Protein AF-0000000072094191 (afdb_homodimer)

Foldseek 3Di:
DPPPPDPPPPPPPQQFWAEAEDDDPDDPPPPPPPPPPDPPPDPDDDDDDDDDDDPPPDPPPPPPPPPPPSLHKKKWWFALVLCVVPPVPPPSLQQRGFFFIKHFHCDYDPPDDPDDGGFIKIAGQWQDAPCPDPCNVVLFRVPGPRTATLAPGAPPVRHHNPGRLDSYDYGHVQRMAGFDPQDDRLLSCCRFLVQLLLVCCVVVVVLAAAFEEEEEDDFLNRLNNLQSNVLSNYAYEYEYQDCPCVCVCCPPSNHPYYHNLVDPVRLVVQFQPHQEYEYADQADDECVSVLRNHHQQHEYEYSHHYPDDHDDDVVSCVVRVYDYYYTGGGGSVSSNVSSVSCSVSVNGGDEDEDEPVCSVVVSVCVVVVNGPRIYMYTRSVHPDPD/DPCPDDPPPPPPPQAAFAAAAAPPVPDPPCPVPPPPPDPPPPVDDDDDDDDDDDPPPDDPPPPPPPPPPQLFWKKWWFDCVLCVVCPVPPPSLQQRGFFFIKHFHCHYHPPDDPDDGGFIKIAGQWQDAPCPDPCNVVLFRVPGPRTATLGPGAPPVRHHNPGRLDSYDYGHVQRMAGFDPQDDRLLSCCRFLVQLLLVCCVVVVVLAAAFEEEEEDDFLNRLNNLQSNVLSNYAYEYEYQDCVCVCVCCPPSNHPYYHRLVDPVRLVVQFQPHQEYEYADQADDECVSVLRNHHQQHEYEYSHHYPDDHDDDVVSCVVRVYDYYYTGGGGSVSSNVSSVSCSVSVNGGDEDEDEPVCSVVVSVCVVVVNGPRIYMYTRSVHPDPD

pLDDT: mean 72.11, std 29.94, range [15.74, 98.94]

Radius of gyration: 36.05 Å; Cα contacts (8 Å, |Δi|>4): 1619; chains: 2; bounding box: 84×134×86 Å

Structure (mmCIF, N/CA/C/O backbone):
data_AF-0000000072094191-model_v1
#
loop_
_entity.id
_entity.type
_entity.pdbx_description
1 polymer 'Putative mannitol dehydrogenase'
#
loop_
_atom_site.group_PDB
_atom_site.id
_atom_site.type_symbol
_atom_site.label_atom_id
_atom_site.label_alt_id
_atom_site.label_comp_id
_atom_site.label_asym_id
_atom_site.label_entity_id
_atom_site.label_seq_id
_atom_site.pdbx_PDB_ins_code
_atom_site.Cartn_x
_atom_site.Cartn_y
_atom_site.Cartn_z
_atom_site.occupancy
_atom_site.B_iso_or_equiv
_atom_site.auth_seq_id
_atom_site.auth_comp_id
_atom_site.auth_asym_id
_atom_site.auth_atom_id
_atom_site.pdbx_PDB_model_num
ATOM 1 N N . MET A 1 1 ? -39.688 45.625 23.281 1 18.64 1 MET A N 1
ATOM 2 C CA . MET A 1 1 ? -38.906 45.969 22.094 1 18.64 1 MET A CA 1
ATOM 3 C C . MET A 1 1 ? -37.438 46.125 22.453 1 18.64 1 MET A C 1
ATOM 5 O O . MET A 1 1 ? -36.969 47.25 22.734 1 18.64 1 MET A O 1
ATOM 9 N N . LYS A 1 2 ? -36.938 45.188 23.359 1 21.2 2 LYS A N 1
ATOM 10 C CA . LYS A 1 2 ? -35.781 45.156 24.25 1 21.2 2 LYS A CA 1
ATOM 11 C C . LYS A 1 2 ? -34.469 45.281 23.453 1 21.2 2 LYS A C 1
ATOM 13 O O . LYS A 1 2 ? -34.219 44.531 22.531 1 21.2 2 LYS A O 1
ATOM 18 N N . ASN A 1 3 ? -33.938 46.531 23.297 1 18.14 3 ASN A N 1
ATOM 19 C CA . ASN A 1 3 ? -32.812 47.031 22.484 1 18.14 3 ASN A CA 1
ATOM 20 C C . ASN A 1 3 ? -31.516 46.281 22.797 1 18.14 3 ASN A C 1
ATOM 22 O O . ASN A 1 3 ? -30.984 46.406 23.906 1 18.14 3 ASN A O 1
ATOM 26 N N . HIS A 1 4 ? -31.391 45 22.5 1 23.05 4 HIS A N 1
ATOM 27 C CA . HIS A 1 4 ? -30.234 44.156 22.781 1 23.05 4 HIS A CA 1
ATOM 28 C C . HIS A 1 4 ? -28.969 44.781 22.188 1 23.05 4 HIS A C 1
ATOM 30 O O . HIS A 1 4 ? -28.922 45.125 21 1 23.05 4 HIS A O 1
ATOM 36 N N . GLU A 1 5 ? -28.297 45.656 22.953 1 19.73 5 GLU A N 1
ATOM 37 C CA . GLU A 1 5 ? -27.078 46.375 22.641 1 19.73 5 GLU A CA 1
ATOM 38 C C . GLU A 1 5 ? -26.047 45.5 21.953 1 19.73 5 GLU A C 1
ATOM 40 O O . GLU A 1 5 ? -25.797 44.375 22.391 1 19.73 5 GLU A O 1
ATOM 45 N N . ALA A 1 6 ? -25.812 45.719 20.641 1 23.72 6 ALA A N 1
ATOM 46 C CA . ALA A 1 6 ? -24.891 45.188 19.641 1 23.72 6 ALA A CA 1
ATOM 47 C C . ALA A 1 6 ? -23.453 45.219 20.125 1 23.72 6 ALA A C 1
ATOM 49 O O . ALA A 1 6 ? -22.922 46.281 20.469 1 23.72 6 ALA A O 1
ATOM 50 N N . ARG A 1 7 ? -23 44.188 20.875 1 25.27 7 ARG A N 1
ATOM 51 C CA . ARG A 1 7 ? -21.625 44.156 21.391 1 25.27 7 ARG A CA 1
ATOM 52 C C . ARG A 1 7 ? -20.625 44.562 20.312 1 25.27 7 ARG A C 1
ATOM 54 O O . ARG A 1 7 ? -20.766 44.188 19.141 1 25.27 7 ARG A O 1
ATOM 61 N N . PRO A 1 8 ? -19.953 45.688 20.516 1 23.47 8 PRO A N 1
ATOM 62 C CA . PRO A 1 8 ? -18.984 46.219 19.531 1 23.47 8 PRO A CA 1
ATOM 63 C C . PRO A 1 8 ? -18.016 45.125 19.047 1 23.47 8 PRO A C 1
ATOM 65 O O . PRO A 1 8 ? -17.594 44.281 19.828 1 23.47 8 PRO A O 1
ATOM 68 N N . THR A 1 9 ? -18.203 44.625 17.828 1 23.38 9 THR A N 1
ATOM 69 C CA . THR A 1 9 ? -17.375 43.75 17.031 1 23.38 9 THR A CA 1
ATOM 70 C C . THR A 1 9 ? -15.969 44.312 16.859 1 23.38 9 THR A C 1
ATOM 72 O O . THR A 1 9 ? -15.758 45.219 16.031 1 23.38 9 THR A O 1
ATOM 75 N N . GLY A 1 10 ? -15.406 44.781 18.031 1 20.33 10 GLY A N 1
ATOM 76 C CA . GLY A 1 10 ? -14.086 45.375 17.906 1 20.33 10 GLY A CA 1
ATOM 77 C C . GLY A 1 10 ? -13.164 44.594 16.984 1 20.33 10 GLY A C 1
ATOM 78 O O . GLY A 1 10 ? -13.086 43.375 17.078 1 20.33 10 GLY A O 1
ATOM 79 N N . SER A 1 11 ? -12.984 45.094 15.781 1 21.8 11 SER A N 1
ATOM 80 C CA . SER A 1 11 ? -12.086 44.719 14.703 1 21.8 11 SER A CA 1
ATOM 81 C C . SER A 1 11 ? -10.641 44.656 15.18 1 21.8 11 SER A C 1
ATOM 83 O O . SER A 1 11 ? -10.031 45.688 15.461 1 21.8 11 SER A O 1
ATOM 85 N N . ALA A 1 12 ? -10.344 43.812 16.156 1 24.08 12 ALA A N 1
ATOM 86 C CA . ALA A 1 12 ? -9.016 43.656 16.734 1 24.08 12 ALA A CA 1
ATOM 87 C C . ALA A 1 12 ? -7.938 43.656 15.656 1 24.08 12 ALA A C 1
ATOM 89 O O . ALA A 1 12 ? -8.023 42.875 14.695 1 24.08 12 ALA A O 1
ATOM 90 N N . SER A 1 13 ? -7.344 44.844 15.453 1 21.23 13 SER A N 1
ATOM 91 C CA . SER A 1 13 ? -6.156 45.062 14.633 1 21.23 13 SER A CA 1
ATOM 92 C C . SER A 1 13 ? -5.066 44.031 14.961 1 21.23 13 SER A C 1
ATOM 94 O O . SER A 1 13 ? -4.566 44 16.094 1 21.23 13 SER A O 1
ATOM 96 N N . PHE A 1 14 ? -5.133 42.969 14.469 1 23.78 14 PHE A N 1
ATOM 97 C CA . PHE A 1 14 ? -4.23 41.844 14.688 1 23.78 14 PHE A CA 1
ATOM 98 C C . PHE A 1 14 ? -2.793 42.25 14.367 1 23.78 14 PHE A C 1
ATOM 100 O O . PHE A 1 14 ? -2.496 42.688 13.25 1 23.78 14 PHE A O 1
ATOM 107 N N . PRO A 1 15 ? -2.039 42.75 15.359 1 23.52 15 PRO A N 1
ATOM 108 C CA . PRO A 1 15 ? -0.658 43.125 15.07 1 23.52 15 PRO A CA 1
ATOM 109 C C . PRO A 1 15 ? 0.125 42.031 14.344 1 23.52 15 PRO A C 1
ATOM 111 O O . PRO A 1 15 ? -0.194 40.844 14.484 1 23.52 15 PRO A O 1
ATOM 114 N N . GLU A 1 16 ? 1.105 42.375 13.297 1 23.22 16 GLU A N 1
ATOM 115 C CA . GLU A 1 16 ? 1.821 41.688 12.219 1 23.22 16 GLU A CA 1
ATOM 116 C C . GLU A 1 16 ? 2.932 40.781 12.766 1 23.22 16 GLU A C 1
ATOM 118 O O . GLU A 1 16 ? 3.447 41.031 13.859 1 23.22 16 GLU A O 1
ATOM 123 N N . ALA A 1 17 ? 3.598 39.781 11.852 1 24.8 17 ALA A N 1
ATOM 124 C CA . ALA A 1 17 ? 4.246 38.469 11.766 1 24.8 17 ALA A CA 1
ATOM 125 C C . ALA A 1 17 ? 5.754 38.594 11.953 1 24.8 17 ALA A C 1
ATOM 127 O O . ALA A 1 17 ? 6.328 39.688 11.734 1 24.8 17 ALA A O 1
ATOM 128 N N . ASN A 1 18 ? 6.562 37.219 12.227 1 25.58 18 ASN A N 1
ATOM 129 C CA . ASN A 1 18 ? 7.777 36.438 12.492 1 25.58 18 ASN A CA 1
ATOM 130 C C . ASN A 1 18 ? 8.648 36.312 11.242 1 25.58 18 ASN A C 1
ATOM 132 O O . ASN A 1 18 ? 9.867 36.5 11.312 1 25.58 18 ASN A O 1
ATOM 136 N N . ILE A 1 19 ? 8.867 36.219 9.938 1 30.44 19 ILE A N 1
ATOM 137 C CA . ILE A 1 19 ? 9.57 35.125 9.312 1 30.44 19 ILE A CA 1
ATOM 138 C C . ILE A 1 19 ? 10.977 35.562 8.906 1 30.44 19 ILE A C 1
ATOM 140 O O . ILE A 1 19 ? 11.141 36.562 8.195 1 30.44 19 ILE A O 1
ATOM 144 N N . VAL A 1 20 ? 12.117 35.969 9.445 1 31.45 20 VAL A N 1
ATOM 145 C CA . VAL A 1 20 ? 13.086 36.344 8.414 1 31.45 20 VAL A CA 1
ATOM 146 C C . VAL A 1 20 ? 13.867 35.125 7.977 1 31.45 20 VAL A C 1
ATOM 148 O O . VAL A 1 20 ? 14.273 34.312 8.812 1 31.45 20 VAL A O 1
ATOM 151 N N . ALA A 1 21 ? 14.094 34.719 6.551 1 30.06 21 ALA A N 1
ATOM 152 C CA . ALA A 1 21 ? 14.672 33.844 5.539 1 30.06 21 ALA A CA 1
ATOM 153 C C . ALA A 1 21 ? 16.188 33.875 5.586 1 30.06 21 ALA A C 1
ATOM 155 O O . ALA A 1 21 ? 16.781 34.875 6.031 1 30.06 21 ALA A O 1
ATOM 156 N N . ALA A 1 22 ? 17.062 32.906 4.73 1 29.36 22 ALA A N 1
ATOM 157 C CA . ALA A 1 22 ? 18.219 32.031 4.648 1 29.36 22 ALA A CA 1
ATOM 158 C C . ALA A 1 22 ? 19.484 32.812 4.309 1 29.36 22 ALA A C 1
ATOM 160 O O . ALA A 1 22 ? 20.5 32.656 4.977 1 29.36 22 ALA A O 1
ATOM 161 N N . TYR A 1 23 ? 20.297 33.281 3.34 1 26.69 23 TYR A N 1
ATOM 162 C CA . TYR A 1 23 ? 21.344 32.625 2.574 1 26.69 23 TYR A CA 1
ATOM 163 C C . TYR A 1 23 ? 22.703 32.844 3.213 1 26.69 23 TYR A C 1
ATOM 165 O O . TYR A 1 23 ? 23.719 32.344 2.725 1 26.69 23 TYR A O 1
ATOM 173 N N . ASP A 1 24 ? 23.031 33.781 4.113 1 25.2 24 ASP A N 1
ATOM 174 C CA . ASP A 1 24 ? 24.484 33.875 4.238 1 25.2 24 ASP A CA 1
ATOM 175 C C . ASP A 1 24 ? 25.016 32.75 5.141 1 25.2 24 ASP A C 1
ATOM 177 O O . ASP A 1 24 ? 24.531 32.562 6.258 1 25.2 24 ASP A O 1
ATOM 181 N N . GLN A 1 25 ? 25.641 31.688 4.609 1 26.42 25 GLN A N 1
ATOM 182 C CA . GLN A 1 25 ? 26.469 30.75 5.379 1 26.42 25 GLN A CA 1
ATOM 183 C C . GLN A 1 25 ? 27.484 31.5 6.234 1 26.42 25 GLN A C 1
ATOM 185 O O . GLN A 1 25 ? 28.672 31.578 5.879 1 26.42 25 GLN A O 1
ATOM 190 N N . PRO A 1 26 ? 27.266 32.781 6.793 1 24.16 26 PRO A N 1
ATOM 191 C CA . PRO A 1 26 ? 28.422 33.188 7.586 1 24.16 26 PRO A CA 1
ATOM 192 C C . PRO A 1 26 ? 28.719 32.25 8.734 1 24.16 26 PRO A C 1
ATOM 194 O O . PRO A 1 26 ? 27.875 31.422 9.102 1 24.16 26 PRO A O 1
ATOM 197 N N . GLU A 1 27 ? 30 32.375 9.453 1 24.36 27 GLU A N 1
ATOM 198 C CA . GLU A 1 27 ? 30.656 31.812 10.633 1 24.36 27 GLU A CA 1
ATOM 199 C C . GLU A 1 27 ? 29.781 31.969 11.867 1 24.36 27 GLU A C 1
ATOM 201 O O . GLU A 1 27 ? 29.375 33.062 12.227 1 24.36 27 GLU A O 1
ATOM 206 N N . ILE A 1 28 ? 29.031 31.141 12.164 1 23.97 28 ILE A N 1
ATOM 207 C CA . ILE A 1 28 ? 28.172 31.172 13.336 1 23.97 28 ILE A CA 1
ATOM 208 C C . ILE A 1 28 ? 29.016 31.219 14.602 1 23.97 28 ILE A C 1
ATOM 210 O O . ILE A 1 28 ? 29.75 30.281 14.914 1 23.97 28 ILE A O 1
ATOM 214 N N . ARG A 1 29 ? 29.422 32.469 14.906 1 20.83 29 ARG A N 1
ATOM 215 C CA . ARG A 1 29 ? 30.047 32.688 16.203 1 20.83 29 ARG A CA 1
ATOM 216 C C . ARG A 1 29 ? 29.109 32.312 17.344 1 20.83 29 ARG A C 1
ATOM 218 O O . ARG A 1 29 ? 28 32.812 17.438 1 20.83 29 ARG A O 1
ATOM 225 N N . GLN A 1 30 ? 29.203 31.094 17.828 1 20.75 30 GLN A N 1
ATOM 226 C CA . GLN A 1 30 ? 28.578 30.453 18.984 1 20.75 30 GLN A CA 1
ATOM 227 C C . GLN A 1 30 ? 28.781 31.297 20.234 1 20.75 30 GLN A C 1
ATOM 229 O O . GLN A 1 30 ? 29.891 31.391 20.75 1 20.75 30 GLN A O 1
ATOM 234 N N . ASN A 1 31 ? 28.234 32.469 20.328 1 19.42 31 ASN A N 1
ATOM 235 C CA . ASN A 1 31 ? 28.406 33.062 21.656 1 19.42 31 ASN A CA 1
ATOM 236 C C . ASN A 1 31 ? 27.672 32.25 22.719 1 19.42 31 ASN A C 1
ATOM 238 O O . ASN A 1 31 ? 26.438 32.156 22.688 1 19.42 31 ASN A O 1
ATOM 242 N N . TYR A 1 32 ? 28.141 31.062 23.062 1 21.05 32 TYR A N 1
ATOM 243 C CA . TYR A 1 32 ? 27.75 30.234 24.203 1 21.05 32 TYR A CA 1
ATOM 244 C C . TYR A 1 32 ? 27.578 31.078 25.453 1 21.05 32 TYR A C 1
ATOM 246 O O . TYR A 1 32 ? 28.516 31.75 25.906 1 21.05 32 TYR A O 1
ATOM 254 N N . TYR A 1 33 ? 26.438 31.766 25.578 1 19.44 33 TYR A N 1
ATOM 255 C CA . TYR A 1 33 ? 26.25 32.312 26.922 1 19.44 33 TYR A CA 1
ATOM 256 C C . TYR A 1 33 ? 26.281 31.219 27.969 1 19.44 33 TYR A C 1
ATOM 258 O O . TYR A 1 33 ? 25.562 30.219 27.875 1 19.44 33 TYR A O 1
ATOM 266 N N . ARG A 1 34 ? 27.406 30.812 28.422 1 21.05 34 ARG A N 1
ATOM 267 C CA . ARG A 1 34 ? 27.75 30.062 29.625 1 21.05 34 ARG A CA 1
ATOM 268 C C . ARG A 1 34 ? 26.859 30.469 30.797 1 21.05 34 ARG A C 1
ATOM 270 O O . ARG A 1 34 ? 26.953 31.594 31.297 1 21.05 34 ARG A O 1
ATOM 277 N N . ASN A 1 35 ? 25.5 30.094 30.578 1 17.88 35 ASN A N 1
ATOM 278 C CA . ASN A 1 35 ? 24.766 30.297 31.828 1 17.88 35 ASN A CA 1
ATOM 279 C C . ASN A 1 35 ? 25.578 29.797 33.031 1 17.88 35 ASN A C 1
ATOM 281 O O . ASN A 1 35 ? 25.922 28.625 33.094 1 17.88 35 ASN A O 1
ATOM 285 N N . ARG A 1 36 ? 26.391 30.609 33.5 1 21.8 36 ARG A N 1
ATOM 286 C CA . ARG A 1 36 ? 27.125 30.594 34.75 1 21.8 36 ARG A CA 1
ATOM 287 C C . ARG A 1 36 ? 26.188 30.266 35.938 1 21.8 36 ARG A C 1
ATOM 289 O O . ARG A 1 36 ? 25.547 31.156 36.5 1 21.8 36 ARG A O 1
ATOM 296 N N . GLY A 1 37 ? 25.078 29.406 35.562 1 18.86 37 GLY A N 1
ATOM 297 C CA . GLY A 1 37 ? 24.344 29.219 36.812 1 18.86 37 GLY A CA 1
ATOM 298 C C . GLY A 1 37 ? 25.234 29.094 38.031 1 18.86 37 GLY A C 1
ATOM 299 O O . GLY A 1 37 ? 26.453 29.203 37.938 1 18.86 37 GLY A O 1
ATOM 300 N N . GLN A 1 38 ? 24.891 28.031 38.75 1 19.95 38 GLN A N 1
ATOM 301 C CA . GLN A 1 38 ? 24.812 27.906 40.219 1 19.95 38 GLN A CA 1
ATOM 302 C C . GLN A 1 38 ? 26.203 27.844 40.812 1 19.95 38 GLN A C 1
ATOM 304 O O . GLN A 1 38 ? 26.984 26.922 40.531 1 19.95 38 GLN A O 1
ATOM 309 N N . GLY A 1 39 ? 26.844 29.031 40.812 1 18.44 39 GLY A N 1
ATOM 310 C CA . GLY A 1 39 ? 27.922 29.328 41.75 1 18.44 39 GLY A CA 1
ATOM 311 C C . GLY A 1 39 ? 27.703 28.75 43.125 1 18.44 39 GLY A C 1
ATOM 312 O O . GLY A 1 39 ? 26.719 29.078 43.781 1 18.44 39 GLY A O 1
ATOM 313 N N . HIS A 1 40 ? 27.703 27.422 43.219 1 20.91 40 HIS A N 1
ATOM 314 C CA . HIS A 1 40 ? 27.828 26.953 44.594 1 20.91 40 HIS A CA 1
ATOM 315 C C . HIS A 1 40 ? 28.812 27.828 45.375 1 20.91 40 HIS A C 1
ATOM 317 O O . HIS A 1 40 ? 29.969 27.984 44.969 1 20.91 40 HIS A O 1
ATOM 323 N N . GLY A 1 41 ? 28.219 29.031 45.75 1 17.66 41 GLY A N 1
ATOM 324 C CA . GLY A 1 41 ? 28.797 29.953 46.719 1 17.66 41 GLY A CA 1
ATOM 325 C C . GLY A 1 41 ? 29.547 29.25 47.812 1 17.66 41 GLY A C 1
ATOM 326 O O . GLY A 1 41 ? 28.953 28.562 48.656 1 17.66 41 GLY A O 1
ATOM 327 N N . ARG A 1 42 ? 30.641 28.516 47.406 1 18.23 42 ARG A N 1
ATOM 328 C CA . ARG A 1 42 ? 31.453 28.125 48.562 1 18.23 42 ARG A CA 1
ATOM 329 C C . ARG A 1 42 ? 31.734 29.312 49.469 1 18.23 42 ARG A C 1
ATOM 331 O O . ARG A 1 42 ? 31.719 30.469 49 1 18.23 42 ARG A O 1
ATOM 338 N N . GLY A 1 43 ? 31.609 29.203 50.75 1 17.75 43 GLY A N 1
ATOM 339 C CA . GLY A 1 43 ? 31.719 29.969 51.969 1 17.75 43 GLY A CA 1
ATOM 340 C C . GLY A 1 43 ? 33 30.766 52.094 1 17.75 43 GLY A C 1
ATOM 341 O O . GLY A 1 43 ? 33.312 31.344 53.125 1 17.75 43 GLY A O 1
ATOM 342 N N . ARG A 1 44 ? 33.75 30.969 50.844 1 16.95 44 ARG A N 1
ATOM 343 C CA . ARG A 1 44 ? 35.062 31.297 51.406 1 16.95 44 ARG A CA 1
ATOM 344 C C . ARG A 1 44 ? 35 32.656 52.125 1 16.95 44 ARG A C 1
ATOM 346 O O . ARG A 1 44 ? 34.219 33.531 51.75 1 16.95 44 ARG A O 1
ATOM 353 N N . GLY A 1 45 ? 35.688 32.75 53.188 1 16.95 45 GLY A N 1
ATOM 354 C CA . GLY A 1 45 ? 35.875 33.688 54.312 1 16.95 45 GLY A CA 1
ATOM 355 C C . GLY A 1 45 ? 36.344 35.031 53.844 1 16.95 45 GLY A C 1
ATOM 356 O O . GLY A 1 45 ? 35.719 36.062 54.188 1 16.95 45 GLY A O 1
ATOM 357 N N . ARG A 1 46 ? 37.688 35.25 53.594 1 16.78 46 ARG A N 1
ATOM 358 C CA . ARG A 1 46 ? 38.312 36.188 54.5 1 16.78 46 ARG A CA 1
ATOM 359 C C . ARG A 1 46 ? 38.312 37.594 53.938 1 16.78 46 ARG A C 1
ATOM 361 O O . ARG A 1 46 ? 37.906 38.531 54.594 1 16.78 46 ARG A O 1
ATOM 368 N N . GLY A 1 47 ? 39.156 37.844 52.812 1 16.5 47 GLY A N 1
ATOM 369 C CA . GLY A 1 47 ? 40.156 38.844 53.188 1 16.5 47 GLY A CA 1
ATOM 370 C C . GLY A 1 47 ? 39.719 40.25 52.844 1 16.5 47 GLY A C 1
ATOM 371 O O . GLY A 1 47 ? 38.781 40.469 52.094 1 16.5 47 GLY A O 1
ATOM 372 N N . ARG A 1 48 ? 40.688 41.25 52.781 1 17.53 48 ARG A N 1
ATOM 373 C CA . ARG A 1 48 ? 40.906 42.531 53.438 1 17.53 48 ARG A CA 1
ATOM 374 C C . ARG A 1 48 ? 40.594 43.688 52.469 1 17.53 48 ARG A C 1
ATOM 376 O O . ARG A 1 48 ? 40.125 44.75 52.875 1 17.53 48 ARG A O 1
ATOM 383 N N . GLY A 1 49 ? 40.75 43.5 51.031 1 17.14 49 GLY A N 1
ATOM 384 C CA . GLY A 1 49 ? 41.562 44.625 50.688 1 17.14 49 GLY A CA 1
ATOM 385 C C . GLY A 1 49 ? 40.719 45.875 50.406 1 17.14 49 GLY A C 1
ATOM 386 O O . GLY A 1 49 ? 39.531 45.812 50.125 1 17.14 49 GLY A O 1
ATOM 387 N N . LYS A 1 50 ? 41.312 47.125 50.531 1 18.23 50 LYS A N 1
ATOM 388 C CA . LYS A 1 50 ? 40.938 48.469 50.938 1 18.23 50 LYS A CA 1
ATOM 389 C C . LYS A 1 50 ? 40.469 49.281 49.75 1 18.23 50 LYS A C 1
ATOM 391 O O . LYS A 1 50 ? 39.75 50.281 49.938 1 18.23 50 LYS A O 1
ATOM 396 N N . GLY A 1 51 ? 40.812 48.969 48.438 1 18.11 51 GLY A N 1
ATOM 397 C CA . GLY A 1 51 ? 41.25 50.219 47.812 1 18.11 51 GLY A CA 1
ATOM 398 C C . GLY A 1 51 ? 40.094 51.062 47.312 1 18.11 51 GLY A C 1
ATOM 399 O O . GLY A 1 51 ? 39.094 50.531 46.844 1 18.11 51 GLY A O 1
ATOM 400 N N . ARG A 1 52 ? 39.938 52.344 47.594 1 18.02 52 ARG A N 1
ATOM 401 C CA . ARG A 1 52 ? 38.906 53.375 47.719 1 18.02 52 ARG A CA 1
ATOM 402 C C . ARG A 1 52 ? 38.625 54.031 46.375 1 18.02 52 ARG A C 1
ATOM 404 O O . ARG A 1 52 ? 37.688 54.781 46.219 1 18.02 52 ARG A O 1
ATOM 411 N N . ASN A 1 53 ? 39.438 53.875 45.25 1 18.83 53 ASN A N 1
ATOM 412 C CA . ASN A 1 53 ? 39.531 55.188 44.625 1 18.83 53 ASN A CA 1
ATOM 413 C C . ASN A 1 53 ? 38.25 55.562 43.906 1 18.83 53 ASN A C 1
ATOM 415 O O . ASN A 1 53 ? 37.562 54.688 43.375 1 18.83 53 ASN A O 1
ATOM 419 N N . ASN A 1 54 ? 37.781 56.812 43.938 1 17.64 54 ASN A N 1
ATOM 420 C CA . ASN A 1 54 ? 36.562 57.625 43.844 1 17.64 54 ASN A CA 1
ATOM 421 C C . ASN A 1 54 ? 36.219 57.969 42.406 1 17.64 54 ASN A C 1
ATOM 423 O O . ASN A 1 54 ? 35.312 58.75 42.125 1 17.64 54 ASN A O 1
ATOM 427 N N . TYR A 1 55 ? 37 57.562 41.344 1 21.23 55 TYR A N 1
ATOM 428 C CA . TYR A 1 55 ? 36.906 58.562 40.281 1 21.23 55 TYR A CA 1
ATOM 429 C C . TYR A 1 55 ? 35.5 58.594 39.688 1 21.23 55 TYR A C 1
ATOM 431 O O . TYR A 1 55 ? 34.906 57.531 39.469 1 21.23 55 TYR A O 1
ATOM 439 N N . ARG A 1 56 ? 34.844 59.719 39.719 1 20.61 56 ARG A N 1
ATOM 440 C CA . ARG A 1 56 ? 33.5 60.219 39.469 1 20.61 56 ARG A CA 1
ATOM 441 C C . ARG A 1 56 ? 33.188 60.219 37.969 1 20.61 56 ARG A C 1
ATOM 443 O O . ARG A 1 56 ? 33.688 61.094 37.219 1 20.61 56 ARG A O 1
ATOM 450 N N . HIS A 1 57 ? 33.406 59.094 37.219 1 19.98 57 HIS A N 1
ATOM 451 C CA . HIS A 1 57 ? 33.219 59.281 35.781 1 19.98 57 HIS A CA 1
ATOM 452 C C . HIS A 1 57 ? 31.812 59.75 35.469 1 19.98 57 HIS A C 1
ATOM 454 O O . HIS A 1 57 ? 30.859 59.375 36.156 1 19.98 57 HIS A O 1
ATOM 460 N N . ASN A 1 58 ? 31.688 60.906 34.719 1 20.08 58 ASN A N 1
ATOM 461 C CA . ASN A 1 58 ? 30.609 61.75 34.219 1 20.08 58 ASN A CA 1
ATOM 462 C C . ASN A 1 58 ? 29.672 60.969 33.312 1 20.08 58 ASN A C 1
ATOM 464 O O . ASN A 1 58 ? 30.125 60.25 32.438 1 20.08 58 ASN A O 1
ATOM 468 N N . ASP A 1 59 ? 28.453 60.688 33.719 1 19.2 59 ASP A N 1
ATOM 469 C CA . ASP A 1 59 ? 27.328 59.875 33.281 1 19.2 59 ASP A CA 1
ATOM 470 C C . ASP A 1 59 ? 26.672 60.469 32.031 1 19.2 59 ASP A C 1
ATOM 472 O O . ASP A 1 59 ? 25.953 61.469 32.125 1 19.2 59 ASP A O 1
ATOM 476 N N . GLY A 1 60 ? 27.5 60.844 30.969 1 20.62 60 GLY A N 1
ATOM 477 C CA . GLY A 1 60 ? 26.781 61.438 29.859 1 20.62 60 GLY A CA 1
ATOM 478 C C . GLY A 1 60 ? 25.547 60.625 29.469 1 20.62 60 GLY A C 1
ATOM 479 O O . GLY A 1 60 ? 25.531 59.406 29.562 1 20.62 60 GLY A O 1
ATOM 480 N N . ASN A 1 61 ? 24.359 61.281 29.469 1 18.59 61 ASN A N 1
ATOM 481 C CA . ASN A 1 61 ? 22.969 60.938 29.297 1 18.59 61 ASN A CA 1
ATOM 482 C C . ASN A 1 61 ? 22.688 60.406 27.891 1 18.59 61 ASN A C 1
ATOM 484 O O . ASN A 1 61 ? 22.344 61.156 26.984 1 18.59 61 ASN A O 1
ATOM 488 N N . LYS A 1 62 ? 23.609 59.656 27.156 1 23.58 62 LYS A N 1
ATOM 489 C CA . LYS A 1 62 ? 23.172 59.312 25.797 1 23.58 62 LYS A CA 1
ATOM 490 C C . LYS A 1 62 ? 21.766 58.75 25.797 1 23.58 62 LYS A C 1
ATOM 492 O O . LYS A 1 62 ? 21.469 57.812 26.562 1 23.58 62 LYS A O 1
ATOM 497 N N . GLN A 1 63 ? 20.812 59.625 25.422 1 18.52 63 GLN A N 1
ATOM 498 C CA . GLN A 1 63 ? 19.406 59.344 25.125 1 18.52 63 GLN A CA 1
ATOM 499 C C . GLN A 1 63 ? 19.281 58.094 24.266 1 18.52 63 GLN A C 1
ATOM 501 O O . GLN A 1 63 ? 19.75 58.062 23.125 1 18.52 63 GLN A O 1
ATOM 506 N N . GLU A 1 64 ? 19.406 56.969 24.844 1 21.41 64 GLU A N 1
ATOM 507 C CA . GLU A 1 64 ? 19.188 55.719 24.109 1 21.41 64 GLU A CA 1
ATOM 508 C C . GLU A 1 64 ? 17.828 55.719 23.406 1 21.41 64 GLU A C 1
ATOM 510 O O . GLU A 1 64 ? 16.797 55.938 24.031 1 21.41 64 GLU A O 1
ATOM 515 N N . ASN A 1 65 ? 17.859 56.344 22.156 1 21.89 65 ASN A N 1
ATOM 516 C CA . ASN A 1 65 ? 16.719 56.219 21.266 1 21.89 65 ASN A CA 1
ATOM 517 C C . ASN A 1 65 ? 16.109 54.844 21.297 1 21.89 65 ASN A C 1
ATOM 519 O O . ASN A 1 65 ? 16.812 53.844 21.078 1 21.89 65 ASN A O 1
ATOM 523 N N . LYS A 1 66 ? 15.156 54.688 22.062 1 21.78 66 LYS A N 1
ATOM 524 C CA . LYS A 1 66 ? 14.289 53.531 22.188 1 21.78 66 LYS A CA 1
ATOM 525 C C . LYS A 1 66 ? 13.719 53.125 20.828 1 21.78 66 LYS A C 1
ATOM 527 O O . LYS A 1 66 ? 12.828 53.781 20.297 1 21.78 66 LYS A O 1
ATOM 532 N N . LYS A 1 67 ? 14.609 52.781 19.938 1 25.42 67 LYS A N 1
ATOM 533 C CA . LYS A 1 67 ? 14.039 52.125 18.766 1 25.42 67 LYS A CA 1
ATOM 534 C C . LYS A 1 67 ? 12.977 51.094 19.188 1 25.42 67 LYS A C 1
ATOM 536 O O . LYS A 1 67 ? 13.234 50.219 20.016 1 25.42 67 LYS A O 1
ATOM 541 N N . GLY A 1 68 ? 11.727 51.594 19.172 1 20.72 68 GLY A N 1
ATOM 542 C CA . GLY A 1 68 ? 10.516 50.844 19.406 1 20.72 68 GLY A CA 1
ATOM 543 C C . GLY A 1 68 ? 10.547 49.469 18.766 1 20.72 68 GLY A C 1
ATOM 544 O O . GLY A 1 68 ? 10.883 49.344 17.594 1 20.72 68 GLY A O 1
ATOM 545 N N . SER A 1 69 ? 10.969 48.531 19.516 1 22.84 69 SER A N 1
ATOM 546 C CA . SER A 1 69 ? 10.969 47.125 19.156 1 22.84 69 SER A CA 1
ATOM 547 C C . SER A 1 69 ? 9.641 46.719 18.531 1 22.84 69 SER A C 1
ATOM 549 O O . SER A 1 69 ? 8.586 46.844 19.156 1 22.84 69 SER A O 1
ATOM 551 N N . GLN A 1 70 ? 9.422 47.125 17.328 1 23.19 70 GLN A N 1
ATOM 552 C CA . GLN A 1 70 ? 8.281 46.656 16.562 1 23.19 70 GLN A CA 1
ATOM 553 C C . GLN A 1 70 ? 8.102 45.156 16.734 1 23.19 70 GLN A C 1
ATOM 555 O O . GLN A 1 70 ? 9.031 44.375 16.469 1 23.19 70 GLN A O 1
ATOM 560 N N . ASN A 1 71 ? 7.324 44.75 17.688 1 27.62 71 ASN A N 1
ATOM 561 C CA . ASN A 1 71 ? 6.879 43.406 18.094 1 27.62 71 ASN A CA 1
ATOM 562 C C . ASN A 1 71 ? 6.34 42.625 16.906 1 27.62 71 ASN A C 1
ATOM 564 O O . ASN A 1 71 ? 5.383 43.031 16.266 1 27.62 71 ASN A O 1
ATOM 568 N N . ASN A 1 72 ? 7.164 42.094 16.031 1 29.52 72 ASN A N 1
ATOM 569 C CA . ASN A 1 72 ? 6.746 41.344 14.859 1 29.52 72 ASN A CA 1
ATOM 570 C C . ASN A 1 72 ? 6.191 39.969 15.258 1 29.52 72 ASN A C 1
ATOM 572 O O . ASN A 1 72 ? 6.898 39.156 15.859 1 29.52 72 ASN A O 1
ATOM 576 N N . PRO A 1 73 ? 4.793 39.594 15.367 1 32.25 73 PRO A N 1
ATOM 577 C CA . PRO A 1 73 ? 4.074 38.469 15.992 1 32.25 73 PRO A CA 1
ATOM 578 C C . PRO A 1 73 ? 4.246 37.156 15.234 1 32.25 73 PRO A C 1
ATOM 580 O O . PRO A 1 73 ? 4.234 37.156 14 1 32.25 73 PRO A O 1
ATOM 583 N N . SER A 1 74 ? 5.109 36.219 15.578 1 36.66 74 SER A N 1
ATOM 584 C CA . SER A 1 74 ? 5.129 34.875 15.07 1 36.66 74 SER A CA 1
ATOM 585 C C . SER A 1 74 ? 4.059 34 15.742 1 36.66 74 SER A C 1
ATOM 587 O O . SER A 1 74 ? 3.668 34.281 16.875 1 36.66 74 SER A O 1
ATOM 589 N N . LYS A 1 75 ? 3.064 33.312 14.953 1 37.5 75 LYS A N 1
ATOM 590 C CA . LYS A 1 75 ? 2.104 32.375 15.508 1 37.5 75 LYS A CA 1
ATOM 591 C C . LYS A 1 75 ? 2.645 30.938 15.445 1 37.5 75 LYS A C 1
ATOM 593 O O . LYS A 1 75 ? 3.297 30.562 14.469 1 37.5 75 LYS A O 1
ATOM 598 N N . ASP A 1 76 ? 2.762 30.234 16.609 1 40.91 76 ASP A N 1
ATOM 599 C CA . ASP A 1 76 ? 3.182 28.844 16.734 1 40.91 76 ASP A CA 1
ATOM 600 C C . ASP A 1 76 ? 2.029 27.969 17.203 1 40.91 76 ASP A C 1
ATOM 602 O O . ASP A 1 76 ? 1.145 28.422 17.938 1 40.91 76 ASP A O 1
ATOM 606 N N . VAL A 1 77 ? 1.825 26.797 16.547 1 39.28 77 VAL A N 1
ATOM 607 C CA . VAL A 1 77 ? 0.698 25.906 16.812 1 39.28 77 VAL A CA 1
ATOM 608 C C . VAL A 1 77 ? 1.176 24.703 17.594 1 39.28 77 VAL A C 1
ATOM 610 O O . VAL A 1 77 ? 2.307 24.234 17.422 1 39.28 77 VAL A O 1
ATOM 613 N N . GLY A 1 78 ? 0.498 24.266 18.703 1 35.84 78 GLY A N 1
ATOM 614 C CA . GLY A 1 78 ? 0.734 23.031 19.438 1 35.84 78 GLY A CA 1
ATOM 615 C C . GLY A 1 78 ? 0.083 21.812 18.812 1 35.84 78 GLY A C 1
ATOM 616 O O . GLY A 1 78 ? -1.08 21.875 18.406 1 35.84 78 GLY A O 1
ATOM 617 N N . CYS A 1 79 ? 0.881 20.797 18.312 1 41.22 79 CYS A N 1
ATOM 618 C CA . CYS A 1 79 ? 0.359 19.578 17.703 1 41.22 79 CYS A CA 1
ATOM 619 C C . CYS A 1 79 ? 0.476 18.391 18.656 1 41.22 79 CYS A C 1
ATOM 621 O O . CYS A 1 79 ? 1.433 18.312 19.438 1 41.22 79 CYS A O 1
ATOM 623 N N . LEU A 1 80 ? -0.605 17.516 18.844 1 36.06 80 LEU A N 1
ATOM 624 C CA . LEU A 1 80 ? -0.721 16.344 19.703 1 36.06 80 LEU A CA 1
ATOM 625 C C . LEU A 1 80 ? 0.385 15.336 19.406 1 36.06 80 LEU A C 1
ATOM 627 O O . LEU A 1 80 ? 0.693 14.477 20.234 1 36.06 80 LEU A O 1
ATOM 631 N N . SER A 1 81 ? 0.795 15.062 18.172 1 40.53 81 SER A N 1
ATOM 632 C CA . SER A 1 81 ? 1.821 14.055 17.906 1 40.53 81 SER A CA 1
ATOM 633 C C . SER A 1 81 ? 2.955 14.148 18.922 1 40.53 81 SER A C 1
ATOM 635 O O . SER A 1 81 ? 3.635 13.156 19.188 1 40.53 81 SER A O 1
ATOM 637 N N . ASP A 1 82 ? 2.996 15.211 19.516 1 39.22 82 ASP A N 1
ATOM 638 C CA . ASP A 1 82 ? 4.098 15.484 20.438 1 39.22 82 ASP A CA 1
ATOM 639 C C . ASP A 1 82 ? 3.855 14.836 21.797 1 39.22 82 ASP A C 1
ATOM 641 O O . ASP A 1 82 ? 4.789 14.656 22.578 1 39.22 82 ASP A O 1
ATOM 645 N N . LEU A 1 83 ? 2.648 14.57 22.062 1 39.62 83 LEU A N 1
ATOM 646 C CA . LEU A 1 83 ? 2.375 13.914 23.328 1 39.62 83 LEU A CA 1
ATOM 647 C C . LEU A 1 83 ? 2.836 12.461 23.297 1 39.62 83 LEU A C 1
ATOM 649 O O . LEU A 1 83 ? 2.965 11.828 24.359 1 39.62 83 LEU A O 1
ATOM 653 N N . HIS A 1 84 ? 2.963 11.914 22.203 1 39.91 84 HIS A N 1
ATOM 654 C CA . HIS A 1 84 ? 3.367 10.516 22.188 1 39.91 84 HIS A CA 1
ATOM 655 C C . HIS A 1 84 ? 4.73 10.328 22.859 1 39.91 84 HIS A C 1
ATOM 657 O O . HIS A 1 84 ? 5.07 9.227 23.281 1 39.91 84 HIS A O 1
ATOM 663 N N . LYS A 1 85 ? 5.555 11.344 22.781 1 37.91 85 LYS A N 1
ATOM 664 C CA . LYS A 1 85 ? 6.82 11.156 23.484 1 37.91 85 LYS A CA 1
ATOM 665 C C . LYS A 1 85 ? 6.668 11.43 24.984 1 37.91 85 LYS A C 1
ATOM 667 O O . LYS A 1 85 ? 7.242 12.391 25.5 1 37.91 85 LYS A O 1
ATOM 672 N N . ARG A 1 86 ? 5.656 11.008 25.578 1 34.47 86 ARG A N 1
ATOM 673 C CA . ARG A 1 86 ? 5.328 11.375 26.953 1 34.47 86 ARG A CA 1
ATOM 674 C C . ARG A 1 86 ? 6.418 10.922 27.922 1 34.47 86 ARG A C 1
ATOM 676 O O . ARG A 1 86 ? 6.367 11.234 29.109 1 34.47 86 ARG A O 1
ATOM 683 N N . SER A 1 87 ? 7.098 9.875 27.844 1 32.81 87 SER A N 1
ATOM 684 C CA . SER A 1 87 ? 7.852 9.672 29.078 1 32.81 87 SER A CA 1
ATOM 685 C C . SER A 1 87 ? 8.82 10.828 29.328 1 32.81 87 SER A C 1
ATOM 687 O O . SER A 1 87 ? 9.539 10.828 30.344 1 32.81 87 SER A O 1
ATOM 689 N N . ILE A 1 88 ? 9.508 11.398 28.438 1 31.77 88 ILE A N 1
ATOM 690 C CA . ILE A 1 88 ? 10.414 12.438 28.922 1 31.77 88 ILE A CA 1
ATOM 691 C C . ILE A 1 88 ? 9.617 13.672 29.328 1 31.77 88 ILE A C 1
ATOM 693 O O . ILE A 1 88 ? 9.016 14.336 28.484 1 31.77 88 ILE A O 1
ATOM 697 N N . SER A 1 89 ? 9.133 13.93 30.516 1 32.78 89 SER A N 1
ATOM 698 C CA . SER A 1 89 ? 8.25 14.867 31.203 1 32.78 89 SER A CA 1
ATOM 699 C C . SER A 1 89 ? 8.492 16.297 30.734 1 32.78 89 SER A C 1
ATOM 701 O O . SER A 1 89 ? 7.543 17.016 30.406 1 32.78 89 SER A O 1
ATOM 703 N N . ASP A 1 90 ? 9.617 17 31.344 1 32.81 90 ASP A N 1
ATOM 704 C CA . ASP A 1 90 ? 9.891 18.438 31.391 1 32.81 90 ASP A CA 1
ATOM 705 C C . ASP A 1 90 ? 10.117 18.984 29.984 1 32.81 90 ASP A C 1
ATOM 707 O O . ASP A 1 90 ? 9.758 20.125 29.688 1 32.81 90 ASP A O 1
ATOM 711 N N . ARG A 1 91 ? 10.969 18.375 29.203 1 31.83 91 ARG A N 1
ATOM 712 C CA . ARG A 1 91 ? 11.477 18.938 27.969 1 31.83 91 ARG A CA 1
ATOM 713 C C . ARG A 1 91 ? 10.461 18.797 26.828 1 31.83 91 ARG A C 1
ATOM 715 O O . ARG A 1 91 ? 10.672 19.297 25.734 1 31.83 91 ARG A O 1
ATOM 722 N N . LEU A 1 92 ? 9.594 17.906 26.922 1 34.19 92 LEU A N 1
ATOM 723 C CA . LEU A 1 92 ? 8.648 17.484 25.891 1 34.19 92 LEU A CA 1
ATOM 724 C C . LEU A 1 92 ? 7.582 18.547 25.672 1 34.19 92 LEU A C 1
ATOM 726 O O . LEU A 1 92 ? 6.945 18.578 24.609 1 34.19 92 LEU A O 1
ATOM 730 N N . SER A 1 93 ? 7.234 19.281 26.703 1 35.53 93 SER A N 1
ATOM 731 C CA . SER A 1 93 ? 6.199 20.312 26.703 1 35.53 93 SER A CA 1
ATOM 732 C C . SER A 1 93 ? 6.449 21.359 25.625 1 35.53 93 SER A C 1
ATOM 734 O O . SER A 1 93 ? 5.508 21.875 25.016 1 35.53 93 SER A O 1
ATOM 736 N N . VAL A 1 94 ? 7.613 21.688 25.516 1 36.03 94 VAL A N 1
ATOM 737 C CA . VAL A 1 94 ? 8 22.828 24.688 1 36.03 94 VAL A CA 1
ATOM 738 C C . VAL A 1 94 ? 7.898 22.422 23.203 1 36.03 94 VAL A C 1
ATOM 740 O O . VAL A 1 94 ? 7.746 23.281 22.344 1 36.03 94 VAL A O 1
ATOM 743 N N . TYR A 1 95 ? 7.891 21.125 22.922 1 40.66 95 TYR A N 1
ATOM 744 C CA . TYR A 1 95 ? 8.094 20.609 21.562 1 40.66 95 TYR A CA 1
ATOM 745 C C . TYR A 1 95 ? 6.816 20.719 20.75 1 40.66 95 TYR A C 1
ATOM 747 O O . TYR A 1 95 ? 6.871 20.859 19.516 1 40.66 95 TYR A O 1
ATOM 755 N N . ILE A 1 96 ? 5.648 20.766 21.406 1 42.78 96 ILE A N 1
ATOM 756 C CA . ILE A 1 96 ? 4.332 20.719 20.766 1 42.78 96 ILE A CA 1
ATOM 757 C C . ILE A 1 96 ? 4.133 21.969 19.906 1 42.78 96 ILE A C 1
ATOM 759 O O . ILE A 1 96 ? 3.48 21.906 18.859 1 42.78 96 ILE A O 1
ATOM 763 N N . TRP A 1 97 ? 4.727 23.125 20.312 1 49.09 97 TRP A N 1
ATOM 764 C CA . TRP A 1 97 ? 4.246 24.391 19.781 1 49.09 97 TRP A CA 1
ATOM 765 C C . TRP A 1 97 ? 5.125 24.859 18.625 1 49.09 97 TRP A C 1
ATOM 767 O O . TRP A 1 97 ? 4.73 25.734 17.844 1 49.09 97 TRP A O 1
ATOM 777 N N . ARG A 1 98 ? 6.055 23.922 18.078 1 57.56 98 ARG A N 1
ATOM 778 C CA . ARG A 1 98 ? 7.125 24.75 17.531 1 57.56 98 ARG A CA 1
ATOM 779 C C . ARG A 1 98 ? 7.41 24.375 16.078 1 57.56 98 ARG A C 1
ATOM 781 O O . ARG A 1 98 ? 8.297 24.953 15.445 1 57.56 98 ARG A O 1
ATOM 788 N N . HIS A 1 99 ? 6.258 23.797 15.43 1 69.56 99 HIS A N 1
ATOM 789 C CA . HIS A 1 99 ? 6.797 23.391 14.133 1 69.56 99 HIS A CA 1
ATOM 790 C C . HIS A 1 99 ? 5.918 23.891 12.992 1 69.56 99 HIS A C 1
ATOM 792 O O . HIS A 1 99 ? 6.059 23.453 11.852 1 69.56 99 HIS A O 1
ATOM 798 N N . GLU A 1 100 ? 5.004 24.812 13.312 1 83.12 100 GLU A N 1
ATOM 799 C CA . GLU A 1 100 ? 4.156 25.469 12.32 1 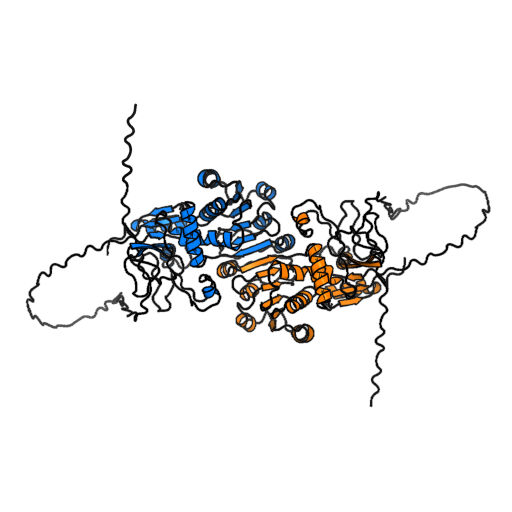83.12 100 GLU A CA 1
ATOM 800 C C . GLU A 1 100 ? 4.168 26.984 12.516 1 83.12 100 GLU A C 1
ATOM 802 O O . GLU A 1 100 ? 3.492 27.5 13.398 1 83.12 100 GLU A O 1
ATOM 807 N N . ILE A 1 101 ? 4.871 27.688 11.695 1 83.62 101 ILE A N 1
ATOM 808 C CA . ILE A 1 101 ? 5.113 29.109 11.922 1 83.62 101 ILE A CA 1
ATOM 809 C C . ILE A 1 101 ? 4.684 29.906 10.695 1 83.62 101 ILE A C 1
ATOM 811 O O . ILE A 1 101 ? 4.977 29.516 9.562 1 83.62 101 ILE A O 1
ATOM 815 N N . VAL A 1 102 ? 3.9 30.859 10.93 1 88.75 102 VAL A N 1
ATOM 816 C CA . VAL A 1 102 ? 3.574 31.828 9.898 1 88.75 102 VAL A CA 1
ATOM 817 C C . VAL A 1 102 ? 3.98 33.219 10.367 1 88.75 102 VAL A C 1
ATOM 819 O O . VAL A 1 102 ? 3.773 33.594 11.523 1 88.75 102 VAL A O 1
ATOM 822 N N . GLY A 1 103 ? 4.625 33.969 9.445 1 86.94 103 GLY A N 1
ATOM 823 C CA . GLY A 1 103 ? 5.105 35.281 9.797 1 86.94 103 GLY A CA 1
ATOM 824 C C . GLY A 1 103 ? 5.387 36.156 8.586 1 86.94 103 GLY A C 1
ATOM 825 O O . GLY A 1 103 ? 4.945 35.844 7.48 1 86.94 103 GLY A O 1
ATOM 826 N N . VAL A 1 104 ? 6.07 37.312 8.906 1 88.94 104 VAL A N 1
ATOM 827 C CA . VAL A 1 104 ? 6.402 38.281 7.867 1 88.94 104 VAL A CA 1
ATOM 828 C C . VAL A 1 104 ? 7.918 38.406 7.734 1 88.94 104 VAL A C 1
ATOM 830 O O . VAL A 1 104 ? 8.633 38.438 8.742 1 88.94 104 VAL A O 1
ATOM 833 N N . VAL A 1 105 ? 8.359 38.5 6.535 1 88.62 105 VAL A N 1
ATOM 834 C CA . VAL A 1 105 ? 9.789 38.625 6.27 1 88.62 105 VAL A CA 1
ATOM 835 C C . VAL A 1 105 ? 10.258 40.031 6.684 1 88.62 105 VAL A C 1
ATOM 837 O O . VAL A 1 105 ? 9.703 41.031 6.227 1 88.62 105 VAL A O 1
ATOM 840 N N . THR A 1 106 ? 11.289 40.062 7.508 1 86.38 106 THR A N 1
ATOM 841 C CA . THR A 1 106 ? 11.781 41.344 7.988 1 86.38 106 THR A CA 1
ATOM 842 C C . THR A 1 106 ? 13.164 41.625 7.418 1 86.38 106 THR A C 1
ATOM 844 O O . THR A 1 106 ? 13.562 42.812 7.332 1 86.38 106 THR A O 1
ATOM 847 N N . GLU A 1 107 ? 13.93 40.594 7.145 1 86.12 107 GLU A N 1
ATOM 848 C CA . GLU A 1 107 ? 15.25 40.719 6.535 1 86.12 107 GLU A CA 1
ATOM 849 C C . GLU A 1 107 ? 15.508 39.562 5.559 1 86.12 107 GLU A C 1
ATOM 851 O O . GLU A 1 107 ? 14.969 38.469 5.723 1 86.12 107 GLU A O 1
ATOM 856 N N . ILE A 1 108 ? 16.344 39.875 4.52 1 88 108 ILE A N 1
ATOM 857 C CA . ILE A 1 108 ? 16.672 38.812 3.545 1 88 108 ILE A CA 1
ATOM 858 C C . ILE A 1 108 ? 18.172 38.812 3.283 1 88 108 ILE A C 1
ATOM 860 O O . ILE A 1 108 ? 18.828 39.844 3.352 1 88 108 ILE A O 1
ATOM 864 N N . GLY A 1 109 ? 18.609 37.562 3.074 1 84.06 109 GLY A N 1
ATOM 865 C CA . GLY A 1 109 ? 20 37.438 2.631 1 84.06 109 GLY A CA 1
ATOM 866 C C . GLY A 1 109 ? 20.219 38 1.23 1 84.06 109 GLY A C 1
ATOM 867 O O . GLY A 1 109 ? 19.281 38.125 0.45 1 84.06 109 GLY A O 1
ATOM 868 N N . SER A 1 110 ? 21.406 38.219 0.917 1 85.75 110 SER A N 1
ATOM 869 C CA . SER A 1 110 ? 21.781 38.844 -0.343 1 85.75 110 SER A CA 1
ATOM 870 C C . SER A 1 110 ? 21.469 37.938 -1.532 1 85.75 110 SER A C 1
ATOM 872 O O . SER A 1 110 ? 21.266 38.438 -2.648 1 85.75 110 SER A O 1
ATOM 874 N N . LYS A 1 111 ? 21.328 36.688 -1.34 1 88.81 111 LYS A N 1
ATOM 875 C CA . LYS A 1 111 ? 21.172 35.781 -2.457 1 88.81 111 LYS A CA 1
ATOM 876 C C . LYS A 1 111 ? 19.719 35.281 -2.551 1 88.81 111 LYS A C 1
ATOM 878 O O . LYS A 1 111 ? 19.406 34.438 -3.4 1 88.81 111 LYS A O 1
ATOM 883 N N . VAL A 1 112 ? 18.938 35.719 -1.624 1 90.75 112 VAL A N 1
ATOM 884 C CA . VAL A 1 112 ? 17.531 35.281 -1.63 1 90.75 112 VAL A CA 1
ATOM 885 C C . VAL A 1 112 ? 16.828 35.875 -2.844 1 90.75 112 VAL A C 1
ATOM 887 O O . VAL A 1 112 ? 16.984 37.062 -3.143 1 90.75 112 VAL A O 1
ATOM 890 N N . GLU A 1 113 ? 16.016 35.094 -3.619 1 90.44 113 GLU A N 1
ATOM 891 C CA . GLU A 1 113 ? 15.336 35.562 -4.824 1 90.44 113 GLU A CA 1
ATOM 892 C C . GLU A 1 113 ? 13.828 35.344 -4.73 1 90.44 113 GLU A C 1
ATOM 894 O O . GLU A 1 113 ? 13.055 36.062 -5.391 1 90.44 113 GLU A O 1
ATOM 899 N N . LYS A 1 114 ? 13.422 34.562 -3.926 1 92.56 114 LYS A N 1
ATOM 900 C CA . LYS A 1 114 ? 12.031 34.125 -3.953 1 92.56 114 LYS A CA 1
ATOM 901 C C . LYS A 1 114 ? 11.156 35.031 -3.086 1 92.56 114 LYS A C 1
ATOM 903 O O . LYS A 1 114 ? 9.938 35.062 -3.266 1 92.56 114 LYS A O 1
ATOM 908 N N . PHE A 1 115 ? 11.82 35.781 -2.154 1 93.94 115 PHE A N 1
ATOM 909 C CA . PHE A 1 115 ? 11.047 36.531 -1.166 1 93.94 115 PHE A CA 1
ATOM 910 C C . PHE A 1 115 ? 11.57 37.938 -1.025 1 93.94 115 PHE A C 1
ATOM 912 O O . PHE A 1 115 ? 12.734 38.219 -1.339 1 93.94 115 PHE A O 1
ATOM 919 N N . LYS A 1 116 ? 10.672 38.844 -0.569 1 93.31 116 LYS A N 1
ATOM 920 C CA . LYS A 1 116 ? 11.023 40.219 -0.259 1 93.31 116 LYS A CA 1
ATOM 921 C C . LYS A 1 116 ? 10.531 40.625 1.133 1 93.31 116 LYS A C 1
ATOM 923 O O . LYS A 1 116 ? 9.664 39.969 1.7 1 93.31 116 LYS A O 1
ATOM 928 N N . ILE A 1 117 ? 11.141 41.594 1.627 1 90.5 117 ILE A N 1
ATOM 929 C CA . ILE A 1 117 ? 10.734 42.125 2.926 1 90.5 117 ILE A CA 1
ATOM 930 C C . ILE A 1 117 ? 9.258 42.531 2.887 1 90.5 117 ILE A C 1
ATOM 932 O O . ILE A 1 117 ? 8.789 43.125 1.922 1 90.5 117 ILE A O 1
ATOM 936 N N . GLY A 1 118 ? 8.484 42.031 3.857 1 91.31 118 GLY A N 1
ATOM 937 C CA . GLY A 1 118 ? 7.066 42.312 3.92 1 91.31 118 GLY A CA 1
ATOM 938 C C . GLY A 1 118 ? 6.195 41.156 3.494 1 91.31 118 GLY A C 1
ATOM 939 O O . GLY A 1 118 ? 4.996 41.125 3.766 1 91.31 118 GLY A O 1
ATOM 940 N N . ASP A 1 119 ? 6.805 40.219 2.807 1 92.31 119 ASP A N 1
ATOM 941 C CA . ASP A 1 119 ? 6.055 39.062 2.363 1 92.31 119 ASP A CA 1
ATOM 942 C C . ASP A 1 119 ? 5.566 38.219 3.555 1 92.31 119 ASP A C 1
ATOM 944 O O . ASP A 1 119 ? 6.297 38.031 4.527 1 92.31 119 ASP A O 1
ATOM 948 N N . LYS A 1 120 ? 4.309 37.75 3.496 1 93.44 120 LYS A N 1
ATOM 949 C CA . LYS A 1 120 ? 3.844 36.719 4.426 1 93.44 120 LYS A CA 1
ATOM 950 C C . LYS A 1 120 ? 4.359 35.344 4.031 1 93.44 120 LYS A C 1
ATOM 952 O O . LYS A 1 120 ? 4.285 34.938 2.861 1 93.44 120 LYS A O 1
ATOM 957 N N . VAL A 1 121 ? 4.902 34.625 5.012 1 93.44 121 VAL A N 1
ATOM 958 C CA . VAL A 1 121 ? 5.52 33.344 4.688 1 93.44 121 VAL A CA 1
ATOM 959 C C . VAL A 1 121 ? 5.184 32.344 5.766 1 93.44 121 VAL A C 1
ATOM 961 O O . VAL A 1 121 ? 4.719 32.688 6.852 1 93.44 121 VAL A O 1
ATOM 964 N N . GLY A 1 122 ? 5.27 31.109 5.395 1 93.12 122 GLY A N 1
ATOM 965 C CA . GLY A 1 122 ? 5.109 30 6.324 1 93.12 122 GLY A CA 1
ATOM 966 C C . GLY A 1 122 ? 6.301 29.062 6.348 1 93.12 122 GLY A C 1
ATOM 967 O O . GLY A 1 122 ? 6.945 28.844 5.32 1 93.12 122 GLY A O 1
ATOM 968 N N . VAL A 1 123 ? 6.621 28.578 7.555 1 88.88 123 VAL A N 1
ATOM 969 C CA . VAL A 1 123 ? 7.648 27.547 7.742 1 88.88 123 VAL A CA 1
ATOM 970 C C . VAL A 1 123 ? 7.051 26.344 8.461 1 88.88 123 VAL A C 1
ATOM 972 O O . VAL A 1 123 ? 6.504 26.484 9.562 1 88.88 123 VAL A O 1
ATOM 975 N N . GLY A 1 124 ? 7.125 25.203 7.773 1 88.06 124 GLY A N 1
ATOM 976 C CA . GLY A 1 124 ? 6.57 23.984 8.336 1 88.06 124 GLY A CA 1
ATOM 977 C C . GLY A 1 124 ? 7.57 23.203 9.164 1 88.06 124 GLY A C 1
ATOM 978 O O . GLY A 1 124 ? 8.453 23.781 9.797 1 88.06 124 GLY A O 1
ATOM 979 N N . CYS A 1 125 ? 7.449 21.922 9.078 1 82.75 125 CYS A N 1
ATOM 980 C CA . CYS A 1 125 ? 8.18 21.031 9.977 1 82.75 125 CYS A CA 1
ATOM 981 C C . CYS A 1 125 ? 9.617 20.844 9.5 1 82.75 125 CYS A C 1
ATOM 983 O O . CYS A 1 125 ? 10.469 20.391 10.266 1 82.75 125 CYS A O 1
ATOM 985 N N . LEU A 1 126 ? 9.914 21.234 8.32 1 86.06 126 LEU A N 1
ATOM 986 C CA . LEU A 1 126 ? 11.227 20.984 7.738 1 86.06 126 LEU A CA 1
ATOM 987 C C . LEU A 1 126 ? 11.984 22.281 7.512 1 86.06 126 LEU A C 1
ATOM 989 O O . LEU A 1 126 ? 11.453 23.219 6.906 1 86.06 126 LEU A O 1
ATOM 993 N N . VAL A 1 127 ? 13.266 22.281 8.031 1 84.25 127 VAL A N 1
ATOM 994 C CA . VAL A 1 127 ? 14.055 23.484 7.828 1 84.25 127 VAL A CA 1
ATOM 995 C C . VAL A 1 127 ? 15.398 23.141 7.203 1 84.25 127 VAL A C 1
ATOM 997 O O . VAL A 1 127 ? 16.266 24 7.047 1 84.25 127 VAL A O 1
ATOM 1000 N N . GLY A 1 128 ? 15.555 21.859 6.879 1 86.44 128 GLY A N 1
ATOM 1001 C CA . GLY A 1 128 ? 16.797 21.438 6.262 1 86.44 128 GLY A CA 1
ATOM 1002 C C . GLY A 1 128 ? 16.766 20.031 5.734 1 86.44 128 GLY A C 1
ATOM 1003 O O . GLY A 1 128 ? 15.914 19.234 6.148 1 86.44 128 GLY A O 1
ATOM 1004 N N . SER A 1 129 ? 17.656 19.688 4.777 1 89.69 129 SER A N 1
ATOM 1005 C CA . SER A 1 129 ? 17.891 18.359 4.191 1 89.69 129 SER A CA 1
ATOM 1006 C C . SER A 1 129 ? 19.25 18.312 3.492 1 89.69 129 SER A C 1
ATOM 1008 O O . SER A 1 129 ? 19.938 19.328 3.377 1 89.69 129 SER A O 1
ATOM 1010 N N . CYS A 1 130 ? 19.672 17.188 2.986 1 89.94 130 CYS A N 1
ATOM 1011 C CA . CYS A 1 130 ? 21 17.078 2.4 1 89.94 130 CYS A CA 1
ATOM 1012 C C . CYS A 1 130 ? 21.062 17.766 1.045 1 89.94 130 CYS A C 1
ATOM 1014 O O . CYS A 1 130 ? 22.125 18.203 0.616 1 89.94 130 CYS A O 1
ATOM 1016 N N . ARG A 1 131 ? 20.031 17.828 0.372 1 91.75 131 ARG A N 1
ATOM 1017 C CA . ARG A 1 131 ? 19.859 18.516 -0.906 1 91.75 131 ARG A CA 1
ATOM 1018 C C . ARG A 1 131 ? 20.688 17.844 -2 1 91.75 131 ARG A C 1
ATOM 1020 O O . ARG A 1 131 ? 21 18.469 -3.016 1 91.75 131 ARG A O 1
ATOM 1027 N N . LYS A 1 132 ? 21.062 16.562 -1.795 1 91.44 132 LYS A N 1
ATOM 1028 C CA . LYS A 1 132 ? 21.875 15.875 -2.781 1 91.44 132 LYS A CA 1
ATOM 1029 C C . LYS A 1 132 ? 21.406 14.445 -2.998 1 91.44 132 LYS A C 1
ATOM 1031 O O . LYS A 1 132 ? 21.922 13.734 -3.863 1 91.44 132 LYS A O 1
ATOM 1036 N N . CYS A 1 133 ? 20.484 14.07 -2.26 1 90.19 133 CYS A N 1
ATOM 1037 C CA . CYS A 1 133 ? 20 12.703 -2.393 1 90.19 133 CYS A CA 1
ATOM 1038 C C . CYS A 1 133 ? 18.828 12.625 -3.359 1 90.19 133 CYS A C 1
ATOM 1040 O O . CYS A 1 133 ? 18.312 13.656 -3.797 1 90.19 133 CYS A O 1
ATOM 1042 N N . VAL A 1 134 ? 18.406 11.352 -3.645 1 89.06 134 VAL A N 1
ATOM 1043 C CA . VAL A 1 134 ? 17.344 11.109 -4.617 1 89.06 134 VAL A CA 1
ATOM 1044 C C . VAL A 1 134 ? 16.047 11.727 -4.125 1 89.06 134 VAL A C 1
ATOM 1046 O O . VAL A 1 134 ? 15.266 12.266 -4.914 1 89.06 134 VAL A O 1
ATOM 1049 N N . ASN A 1 135 ? 15.797 11.719 -2.902 1 91.25 135 ASN A N 1
ATOM 1050 C CA . ASN A 1 135 ? 14.578 12.289 -2.336 1 91.25 135 ASN A CA 1
ATOM 1051 C C . ASN A 1 135 ? 14.555 13.812 -2.49 1 91.25 135 ASN A C 1
ATOM 1053 O O . ASN A 1 135 ? 13.547 14.375 -2.916 1 91.25 135 ASN A O 1
ATOM 1057 N N . CYS A 1 136 ? 15.609 14.445 -2.156 1 92.81 136 CYS A N 1
ATOM 1058 C CA . CYS A 1 136 ? 15.695 15.891 -2.271 1 92.81 136 CYS A CA 1
ATOM 1059 C C . CYS A 1 136 ? 15.562 16.328 -3.723 1 92.81 136 CYS A C 1
ATOM 1061 O O . CYS A 1 136 ? 14.906 17.344 -4.012 1 92.81 136 CYS A O 1
ATOM 1063 N N . ASP A 1 137 ? 16.125 15.516 -4.574 1 93.12 137 ASP A N 1
ATOM 1064 C CA . ASP A 1 137 ? 16.062 15.836 -6 1 93.12 137 ASP A CA 1
ATOM 1065 C C . ASP A 1 137 ? 14.633 15.711 -6.527 1 93.12 137 ASP A C 1
ATOM 1067 O O . ASP A 1 137 ? 14.297 16.297 -7.555 1 93.12 137 ASP A O 1
ATOM 1071 N N . ASN A 1 138 ? 13.836 14.992 -5.828 1 92.56 138 ASN A N 1
ATOM 1072 C CA . ASN A 1 138 ? 12.461 14.789 -6.254 1 92.56 138 ASN A CA 1
ATOM 1073 C C . ASN A 1 138 ? 11.477 15.539 -5.355 1 92.56 138 ASN A C 1
ATOM 1075 O O . ASN A 1 138 ? 10.305 15.164 -5.254 1 92.56 138 ASN A O 1
ATOM 1079 N N . ASP A 1 139 ? 11.969 16.531 -4.652 1 93.94 139 ASP A N 1
ATOM 1080 C CA . ASP A 1 139 ? 11.172 17.438 -3.82 1 93.94 139 ASP A CA 1
ATOM 1081 C C . ASP A 1 139 ? 10.539 16.688 -2.652 1 93.94 139 ASP A C 1
ATOM 1083 O O . ASP A 1 139 ? 9.414 17 -2.248 1 93.94 139 ASP A O 1
ATOM 1087 N N . LEU A 1 140 ? 11.18 15.641 -2.256 1 93 140 LEU A N 1
ATOM 1088 C CA . LEU A 1 140 ? 10.734 14.859 -1.106 1 93 140 LEU A CA 1
ATOM 1089 C C . LEU A 1 140 ? 11.727 14.984 0.049 1 93 140 LEU A C 1
ATOM 1091 O O . LEU A 1 140 ? 12.195 13.977 0.58 1 93 140 LEU A O 1
ATOM 1095 N N . GLU A 1 141 ? 11.898 16.172 0.478 1 91.81 141 GLU A N 1
ATOM 1096 C CA . GLU A 1 141 ? 12.859 16.469 1.544 1 91.81 141 GLU A CA 1
ATOM 1097 C C . GLU A 1 141 ? 12.438 15.805 2.854 1 91.81 141 GLU A C 1
ATOM 1099 O O . GLU A 1 141 ? 13.289 15.469 3.684 1 91.81 141 GLU A O 1
ATOM 1104 N N . ASN A 1 142 ? 11.133 15.617 2.969 1 90.12 142 ASN A N 1
ATOM 1105 C CA . ASN A 1 142 ? 10.602 15.016 4.184 1 90.12 142 ASN A CA 1
ATOM 1106 C C . ASN A 1 142 ? 11.062 13.562 4.332 1 90.12 142 ASN A C 1
ATOM 1108 O O . ASN A 1 142 ? 10.992 12.992 5.422 1 90.12 142 ASN A O 1
ATOM 1112 N N . ASN A 1 143 ? 11.523 12.961 3.283 1 88.88 143 ASN A N 1
ATOM 1113 C CA . ASN A 1 143 ? 12 11.578 3.316 1 88.88 143 ASN A CA 1
ATOM 1114 C C . ASN A 1 143 ? 13.523 11.508 3.297 1 88.88 143 ASN A C 1
ATOM 1116 O O . ASN A 1 143 ? 14.094 10.43 3.172 1 88.88 143 ASN A O 1
ATOM 1120 N N . CYS A 1 144 ? 14.172 12.641 3.432 1 89.44 144 CYS A N 1
ATOM 1121 C CA . CYS A 1 144 ? 15.633 12.68 3.465 1 89.44 144 CYS A CA 1
ATOM 1122 C C . CYS A 1 144 ? 16.156 12.164 4.797 1 89.44 144 CYS A C 1
ATOM 1124 O O . CYS A 1 144 ? 15.656 12.539 5.855 1 89.44 144 CYS A O 1
ATOM 1126 N N . ARG A 1 145 ? 17.125 11.312 4.742 1 83.19 145 ARG A N 1
ATOM 1127 C CA . ARG A 1 145 ? 17.719 10.766 5.957 1 83.19 145 ARG A CA 1
ATOM 1128 C C . ARG A 1 145 ? 18.359 11.867 6.797 1 83.19 145 ARG A C 1
ATOM 1130 O O . ARG A 1 145 ? 18.422 11.758 8.023 1 83.19 145 ARG A O 1
ATOM 1137 N N . ASP A 1 146 ? 18.766 12.906 6.176 1 82.38 146 ASP A N 1
ATOM 1138 C CA . ASP A 1 146 ? 19.438 14 6.859 1 82.38 146 ASP A CA 1
ATOM 1139 C C . ASP A 1 146 ? 18.516 15.203 7.023 1 82.38 146 ASP A C 1
ATOM 1141 O O . ASP A 1 146 ? 18.969 16.344 6.996 1 82.38 146 ASP A O 1
ATOM 1145 N N . GLN A 1 147 ? 17.312 14.891 7.086 1 81.94 147 GLN A N 1
ATOM 1146 C CA . GLN A 1 147 ? 16.375 15.992 7.246 1 81.94 147 GLN A CA 1
ATOM 1147 C C . GLN A 1 147 ? 16.562 16.688 8.594 1 81.94 147 GLN A C 1
ATOM 1149 O O . GLN A 1 147 ? 16.953 16.047 9.578 1 81.94 147 GLN A O 1
ATOM 1154 N N . ILE A 1 148 ? 16.328 17.969 8.625 1 74.88 148 ILE A N 1
ATOM 1155 C CA . ILE A 1 148 ? 16.375 18.766 9.844 1 74.88 148 ILE A CA 1
ATOM 1156 C C . ILE A 1 148 ? 14.984 19.328 10.148 1 74.88 148 ILE A C 1
ATOM 1158 O O . ILE A 1 148 ? 14.414 20.062 9.328 1 74.88 148 ILE A O 1
ATOM 1162 N N . LEU A 1 149 ? 14.508 18.891 11.273 1 73.94 149 LEU A N 1
ATOM 1163 C CA . LEU A 1 149 ? 13.18 19.344 11.68 1 73.94 149 LEU A CA 1
ATOM 1164 C C . LEU A 1 149 ? 13.25 20.688 12.391 1 73.94 149 LEU A C 1
ATOM 1166 O O . LEU A 1 149 ? 14.305 21.062 12.906 1 73.94 149 LEU A O 1
ATOM 1170 N N . THR A 1 150 ? 12.188 21.344 12.281 1 67.38 150 THR A N 1
ATOM 1171 C CA . THR A 1 150 ? 12.102 22.672 12.883 1 67.38 150 THR A CA 1
ATOM 1172 C C . THR A 1 150 ? 12.219 22.578 14.398 1 67.38 150 THR A C 1
ATOM 1174 O O . THR A 1 150 ? 12.656 23.531 15.055 1 67.38 150 THR A O 1
ATOM 1177 N N . TYR A 1 151 ? 11.797 21.406 14.883 1 56.44 151 TYR A N 1
ATOM 1178 C CA . TYR A 1 151 ? 11.805 21.281 16.328 1 56.44 151 TYR A CA 1
ATOM 1179 C C . TYR A 1 151 ? 12.797 20.203 16.781 1 56.44 151 TYR A C 1
ATOM 1181 O O . TYR A 1 151 ? 13.047 19.25 16.062 1 56.44 151 TYR A O 1
ATOM 1189 N N . ASN A 1 152 ? 13.359 20.516 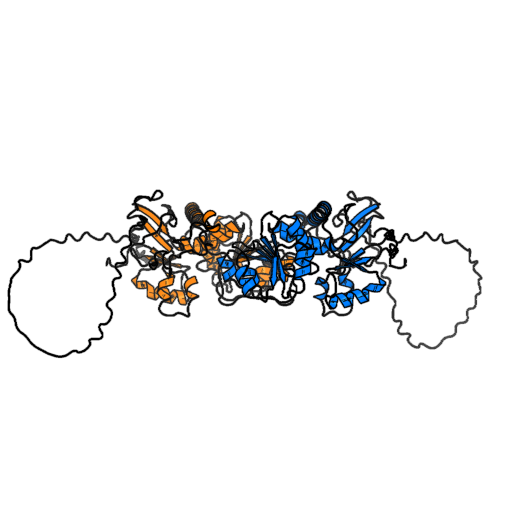17.844 1 48.25 152 ASN A N 1
ATOM 1190 C CA . ASN A 1 152 ? 14.234 19.562 18.547 1 48.25 152 ASN A CA 1
ATOM 1191 C C . ASN A 1 152 ? 15.344 19.062 17.641 1 48.25 152 ASN A C 1
ATOM 1193 O O . ASN A 1 152 ? 15.68 17.875 17.672 1 48.25 152 ASN A O 1
ATOM 1197 N N . ALA A 1 153 ? 15.648 19.906 16.672 1 53.41 153 ALA A N 1
ATOM 1198 C CA . ALA A 1 153 ? 16.734 19.469 15.805 1 53.41 153 ALA A CA 1
ATOM 1199 C C . ALA A 1 153 ? 17.906 20.453 15.859 1 53.41 153 ALA A C 1
ATOM 1201 O O . ALA A 1 153 ? 17.891 21.406 16.625 1 53.41 153 ALA A O 1
ATOM 1202 N N . ILE A 1 154 ? 19.078 19.984 15.594 1 45.66 154 ILE A N 1
ATOM 1203 C CA . ILE A 1 154 ? 20.297 20.766 15.477 1 45.66 154 ILE A CA 1
ATOM 1204 C C . ILE A 1 154 ? 20.609 21.031 14 1 45.66 154 ILE A C 1
ATOM 1206 O O . ILE A 1 154 ? 20.594 20.094 13.188 1 45.66 154 ILE A O 1
ATOM 1210 N N . TYR A 1 155 ? 20.609 22.234 13.672 1 45.53 155 TYR A N 1
ATOM 1211 C CA . TYR A 1 155 ? 21.016 22.562 12.305 1 45.53 155 TYR A CA 1
ATOM 1212 C C . TYR A 1 155 ? 22.375 21.938 11.977 1 45.53 155 TYR A C 1
ATOM 1214 O O . TYR A 1 155 ? 23.094 21.5 12.875 1 45.53 155 TYR A O 1
ATOM 1222 N N . SER A 1 156 ? 22.562 21.656 10.703 1 45.06 156 SER A N 1
ATOM 1223 C CA . SER A 1 156 ? 23.844 21.125 10.25 1 45.06 156 SER A CA 1
ATOM 1224 C C . SER A 1 156 ? 25.016 21.859 10.891 1 45.06 156 SER A C 1
ATOM 1226 O O . SER A 1 156 ? 26.094 21.297 11.039 1 45.06 156 SER A O 1
ATOM 1228 N N . ASP A 1 157 ? 24.672 23.078 11.344 1 41.12 157 ASP A N 1
ATOM 1229 C CA . ASP A 1 157 ? 25.75 23.875 11.922 1 41.12 157 ASP A CA 1
ATOM 1230 C C . ASP A 1 157 ? 25.828 23.703 13.438 1 41.12 157 ASP A C 1
ATOM 1232 O O . ASP A 1 157 ? 26.609 24.359 14.109 1 41.12 157 ASP A O 1
ATOM 1236 N N . GLY A 1 158 ? 25 22.828 13.938 1 46.5 158 GLY A N 1
ATOM 1237 C CA . GLY A 1 158 ? 25.078 22.469 15.344 1 46.5 158 GLY A CA 1
ATOM 1238 C C . GLY A 1 158 ? 24.125 23.281 16.203 1 46.5 158 GLY A C 1
ATOM 1239 O O . GLY A 1 158 ? 23.984 23.016 17.406 1 46.5 158 GLY A O 1
ATOM 1240 N N . THR A 1 159 ? 23.562 24.359 15.68 1 46.53 159 THR A N 1
ATOM 1241 C CA . THR A 1 159 ? 22.656 25.203 16.453 1 46.53 159 THR A CA 1
ATOM 1242 C C . THR A 1 159 ? 21.281 24.531 16.594 1 46.53 159 THR A C 1
ATOM 1244 O O . THR A 1 159 ? 20.797 23.906 15.641 1 46.53 159 THR A O 1
ATOM 1247 N N . PRO A 1 160 ? 20.812 24.547 17.828 1 47.72 160 PRO A N 1
ATOM 1248 C CA . PRO A 1 160 ? 19.484 23.953 18 1 47.72 160 PRO A CA 1
ATOM 1249 C C . PRO A 1 160 ? 18.406 24.719 17.25 1 47.72 160 PRO A C 1
ATOM 1251 O O . PRO A 1 160 ? 18.5 25.922 17.078 1 47.72 160 PRO A O 1
ATOM 1254 N N . THR A 1 161 ? 17.609 24.062 16.547 1 50.12 161 THR A N 1
ATOM 1255 C CA . THR A 1 161 ? 16.438 24.703 15.945 1 50.12 161 THR A CA 1
ATOM 1256 C C . THR A 1 161 ? 15.469 25.172 17.031 1 50.12 161 THR A C 1
ATOM 1258 O O . THR A 1 161 ? 15.219 24.453 18 1 50.12 161 THR A O 1
ATOM 1261 N N . TYR A 1 162 ? 15.422 26.578 17.203 1 47.62 162 TYR A N 1
ATOM 1262 C CA . TYR A 1 162 ? 14.492 27.078 18.188 1 47.62 162 TYR A CA 1
ATOM 1263 C C . TYR A 1 162 ? 13.102 27.266 17.594 1 47.62 162 TYR A C 1
ATOM 1265 O O . TYR A 1 162 ? 12.945 27.922 16.562 1 47.62 162 TYR A O 1
ATOM 1273 N N . GLY A 1 163 ? 12.344 26.312 17.516 1 50.66 163 GLY A N 1
ATOM 1274 C CA . GLY A 1 163 ? 10.969 26.328 17.031 1 50.66 163 GLY A CA 1
ATOM 1275 C C . GLY A 1 163 ? 10.305 27.672 17.188 1 50.66 163 GLY A C 1
ATOM 1276 O O . GLY A 1 163 ? 10.977 28.703 17.203 1 50.66 163 GLY A O 1
ATOM 1277 N N . GLY A 1 164 ? 9.008 27.875 17.156 1 47.31 164 GLY A N 1
ATOM 1278 C CA . GLY A 1 164 ? 8.102 29.016 17.078 1 47.31 164 GLY A CA 1
ATOM 1279 C C . GLY A 1 164 ? 8.148 29.891 18.312 1 47.31 164 GLY A C 1
ATOM 1280 O O . GLY A 1 164 ? 7.441 30.906 18.391 1 47.31 164 GLY A O 1
ATOM 1281 N N . TYR A 1 165 ? 9.016 29.562 19.328 1 48.81 165 TYR A N 1
ATOM 1282 C CA . TYR A 1 165 ? 8.938 30.406 20.531 1 48.81 165 TYR A CA 1
ATOM 1283 C C . TYR A 1 165 ? 9.812 31.641 20.391 1 48.81 165 TYR A C 1
ATOM 1285 O O . TYR A 1 165 ? 9.789 32.531 21.25 1 48.81 165 TYR A O 1
ATOM 1293 N N . SER A 1 166 ? 10.43 31.688 19.297 1 54.66 166 SER A N 1
ATOM 1294 C CA . SER A 1 166 ? 11.273 32.875 19.125 1 54.66 166 SER A CA 1
ATOM 1295 C C . SER A 1 166 ? 10.562 33.938 18.297 1 54.66 166 SER A C 1
ATOM 1297 O O . SER A 1 166 ? 9.672 33.625 17.5 1 54.66 166 SER A O 1
ATOM 1299 N N . ASP A 1 167 ? 10.672 35.125 18.703 1 59.56 167 ASP A N 1
ATOM 1300 C CA . ASP A 1 167 ? 10.109 36.25 17.953 1 59.56 167 ASP A CA 1
ATOM 1301 C C . ASP A 1 167 ? 10.734 36.344 16.562 1 59.56 167 ASP A C 1
ATOM 1303 O O . ASP A 1 167 ? 10.164 36.969 15.664 1 59.56 167 ASP A O 1
ATOM 1307 N N . ILE A 1 168 ? 11.805 35.688 16.516 1 67.06 168 ILE A N 1
ATOM 1308 C CA . ILE A 1 168 ? 12.484 35.75 15.219 1 67.06 168 ILE A CA 1
ATOM 1309 C C . ILE A 1 168 ? 13.016 34.344 14.852 1 67.06 168 ILE A C 1
ATOM 1311 O O . ILE A 1 168 ? 13.492 33.625 15.719 1 67.06 168 ILE A O 1
ATOM 1315 N N . MET A 1 169 ? 12.812 34.062 13.594 1 76.19 169 MET A N 1
ATOM 1316 C CA . MET A 1 169 ? 13.352 32.812 13.078 1 76.19 169 MET A CA 1
ATOM 1317 C C . MET A 1 169 ? 14.125 33.031 11.781 1 76.19 169 MET A C 1
ATOM 1319 O O . MET A 1 169 ? 13.727 33.875 10.953 1 76.19 169 MET A O 1
ATOM 1323 N N . VAL A 1 170 ? 15.336 32.406 11.727 1 76.56 170 VAL A N 1
ATOM 1324 C CA . VAL A 1 170 ? 16.125 32.438 10.5 1 76.56 170 VAL A CA 1
ATOM 1325 C C . VAL A 1 170 ? 16.016 31.078 9.797 1 76.56 170 VAL A C 1
ATOM 1327 O O . VAL A 1 170 ? 16.141 30.031 10.438 1 76.56 170 VAL A O 1
ATOM 1330 N N . THR A 1 171 ? 15.641 31.094 8.531 1 83.44 171 THR A N 1
ATOM 1331 C CA . THR A 1 171 ? 15.5 29.859 7.789 1 83.44 171 THR A CA 1
ATOM 1332 C C . THR A 1 171 ? 15.922 30.047 6.332 1 83.44 171 THR A C 1
ATOM 1334 O O . THR A 1 171 ? 15.812 31.141 5.789 1 83.44 171 THR A O 1
ATOM 1337 N N . ASP A 1 172 ? 16.484 28.953 5.738 1 87 172 ASP A N 1
ATOM 1338 C CA . ASP A 1 172 ? 16.797 28.938 4.312 1 87 172 ASP A CA 1
ATOM 1339 C C . ASP A 1 172 ? 15.531 29.094 3.473 1 87 172 ASP A C 1
ATOM 1341 O O . ASP A 1 172 ? 14.5 28.484 3.783 1 87 172 ASP A O 1
ATOM 1345 N N . GLU A 1 173 ? 15.625 29.906 2.355 1 91.31 173 GLU A N 1
ATOM 1346 C CA . GLU A 1 173 ? 14.453 30.234 1.551 1 91.31 173 GLU A CA 1
ATOM 1347 C C . GLU A 1 173 ? 13.836 28.969 0.949 1 91.31 173 GLU A C 1
ATOM 1349 O O . GLU A 1 173 ? 12.648 28.953 0.623 1 91.31 173 GLU A O 1
ATOM 1354 N N . HIS A 1 174 ? 14.633 27.938 0.796 1 90.88 174 HIS A N 1
ATOM 1355 C CA . HIS A 1 174 ? 14.141 26.688 0.217 1 90.88 174 HIS A CA 1
ATOM 1356 C C . HIS A 1 174 ? 13.031 26.078 1.073 1 90.88 174 HIS A C 1
ATOM 1358 O O . HIS A 1 174 ? 12.133 25.422 0.554 1 90.88 174 HIS A O 1
ATOM 1364 N N . TYR A 1 175 ? 13.062 26.359 2.336 1 91.75 175 TYR A N 1
ATOM 1365 C CA . TYR A 1 175 ? 12.148 25.703 3.264 1 91.75 175 TYR A CA 1
ATOM 1366 C C . TYR A 1 175 ? 11.031 26.641 3.691 1 91.75 175 TYR A C 1
ATOM 1368 O O . TYR A 1 175 ? 10.312 26.375 4.66 1 91.75 175 TYR A O 1
ATOM 1376 N N . VAL A 1 176 ? 10.883 27.766 3.006 1 93.06 176 VAL A N 1
ATOM 1377 C CA . VAL A 1 176 ? 9.852 28.766 3.26 1 93.06 176 VAL A CA 1
ATOM 1378 C C . VAL A 1 176 ? 8.797 28.719 2.16 1 93.06 176 VAL A C 1
ATOM 1380 O O . VAL A 1 176 ? 9.125 28.594 0.978 1 93.06 176 VAL A O 1
ATOM 1383 N N . VAL A 1 177 ? 7.562 28.766 2.557 1 96.44 177 VAL A N 1
ATOM 1384 C CA . VAL A 1 177 ? 6.484 28.781 1.569 1 96.44 177 VAL A CA 1
ATOM 1385 C C . VAL A 1 177 ? 5.832 30.156 1.544 1 96.44 177 VAL A C 1
ATOM 1387 O O . VAL A 1 177 ? 5.805 30.859 2.561 1 96.44 177 VAL A O 1
ATOM 1390 N N . HIS A 1 178 ? 5.367 30.484 0.336 1 97.06 178 HIS A N 1
ATOM 1391 C CA . HIS A 1 178 ? 4.559 31.703 0.22 1 97.06 178 HIS A CA 1
ATOM 1392 C C . HIS A 1 178 ? 3.215 31.531 0.918 1 97.06 178 HIS A C 1
ATOM 1394 O O . HIS A 1 178 ? 2.578 30.484 0.807 1 97.06 178 HIS A O 1
ATOM 1400 N N . TRP A 1 179 ? 2.898 32.5 1.661 1 96.5 179 TRP A N 1
ATOM 1401 C CA . TRP A 1 179 ? 1.604 32.469 2.334 1 96.5 179 TRP A CA 1
ATOM 1402 C C . TRP A 1 179 ? 0.612 33.406 1.631 1 96.5 179 TRP A C 1
ATOM 1404 O O . TRP A 1 179 ? 0.776 34.625 1.641 1 96.5 179 TRP A O 1
ATOM 1414 N N . PRO A 1 180 ? -0.431 32.875 1.014 1 97 180 PRO A N 1
ATOM 1415 C CA . PRO A 1 180 ? -1.386 33.688 0.263 1 97 180 PRO A CA 1
ATOM 1416 C C . PRO A 1 180 ? -2.047 34.75 1.124 1 97 180 PRO A C 1
ATOM 1418 O O . PRO A 1 180 ? -2.334 34.531 2.301 1 97 180 PRO A O 1
ATOM 1421 N N . GLU A 1 181 ? -2.412 35.844 0.489 1 93.88 181 GLU A N 1
ATOM 1422 C CA . GLU A 1 181 ? -2.961 37 1.192 1 93.88 181 GLU A CA 1
ATOM 1423 C C . GLU A 1 181 ? -4.328 36.688 1.795 1 93.88 181 GLU A C 1
ATOM 1425 O O . GLU A 1 181 ? -4.676 37.188 2.859 1 93.88 181 GLU A O 1
ATOM 1430 N N . ASN A 1 182 ? -5.004 35.844 1.169 1 95.38 182 ASN A N 1
ATOM 1431 C CA . ASN A 1 182 ? -6.363 35.562 1.613 1 95.38 182 ASN A CA 1
ATOM 1432 C C . ASN A 1 182 ? -6.395 34.469 2.67 1 95.38 182 ASN A C 1
ATOM 1434 O O . ASN A 1 182 ? -7.465 34.094 3.148 1 95.38 182 ASN A O 1
ATOM 1438 N N . LEU A 1 183 ? -5.305 34 3.035 1 95.44 183 LEU A N 1
ATOM 1439 C CA . LEU A 1 183 ? -5.223 33 4.098 1 95.44 183 LEU A CA 1
ATOM 1440 C C . LEU A 1 183 ? -4.812 33.625 5.418 1 95.44 183 LEU A C 1
ATOM 1442 O O . LEU A 1 183 ? -3.777 34.312 5.488 1 95.44 183 LEU A O 1
ATOM 1446 N N . PRO A 1 184 ? -5.645 33.5 6.438 1 92.88 184 PRO A N 1
ATOM 1447 C CA . PRO A 1 184 ? -5.266 34.062 7.723 1 92.88 184 PRO A CA 1
ATOM 1448 C C . PRO A 1 184 ? -4.027 33.406 8.328 1 92.88 184 PRO A C 1
ATOM 1450 O O . PRO A 1 184 ? -3.805 32.219 8.133 1 92.88 184 PRO A O 1
ATOM 1453 N N . MET A 1 185 ? -3.25 34.094 9.109 1 88 185 MET A N 1
ATOM 1454 C CA . MET A 1 185 ? -2.035 33.562 9.734 1 88 185 MET A CA 1
ATOM 1455 C C . MET A 1 185 ? -2.363 32.469 10.75 1 88 185 MET A C 1
ATOM 1457 O O . MET A 1 185 ? -1.544 31.594 11 1 88 185 MET A O 1
ATOM 1461 N N . GLU A 1 186 ? -3.568 32.531 11.266 1 88 186 GLU A N 1
ATOM 1462 C CA . GLU A 1 186 ? -4.023 31.531 12.242 1 88 186 GLU A CA 1
ATOM 1463 C C . GLU A 1 186 ? -4.137 30.156 11.609 1 88 186 GLU A C 1
ATOM 1465 O O . GLU A 1 186 ? -4.258 29.156 12.312 1 88 186 GLU A O 1
ATOM 1470 N N . ALA A 1 187 ? -4.035 30.109 10.289 1 93.62 187 ALA A N 1
ATOM 1471 C CA . ALA A 1 187 ? -4.137 28.844 9.578 1 93.62 187 ALA A CA 1
ATOM 1472 C C . ALA A 1 187 ? -2.787 28.125 9.547 1 93.62 187 ALA A C 1
ATOM 1474 O O . ALA A 1 187 ? -2.584 27.203 8.75 1 93.62 187 ALA A O 1
ATOM 1475 N N . ALA A 1 188 ? -1.875 28.453 10.453 1 89.69 188 ALA A N 1
ATOM 1476 C CA . ALA A 1 188 ? -0.52 27.906 10.539 1 89.69 188 ALA A CA 1
ATOM 1477 C C . ALA A 1 188 ? -0.543 26.391 10.672 1 89.69 188 ALA A C 1
ATOM 1479 O O . ALA A 1 188 ? 0.327 25.703 10.133 1 89.69 188 ALA A O 1
ATOM 1480 N N . PRO A 1 189 ? -1.622 25.844 11.258 1 91.19 189 PRO A N 1
ATOM 1481 C CA . PRO A 1 189 ? -1.657 24.375 11.406 1 91.19 189 PRO A CA 1
ATOM 1482 C C . PRO A 1 189 ? -1.714 23.656 10.062 1 91.19 189 PRO A C 1
ATOM 1484 O O . PRO A 1 189 ? -1.502 22.438 10 1 91.19 189 PRO A O 1
ATOM 1487 N N . LEU A 1 190 ? -1.978 24.391 9 1 95.56 190 LEU A N 1
ATOM 1488 C CA . LEU A 1 190 ? -1.889 23.812 7.664 1 95.56 190 LEU A CA 1
ATOM 1489 C C . LEU A 1 190 ? -0.495 23.25 7.406 1 95.56 190 LEU A C 1
ATOM 1491 O O . LEU A 1 190 ? -0.345 22.25 6.691 1 95.56 190 LEU A O 1
ATOM 1495 N N . LEU A 1 191 ? 0.472 23.781 8.047 1 93.25 191 LEU A N 1
ATOM 1496 C CA . LEU A 1 191 ? 1.869 23.469 7.766 1 93.25 191 LEU A CA 1
ATOM 1497 C C . LEU A 1 191 ? 2.287 22.188 8.461 1 93.25 191 LEU A C 1
ATOM 1499 O O . LEU A 1 191 ? 3.416 21.719 8.281 1 93.25 191 LEU A O 1
ATOM 1503 N N . CYS A 1 192 ? 1.461 21.547 9.133 1 91.44 192 CYS A N 1
ATOM 1504 C CA . CYS A 1 192 ? 1.655 20.219 9.695 1 91.44 192 CYS A CA 1
ATOM 1505 C C . CYS A 1 192 ? 0.428 19.344 9.461 1 91.44 192 CYS A C 1
ATOM 1507 O O . CYS A 1 192 ? 0.428 18.484 8.578 1 91.44 192 CYS A O 1
ATOM 1509 N N . ALA A 1 193 ? -0.669 19.719 10.117 1 92.81 193 ALA A N 1
ATOM 1510 C CA . ALA A 1 193 ? -1.892 18.922 10 1 92.81 193 ALA A CA 1
ATOM 1511 C C . ALA A 1 193 ? -2.41 18.938 8.562 1 92.81 193 ALA A C 1
ATOM 1513 O O . ALA A 1 193 ? -2.865 17.906 8.055 1 92.81 193 ALA A O 1
ATOM 1514 N N . GLY A 1 194 ? -2.352 20.094 8 1 96.69 194 GLY A N 1
ATOM 1515 C CA . GLY A 1 194 ? -2.82 20.203 6.629 1 96.69 194 GLY A CA 1
ATOM 1516 C C . GLY A 1 194 ? -2.035 19.344 5.66 1 96.69 194 GLY A C 1
ATOM 1517 O O . GLY A 1 194 ? -2.596 18.453 5.023 1 96.69 194 GLY A O 1
ATOM 1518 N N . ILE A 1 195 ? -0.721 19.547 5.602 1 97.19 195 ILE A N 1
ATOM 1519 C CA . ILE A 1 195 ? 0.108 18.828 4.641 1 97.19 195 ILE A CA 1
ATOM 1520 C C . ILE A 1 195 ? 0.103 17.344 4.969 1 97.19 195 ILE A C 1
ATOM 1522 O O . ILE A 1 195 ? 0.14 16.5 4.07 1 97.19 195 ILE A O 1
ATOM 1526 N N . THR A 1 196 ? -0.007 16.953 6.227 1 96.25 196 THR A N 1
ATOM 1527 C CA . THR A 1 196 ? -0.007 15.555 6.668 1 96.25 196 THR A CA 1
ATOM 1528 C C . THR A 1 196 ? -1.22 14.812 6.113 1 96.25 196 THR A C 1
ATOM 1530 O O . THR A 1 196 ? -1.142 13.625 5.82 1 96.25 196 THR A O 1
ATOM 1533 N N . THR A 1 197 ? -2.33 15.539 5.945 1 98.19 197 THR A N 1
ATOM 1534 C CA . THR A 1 197 ? -3.551 14.875 5.5 1 98.19 197 THR A CA 1
ATOM 1535 C C . THR A 1 197 ? -3.783 15.117 4.012 1 98.19 197 THR A C 1
ATOM 1537 O O . THR A 1 197 ? -4.391 14.289 3.33 1 98.19 197 THR A O 1
ATOM 1540 N N . TYR A 1 198 ? -3.275 16.203 3.465 1 98.56 198 TYR A N 1
ATOM 1541 C CA . TYR A 1 198 ? -3.355 16.5 2.041 1 98.56 198 TYR A CA 1
ATOM 1542 C C . TYR A 1 198 ? -2.494 15.547 1.231 1 98.56 198 TYR A C 1
ATOM 1544 O O . TYR A 1 198 ? -2.938 15.008 0.213 1 98.56 198 TYR A O 1
ATOM 1552 N N . SER A 1 199 ? -1.332 15.312 1.734 1 98.06 199 SER A N 1
ATOM 1553 C CA . SER A 1 199 ? -0.316 14.555 1.009 1 98.06 199 SER A CA 1
ATOM 1554 C C . SER A 1 199 ? -0.798 13.141 0.694 1 98.06 199 SER A C 1
ATOM 1556 O O . SER A 1 199 ? -0.754 12.703 -0.458 1 98.06 199 SER A O 1
ATOM 1558 N N . PRO A 1 200 ? -1.299 12.391 1.649 1 98.19 200 PRO A N 1
ATOM 1559 C CA . PRO A 1 200 ? -1.717 11.023 1.329 1 98.19 200 PRO A CA 1
ATOM 1560 C C . PRO A 1 200 ? -2.936 10.977 0.408 1 98.19 200 PRO A C 1
ATOM 1562 O O . PRO A 1 200 ? -3.076 10.047 -0.391 1 98.19 200 PRO A O 1
ATOM 1565 N N . LEU A 1 201 ? -3.824 11.938 0.492 1 98.69 201 LEU A N 1
ATOM 1566 C CA . LEU A 1 201 ? -4.969 11.969 -0.411 1 98.69 201 LEU A CA 1
ATOM 1567 C C . LEU A 1 201 ? -4.516 12.125 -1.858 1 98.69 201 LEU A C 1
ATOM 1569 O O . LEU A 1 201 ? -5.008 11.43 -2.748 1 98.69 201 LEU A O 1
ATOM 1573 N N . LYS A 1 202 ? -3.592 12.953 -2.037 1 98.06 202 LYS A N 1
ATOM 1574 C CA . LYS A 1 202 ? -3.074 13.203 -3.381 1 98.06 202 LYS A CA 1
ATOM 1575 C C . LYS A 1 202 ? -2.186 12.055 -3.85 1 98.06 202 LYS A C 1
ATOM 1577 O O . LYS A 1 202 ? -2.393 11.508 -4.934 1 98.06 202 LYS A O 1
ATOM 1582 N N . TYR A 1 203 ? -1.244 11.695 -3.074 1 96.88 203 TYR A N 1
ATOM 1583 C CA . TYR A 1 203 ? -0.233 10.719 -3.457 1 96.88 203 TYR A CA 1
ATOM 1584 C C . TYR A 1 203 ? -0.87 9.367 -3.779 1 96.88 203 TYR A C 1
ATOM 1586 O O . TYR A 1 203 ? -0.497 8.719 -4.754 1 96.88 203 TYR A O 1
ATOM 1594 N N . PHE A 1 204 ? -1.846 8.961 -3 1 97.88 204 PHE A N 1
ATOM 1595 C CA . PHE A 1 204 ? -2.432 7.633 -3.172 1 97.88 204 PHE A CA 1
ATOM 1596 C C . PHE A 1 204 ? -3.67 7.699 -4.059 1 97.88 204 PHE A C 1
ATOM 1598 O O . PHE A 1 204 ? -4.414 6.723 -4.164 1 97.88 204 PHE A O 1
ATOM 1605 N N . GLY A 1 205 ? -3.945 8.812 -4.66 1 97.75 205 GLY A N 1
ATOM 1606 C CA . GLY A 1 205 ? -5.016 8.953 -5.633 1 97.75 205 GLY A CA 1
ATOM 1607 C C . GLY A 1 205 ? -6.398 8.914 -5.012 1 97.75 205 GLY A C 1
ATOM 1608 O O . GLY A 1 205 ? -7.34 8.391 -5.609 1 97.75 205 GLY A O 1
ATOM 1609 N N . LEU A 1 206 ? -6.488 9.414 -3.857 1 98.5 206 LEU A N 1
ATOM 1610 C CA . LEU A 1 206 ? -7.758 9.414 -3.139 1 98.5 206 LEU A CA 1
ATOM 1611 C C . LEU A 1 206 ? -8.445 10.773 -3.24 1 98.5 206 LEU A C 1
ATOM 1613 O O . LEU A 1 206 ? -9.312 11.094 -2.428 1 98.5 206 LEU A O 1
ATOM 1617 N N . ASP A 1 207 ? -8.023 11.539 -4.219 1 98.38 207 ASP A N 1
ATOM 1618 C CA . ASP A 1 207 ? -8.484 12.914 -4.359 1 98.38 207 ASP A CA 1
ATOM 1619 C C . ASP A 1 207 ? -9.391 13.062 -5.582 1 98.38 207 ASP A C 1
ATOM 1621 O O . ASP A 1 207 ? -9.586 14.172 -6.082 1 98.38 207 ASP A O 1
ATOM 1625 N N . LYS A 1 208 ? -9.93 12 -6.129 1 98 208 LYS A N 1
ATOM 1626 C CA . LYS A 1 208 ? -10.766 12.078 -7.324 1 98 208 LYS A CA 1
ATOM 1627 C C . LYS A 1 208 ? -12.242 12.188 -6.961 1 98 208 LYS A C 1
ATOM 1629 O O . LYS A 1 208 ? -12.719 11.477 -6.07 1 98 208 LYS A O 1
ATOM 1634 N N . PRO A 1 209 ? -12.898 13.094 -7.723 1 98 209 PRO A N 1
ATOM 1635 C CA . PRO A 1 209 ? -14.328 13.234 -7.449 1 98 209 PRO A CA 1
ATOM 1636 C C . PRO A 1 209 ? -15.086 11.914 -7.574 1 98 209 PRO A C 1
ATOM 1638 O O . PRO A 1 209 ? -14.781 11.102 -8.453 1 98 209 PRO A O 1
ATOM 1641 N N . GLY A 1 210 ? -15.984 11.695 -6.68 1 96.62 210 GLY A N 1
ATOM 1642 C CA . GLY A 1 210 ? -16.828 10.508 -6.742 1 96.62 210 GLY A CA 1
ATOM 1643 C C . GLY A 1 210 ? -16.312 9.375 -5.871 1 96.62 210 GLY A C 1
ATOM 1644 O O . GLY A 1 210 ? -17.078 8.461 -5.539 1 96.62 210 GLY A O 1
ATOM 1645 N N . MET A 1 211 ? -15.117 9.398 -5.441 1 98.19 211 MET A N 1
ATOM 1646 C CA . MET A 1 211 ? -14.586 8.383 -4.535 1 98.19 211 MET A CA 1
ATOM 1647 C C . MET A 1 211 ? -15.25 8.484 -3.164 1 98.19 211 MET A C 1
ATOM 1649 O O . MET A 1 211 ? -15.789 9.531 -2.807 1 98.19 211 MET A O 1
ATOM 1653 N N . HIS A 1 212 ? -15.266 7.418 -2.498 1 98.75 212 HIS A N 1
ATOM 1654 C CA . HIS A 1 212 ? -15.758 7.359 -1.126 1 98.75 212 HIS A CA 1
ATOM 1655 C C . HIS A 1 212 ? -14.609 7.164 -0.14 1 98.75 212 HIS A C 1
ATOM 1657 O O . HIS A 1 212 ? -13.992 6.094 -0.097 1 98.75 212 HIS A O 1
ATOM 1663 N N . ILE A 1 213 ? -14.375 8.203 0.665 1 98.88 213 ILE A N 1
ATOM 1664 C CA . ILE A 1 213 ? -13.195 8.234 1.527 1 98.88 213 ILE A CA 1
ATOM 1665 C C . ILE A 1 213 ? -13.625 8.148 2.99 1 98.88 213 ILE A C 1
ATOM 1667 O O . ILE A 1 213 ? -14.562 8.836 3.408 1 98.88 213 ILE A O 1
ATOM 1671 N N . GLY A 1 214 ? -12.953 7.254 3.732 1 98.88 214 GLY A N 1
ATOM 1672 C CA . GLY A 1 214 ? -13.117 7.207 5.176 1 98.88 214 GLY A CA 1
ATOM 1673 C C . GLY A 1 214 ? -12.055 7.988 5.926 1 98.88 214 GLY A C 1
ATOM 1674 O O . GLY A 1 214 ? -10.891 7.992 5.527 1 98.88 214 GLY A O 1
ATOM 1675 N N . VAL A 1 215 ? -12.461 8.625 7.012 1 98.75 215 VAL A N 1
ATOM 1676 C CA . VAL A 1 215 ? -11.539 9.273 7.934 1 98.75 215 VAL A CA 1
ATOM 1677 C C . VAL A 1 215 ? -11.742 8.727 9.344 1 98.75 215 VAL A C 1
ATOM 1679 O O . VAL A 1 215 ? -12.828 8.859 9.922 1 98.75 215 VAL A O 1
ATOM 1682 N N . VAL A 1 216 ? -10.688 8.148 9.859 1 98.12 216 VAL A N 1
ATOM 1683 C CA . VAL A 1 216 ? -10.766 7.594 11.211 1 98.12 216 VAL A CA 1
ATOM 1684 C C . VAL A 1 216 ? -10.289 8.633 12.227 1 98.12 216 VAL A C 1
ATOM 1686 O O . VAL A 1 216 ? -9.133 9.062 12.195 1 98.12 216 VAL A O 1
ATOM 1689 N N . GLY A 1 217 ? -11.18 8.961 13.109 1 94.62 217 GLY A N 1
ATOM 1690 C CA . GLY A 1 217 ? -10.867 9.977 14.102 1 94.62 217 GLY A CA 1
ATOM 1691 C C . GLY A 1 217 ? -11.141 11.391 13.617 1 94.62 217 GLY A C 1
ATOM 1692 O O . GLY A 1 217 ? -10.82 11.734 12.484 1 94.62 217 GLY A O 1
ATOM 1693 N N . LEU A 1 218 ? -11.734 12.117 14.516 1 92.88 218 LEU A N 1
ATOM 1694 C CA . LEU A 1 218 ? -12.031 13.516 14.195 1 92.88 218 LEU A CA 1
ATOM 1695 C C . LEU A 1 218 ? -11.328 14.453 15.172 1 92.88 218 LEU A C 1
ATOM 1697 O O . LEU A 1 218 ? -11.984 15.195 15.898 1 92.88 218 LEU A O 1
ATOM 1701 N N . GLY A 1 219 ? -1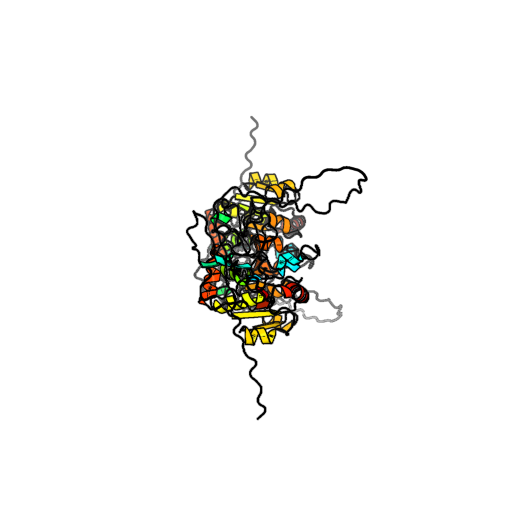0.062 14.453 15.109 1 90.19 219 GLY A N 1
ATOM 1702 C CA . GLY A 1 219 ? -9.227 15.367 15.867 1 90.19 219 GLY A CA 1
ATOM 1703 C C . GLY A 1 219 ? -8.523 16.391 15 1 90.19 219 GLY A C 1
ATOM 1704 O O . GLY A 1 219 ? -9.102 16.891 14.023 1 90.19 219 GLY A O 1
ATOM 1705 N N . GLY A 1 220 ? -7.316 16.797 15.516 1 88.38 220 GLY A N 1
ATOM 1706 C CA . GLY A 1 220 ? -6.551 17.797 14.797 1 88.38 220 GLY A CA 1
ATOM 1707 C C . GLY A 1 220 ? -6.273 17.422 13.352 1 88.38 220 GLY A C 1
ATOM 1708 O O . GLY A 1 220 ? -6.492 18.219 12.445 1 88.38 220 GLY A O 1
ATOM 1709 N N . LEU A 1 221 ? -5.863 16.219 13.102 1 93.44 221 LEU A N 1
ATOM 1710 C CA . LEU A 1 221 ? -5.594 15.758 11.75 1 93.44 221 LEU A CA 1
ATOM 1711 C C . LEU A 1 221 ? -6.891 15.391 11.031 1 93.44 221 LEU A C 1
ATOM 1713 O O . LEU A 1 221 ? -7.066 15.719 9.859 1 93.44 221 LEU A O 1
ATOM 1717 N N . GLY A 1 222 ? -7.773 14.844 11.742 1 96.38 222 GLY A N 1
ATOM 1718 C CA . GLY A 1 222 ? -9 14.312 11.164 1 96.38 222 GLY A CA 1
ATOM 1719 C C . GLY A 1 222 ? -9.859 15.383 10.516 1 96.38 222 GLY A C 1
ATOM 1720 O O . GLY A 1 222 ? -10.391 15.188 9.422 1 96.38 222 GLY A O 1
ATOM 1721 N N . HIS A 1 223 ? -10.023 16.484 11.227 1 96.25 223 HIS A N 1
ATOM 1722 C CA . HIS A 1 223 ? -10.891 17.516 10.664 1 96.25 223 HIS A CA 1
ATOM 1723 C C . HIS A 1 223 ? -10.289 18.109 9.391 1 96.25 223 HIS A C 1
ATOM 1725 O O . HIS A 1 223 ? -11.023 18.469 8.469 1 96.25 223 HIS A O 1
ATOM 1731 N N . MET A 1 224 ? -8.953 18.172 9.305 1 97.31 224 MET A N 1
ATOM 1732 C CA . MET A 1 224 ? -8.312 18.625 8.07 1 97.31 224 MET A CA 1
ATOM 1733 C C . MET A 1 224 ? -8.5 17.625 6.945 1 97.31 224 MET A C 1
ATOM 1735 O O . MET A 1 224 ? -8.758 18 5.801 1 97.31 224 MET A O 1
ATOM 1739 N N . ALA A 1 225 ? -8.406 16.344 7.281 1 98.44 225 ALA A N 1
ATOM 1740 C CA . ALA A 1 225 ? -8.625 15.297 6.293 1 98.44 225 ALA A CA 1
ATOM 1741 C C . ALA A 1 225 ? -10.023 15.391 5.691 1 98.44 225 ALA A C 1
ATOM 1743 O O . ALA A 1 225 ? -10.195 15.258 4.477 1 98.44 225 ALA A O 1
ATOM 1744 N N . VAL A 1 226 ? -10.977 15.633 6.531 1 98.38 226 VAL A N 1
ATOM 1745 C CA . VAL A 1 226 ? -12.359 15.758 6.086 1 98.38 226 VAL A CA 1
ATOM 1746 C C . VAL A 1 226 ? -12.5 16.953 5.148 1 98.38 226 VAL A C 1
ATOM 1748 O O . VAL A 1 226 ? -13.062 16.828 4.059 1 98.38 226 VAL A O 1
ATOM 1751 N N . LYS A 1 227 ? -11.969 18.078 5.547 1 98.19 227 LYS A N 1
ATOM 1752 C CA . LYS A 1 227 ? -12.102 19.297 4.762 1 98.19 227 LYS A CA 1
ATOM 1753 C C . LYS A 1 227 ? -11.461 19.141 3.385 1 98.19 227 LYS A C 1
ATOM 1755 O O . LYS A 1 227 ? -12.047 19.531 2.375 1 98.19 227 LYS A O 1
ATOM 1760 N N . PHE A 1 228 ? -10.273 18.562 3.281 1 98.69 228 PHE A N 1
ATOM 1761 C CA . PHE A 1 228 ? -9.609 18.359 1.996 1 98.69 228 PHE A CA 1
ATOM 1762 C C . PHE A 1 228 ? -10.383 17.344 1.153 1 98.69 228 PHE A C 1
ATOM 1764 O O . PHE A 1 228 ? -10.594 17.562 -0.042 1 98.69 228 PHE A O 1
ATOM 1771 N N . ALA A 1 229 ? -10.773 16.219 1.778 1 98.69 229 ALA A N 1
ATOM 1772 C CA . ALA A 1 229 ? -11.508 15.188 1.041 1 98.69 229 ALA A CA 1
ATOM 1773 C C . ALA A 1 229 ? -12.789 15.758 0.437 1 98.69 229 ALA A C 1
ATOM 1775 O O . ALA A 1 229 ? -13.109 15.484 -0.722 1 98.69 229 ALA A O 1
ATOM 1776 N N . LYS A 1 230 ? -13.469 16.547 1.193 1 98.12 230 LYS A N 1
ATOM 1777 C CA . LYS A 1 230 ? -14.68 17.188 0.701 1 98.12 230 LYS A CA 1
ATOM 1778 C C . LYS A 1 230 ? -14.375 18.141 -0.456 1 98.12 230 LYS A C 1
ATOM 1780 O O . LYS A 1 230 ? -15.094 18.156 -1.458 1 98.12 230 LYS A O 1
ATOM 1785 N N . ALA A 1 231 ? -13.352 18.906 -0.321 1 98.12 231 ALA A N 1
ATOM 1786 C CA . ALA A 1 231 ? -12.969 19.875 -1.35 1 98.12 231 ALA A CA 1
ATOM 1787 C C . ALA A 1 231 ? -12.617 19.172 -2.656 1 98.12 231 ALA A C 1
ATOM 1789 O O . ALA A 1 231 ? -12.789 19.734 -3.74 1 98.12 231 ALA A O 1
ATOM 1790 N N . PHE A 1 232 ? -12.141 17.953 -2.604 1 98.25 232 PHE A N 1
ATOM 1791 C CA . PHE A 1 232 ? -11.789 17.172 -3.789 1 98.25 232 PHE A CA 1
ATOM 1792 C C . PHE A 1 232 ? -13.031 16.609 -4.457 1 98.25 232 PHE A C 1
ATOM 1794 O O . PHE A 1 232 ? -12.953 16.016 -5.539 1 98.25 232 PHE A O 1
ATOM 1801 N N . GLY A 1 233 ? -14.164 16.719 -3.82 1 97.81 233 GLY A N 1
ATOM 1802 C CA . GLY A 1 233 ? -15.414 16.25 -4.402 1 97.81 233 GLY A CA 1
ATOM 1803 C C . GLY A 1 233 ? -15.719 14.797 -4.066 1 97.81 233 GLY A C 1
ATOM 1804 O O . GLY A 1 233 ? -16.531 14.156 -4.746 1 97.81 233 GLY A O 1
ATOM 1805 N N . THR A 1 234 ? -15.125 14.297 -3.012 1 98.31 234 THR A N 1
ATOM 1806 C CA . THR A 1 234 ? -15.367 12.914 -2.623 1 98.31 234 THR A CA 1
ATOM 1807 C C . THR A 1 234 ? -16.516 12.828 -1.627 1 98.31 234 THR A C 1
ATOM 1809 O O . THR A 1 234 ? -16.938 13.836 -1.055 1 98.31 234 THR A O 1
ATOM 1812 N N . LYS A 1 235 ? -17.109 11.664 -1.539 1 98.5 235 LYS A N 1
ATOM 1813 C CA . LYS A 1 235 ? -17.969 11.336 -0.41 1 98.5 235 LYS A CA 1
ATOM 1814 C C . LYS A 1 235 ? -17.156 10.953 0.818 1 98.5 235 LYS A C 1
ATOM 1816 O O . LYS A 1 235 ? -16.203 10.164 0.721 1 98.5 235 LYS A O 1
ATOM 1821 N N . VAL A 1 236 ? -17.547 11.547 1.965 1 98.69 236 VAL A N 1
ATOM 1822 C CA . VAL A 1 236 ? -16.703 11.336 3.139 1 98.69 236 VAL A CA 1
ATOM 1823 C C . VAL A 1 236 ? -17.516 10.664 4.242 1 98.69 236 VAL A C 1
ATOM 1825 O O . VAL A 1 236 ? -18.625 11.086 4.543 1 98.69 236 VAL A O 1
ATOM 1828 N N . THR A 1 237 ? -16.969 9.609 4.793 1 98.69 237 THR A N 1
ATOM 1829 C CA . THR A 1 237 ? -17.484 8.938 5.98 1 98.69 237 THR A CA 1
ATOM 1830 C C . THR A 1 237 ? -16.5 9.047 7.137 1 98.69 237 THR A C 1
ATOM 1832 O O . THR A 1 237 ? -15.344 8.648 7.008 1 98.69 237 THR A O 1
ATOM 1835 N N . VAL A 1 238 ? -16.969 9.602 8.25 1 98.5 238 VAL A N 1
ATOM 1836 C CA . VAL A 1 238 ? -16.141 9.656 9.445 1 98.5 238 VAL A CA 1
ATOM 1837 C C . VAL A 1 238 ? -16.391 8.422 10.312 1 98.5 238 VAL A C 1
ATOM 1839 O O . VAL A 1 238 ? -17.531 8 10.484 1 98.5 238 VAL A O 1
ATOM 1842 N N . ILE A 1 239 ? -15.32 7.812 10.766 1 98.19 239 ILE A N 1
ATOM 1843 C CA . ILE A 1 239 ? -15.383 6.637 11.633 1 98.19 239 ILE A CA 1
ATOM 1844 C C . ILE A 1 239 ? -14.844 6.988 13.016 1 98.19 239 ILE A C 1
ATOM 1846 O O . ILE A 1 239 ? -13.703 7.441 13.148 1 98.19 239 ILE A O 1
ATOM 1850 N N . SER A 1 240 ? -15.617 6.801 14.031 1 95.81 240 SER A N 1
ATOM 1851 C CA . SER A 1 240 ? -15.242 7.117 15.406 1 95.81 240 SER A CA 1
ATOM 1852 C C . SER A 1 240 ? -15.719 6.039 16.375 1 95.81 240 SER A C 1
ATOM 1854 O O . SER A 1 240 ? -16.562 5.207 16.016 1 95.81 240 SER A O 1
ATOM 1856 N N . THR A 1 241 ? -15.141 6 17.578 1 92.25 241 THR A N 1
ATOM 1857 C CA . THR A 1 241 ? -15.5 4.988 18.578 1 92.25 241 THR A CA 1
ATOM 1858 C C . THR A 1 241 ? -16.797 5.355 19.281 1 92.25 241 THR A C 1
ATOM 1860 O O . THR A 1 241 ? -17.453 4.496 19.875 1 92.25 241 THR A O 1
ATOM 1863 N N . SER A 1 242 ? -17.156 6.656 19.266 1 89 242 SER A N 1
ATOM 1864 C CA . SER A 1 242 ? -18.391 7.098 19.891 1 89 242 SER A CA 1
ATOM 1865 C C . SER A 1 242 ? -19.156 8.07 19 1 89 242 SER A C 1
ATOM 1867 O O . SER A 1 242 ? -18.594 8.625 18.062 1 89 242 SER A O 1
ATOM 1869 N N . ALA A 1 243 ? -20.438 8.289 19.344 1 90.81 243 ALA A N 1
ATOM 1870 C CA . ALA A 1 243 ? -21.312 9.156 18.562 1 90.81 243 ALA A CA 1
ATOM 1871 C C . ALA A 1 243 ? -21.156 10.617 18.984 1 90.81 243 ALA A C 1
ATOM 1873 O O . ALA A 1 243 ? -21.859 11.484 18.469 1 90.81 243 ALA A O 1
ATOM 1874 N N . SER A 1 244 ? -20.266 10.914 19.828 1 89.69 244 SER A N 1
ATOM 1875 C CA . SER A 1 244 ? -20.172 12.234 20.438 1 89.69 244 SER A CA 1
ATOM 1876 C C . SER A 1 244 ? -19.875 13.305 19.391 1 89.69 244 SER A C 1
ATOM 1878 O O . SER A 1 244 ? -20.297 14.453 19.531 1 89.69 244 SER A O 1
ATOM 1880 N N . LYS A 1 245 ? -19.203 12.922 18.328 1 90.12 245 LYS A N 1
ATOM 1881 C CA . LYS A 1 245 ? -18.781 13.914 17.344 1 90.12 245 LYS A CA 1
ATOM 1882 C C . LYS A 1 245 ? -19.656 13.852 16.094 1 90.12 245 LYS A C 1
ATOM 1884 O O . LYS A 1 245 ? -19.391 14.531 15.094 1 90.12 245 LYS A O 1
ATOM 1889 N N . LYS A 1 246 ? -20.672 13.094 16.109 1 93.5 246 LYS A N 1
ATOM 1890 C CA . LYS A 1 246 ? -21.516 12.875 14.945 1 93.5 246 LYS A CA 1
ATOM 1891 C C . LYS A 1 246 ? -22.172 14.18 14.492 1 93.5 246 LYS A C 1
ATOM 1893 O O . LYS A 1 246 ? -22.141 14.516 13.305 1 93.5 246 LYS A O 1
ATOM 1898 N N . HIS A 1 247 ? -22.703 14.875 15.406 1 92.62 247 HIS A N 1
ATOM 1899 C CA . HIS A 1 247 ? -23.391 16.125 15.078 1 92.62 247 HIS A CA 1
ATOM 1900 C C . HIS A 1 247 ? -22.422 17.141 14.469 1 92.62 247 HIS A C 1
ATOM 1902 O O . HIS A 1 247 ? -22.734 17.75 13.445 1 92.62 247 HIS A O 1
ATOM 1908 N N . GLU A 1 248 ? -21.344 17.266 15.062 1 91.06 248 GLU A N 1
ATOM 1909 C CA . GLU A 1 248 ? -20.328 18.172 14.562 1 91.06 248 GLU A CA 1
ATOM 1910 C C . GLU A 1 248 ? -19.859 17.766 13.172 1 91.06 248 GLU A C 1
ATOM 1912 O O . GLU A 1 248 ? -19.734 18.609 12.281 1 91.06 248 GLU A O 1
ATOM 1917 N N . ALA A 1 249 ? -19.641 16.516 12.984 1 93.38 249 ALA A N 1
ATOM 1918 C CA . ALA A 1 249 ? -19.156 15.992 11.711 1 93.38 249 ALA A CA 1
ATOM 1919 C C . ALA A 1 249 ? -20.156 16.266 10.594 1 93.38 249 ALA A C 1
ATOM 1921 O O . ALA A 1 249 ? -19.797 16.75 9.516 1 93.38 249 ALA A O 1
ATOM 1922 N N . ILE A 1 250 ? -21.406 16.031 10.828 1 94.5 250 ILE A N 1
ATOM 1923 C CA . ILE A 1 250 ? -22.422 16.109 9.797 1 94.5 250 ILE A CA 1
ATOM 1924 C C . ILE A 1 250 ? -22.812 17.578 9.57 1 94.5 250 ILE A C 1
ATOM 1926 O O . ILE A 1 250 ? -22.844 18.047 8.43 1 94.5 250 ILE A O 1
ATOM 1930 N N . GLU A 1 251 ? -23 18.328 10.609 1 93.5 251 GLU A N 1
ATOM 1931 C CA . GLU A 1 251 ? -23.562 19.672 10.492 1 93.5 251 GLU A CA 1
ATOM 1932 C C . GLU A 1 251 ? -22.469 20.703 10.203 1 93.5 251 GLU A C 1
ATOM 1934 O O . GLU A 1 251 ? -22.688 21.625 9.422 1 93.5 251 GLU A O 1
ATOM 1939 N N . ARG A 1 252 ? -21.406 20.531 10.781 1 90.94 252 ARG A N 1
ATOM 1940 C CA . ARG A 1 252 ? -20.375 21.562 10.664 1 90.94 252 ARG A CA 1
ATOM 1941 C C . ARG A 1 252 ? -19.406 21.234 9.539 1 90.94 252 ARG A C 1
ATOM 1943 O O . ARG A 1 252 ? -19.047 22.109 8.758 1 90.94 252 ARG A O 1
ATOM 1950 N N . LEU A 1 253 ? -19.031 20 9.461 1 94.44 253 LEU A N 1
ATOM 1951 C CA . LEU A 1 253 ? -18.016 19.641 8.477 1 94.44 253 LEU A CA 1
ATOM 1952 C C . LEU A 1 253 ? -18.641 19.094 7.203 1 94.44 253 LEU A C 1
ATOM 1954 O O . LEU A 1 253 ? -17.969 18.938 6.184 1 94.44 253 LEU A O 1
ATOM 1958 N N . GLY A 1 254 ? -19.906 18.75 7.234 1 94.88 254 GLY A N 1
ATOM 1959 C CA . GLY A 1 254 ? -20.641 18.359 6.043 1 94.88 254 GLY A CA 1
ATOM 1960 C C . GLY A 1 254 ? -20.312 16.953 5.57 1 94.88 254 GLY A C 1
ATOM 1961 O O . GLY A 1 254 ? -20.359 16.672 4.371 1 94.88 254 GLY A O 1
ATOM 1962 N N . VAL A 1 255 ? -19.938 16.109 6.445 1 96.81 255 VAL A N 1
ATOM 1963 C CA . VAL A 1 255 ? -19.609 14.75 6.023 1 96.81 255 VAL A CA 1
ATOM 1964 C C . VAL A 1 255 ? -20.875 14.023 5.586 1 96.81 255 VAL A C 1
ATOM 1966 O O . VAL A 1 255 ? -21.984 14.367 6.023 1 96.81 255 VAL A O 1
ATOM 1969 N N . ASP A 1 256 ? -20.75 13.047 4.754 1 97.44 256 ASP A N 1
ATOM 1970 C CA . ASP A 1 256 ? -21.875 12.352 4.137 1 97.44 256 ASP A CA 1
ATOM 1971 C C . ASP A 1 256 ? -22.406 11.258 5.055 1 97.44 256 ASP A C 1
ATOM 1973 O O . ASP A 1 256 ? -23.594 10.938 5.031 1 97.44 256 ASP A O 1
ATOM 1977 N N . SER A 1 257 ? -21.516 10.695 5.793 1 97.12 257 SER A N 1
ATOM 1978 C CA . SER A 1 257 ? -21.906 9.617 6.688 1 97.12 257 SER A CA 1
ATOM 1979 C C . SER A 1 257 ? -20.969 9.523 7.891 1 97.12 257 SER A C 1
ATOM 1981 O O . SER A 1 257 ? -19.859 10.047 7.859 1 97.12 257 SER A O 1
ATOM 1983 N N . PHE A 1 258 ? -21.562 8.914 8.961 1 97.81 258 PHE A N 1
ATOM 1984 C CA . PHE A 1 258 ? -20.844 8.734 10.219 1 97.81 258 PHE A CA 1
ATOM 1985 C C . PHE A 1 258 ? -21.016 7.32 10.75 1 97.81 258 PHE A C 1
ATOM 1987 O O . PHE A 1 258 ? -22.141 6.824 10.852 1 97.81 258 PHE A O 1
ATOM 1994 N N . LEU A 1 259 ? -19.859 6.652 11.047 1 97.81 259 LEU A N 1
ATOM 1995 C CA . LEU A 1 259 ? -19.859 5.289 11.555 1 97.81 259 LEU A CA 1
ATOM 1996 C C . LEU A 1 259 ? -19.281 5.23 12.961 1 97.81 259 LEU A C 1
ATOM 1998 O O . LEU A 1 259 ? -18.25 5.855 13.242 1 97.81 259 LEU A O 1
ATOM 2002 N N . VAL A 1 260 ? -20 4.531 13.797 1 97.06 260 VAL A N 1
ATOM 2003 C CA . VAL A 1 260 ? -19.438 4.176 15.094 1 97.06 260 VAL A CA 1
ATOM 2004 C C . VAL A 1 260 ? -18.75 2.822 15.008 1 97.06 260 VAL A C 1
ATOM 2006 O O . VAL A 1 260 ? -19.391 1.794 14.805 1 97.06 260 VAL A O 1
ATOM 2009 N N . SER A 1 261 ? -17.469 2.779 15.211 1 95.06 261 SER A N 1
ATOM 2010 C CA . SER A 1 261 ? -16.656 1.591 14.969 1 95.06 261 SER A CA 1
ATOM 2011 C C . SER A 1 261 ? -17.031 0.461 15.922 1 95.06 261 SER A C 1
ATOM 2013 O O . SER A 1 261 ? -16.812 -0.714 15.617 1 95.06 261 SER A O 1
ATOM 2015 N N . ARG A 1 262 ? -17.609 0.768 17.016 1 94.38 262 ARG A N 1
ATOM 2016 C CA . ARG A 1 262 ? -17.984 -0.232 18 1 94.38 262 ARG A CA 1
ATOM 2017 C C . ARG A 1 262 ? -19.359 -0.815 17.688 1 94.38 262 ARG A C 1
ATOM 2019 O O . ARG A 1 262 ? -19.812 -1.751 18.359 1 94.38 262 ARG A O 1
ATOM 2026 N N . ASP A 1 263 ? -20.062 -0.321 16.75 1 96 263 ASP A N 1
ATOM 2027 C CA . ASP A 1 263 ? -21.344 -0.841 16.297 1 96 263 ASP A CA 1
ATOM 2028 C C . ASP A 1 263 ? -21.172 -1.837 15.156 1 96 263 ASP A C 1
ATOM 2030 O O . ASP A 1 263 ? -21 -1.439 14 1 96 263 ASP A O 1
ATOM 2034 N N . PRO A 1 264 ? -21.344 -3.08 15.43 1 94.56 264 PRO A N 1
ATOM 2035 C CA . PRO A 1 264 ? -21.078 -4.098 14.414 1 94.56 264 PRO A CA 1
ATOM 2036 C C . PRO A 1 264 ? -22.047 -4.039 13.242 1 94.56 264 PRO A C 1
ATOM 2038 O O . PRO A 1 264 ? -21.672 -4.336 12.109 1 94.56 264 PRO A O 1
ATOM 2041 N N . ASP A 1 265 ? -23.25 -3.674 13.508 1 96.25 265 ASP A N 1
ATOM 2042 C CA . ASP A 1 265 ? -24.234 -3.6 12.438 1 96.25 265 ASP A CA 1
ATOM 2043 C C . ASP A 1 265 ? -23.891 -2.498 11.438 1 96.25 265 ASP A C 1
ATOM 2045 O O . ASP A 1 265 ? -23.984 -2.697 10.227 1 96.25 265 ASP A O 1
ATOM 2049 N N . GLN A 1 266 ? -23.531 -1.337 11.938 1 96.69 266 GLN A N 1
ATOM 2050 C CA . GLN A 1 266 ? -23.125 -0.238 11.062 1 96.69 266 GLN A CA 1
ATOM 2051 C C . GLN A 1 266 ? -21.891 -0.616 10.242 1 96.69 266 GLN A C 1
ATOM 2053 O O . GLN A 1 266 ? -21.844 -0.357 9.031 1 96.69 266 GLN A O 1
ATOM 2058 N N . MET A 1 267 ? -20.984 -1.232 10.922 1 97.31 267 MET A N 1
ATOM 2059 C CA . MET A 1 267 ? -19.75 -1.609 10.258 1 97.31 267 MET A CA 1
ATOM 2060 C C . MET A 1 267 ? -20 -2.65 9.172 1 97.31 267 MET A C 1
ATOM 2062 O O . MET A 1 267 ? -19.453 -2.557 8.07 1 97.31 267 MET A O 1
ATOM 2066 N N . GLN A 1 268 ? -20.797 -3.594 9.453 1 96.25 268 GLN A N 1
ATOM 2067 C CA . GLN A 1 268 ? -21.125 -4.629 8.477 1 96.25 268 GLN A CA 1
ATOM 2068 C C . GLN A 1 268 ? -21.875 -4.043 7.281 1 96.25 268 GLN A C 1
ATOM 2070 O O . GLN A 1 268 ? -21.625 -4.422 6.137 1 96.25 268 GLN A O 1
ATOM 2075 N N . ALA A 1 269 ? -22.75 -3.145 7.543 1 96.62 269 ALA A N 1
ATOM 2076 C CA . ALA A 1 269 ? -23.547 -2.518 6.484 1 96.62 269 ALA A CA 1
ATOM 2077 C C . ALA A 1 269 ? -22.656 -1.7 5.551 1 96.62 269 ALA A C 1
ATOM 2079 O O . ALA A 1 269 ? -22.953 -1.553 4.367 1 96.62 269 ALA A O 1
ATOM 2080 N N . ALA A 1 270 ? -21.531 -1.204 6.047 1 97.75 270 ALA A N 1
ATOM 2081 C CA . ALA A 1 270 ? -20.641 -0.342 5.273 1 97.75 270 ALA A CA 1
ATOM 2082 C C . ALA A 1 270 ? -19.484 -1.139 4.688 1 97.75 270 ALA A C 1
ATOM 2084 O O . ALA A 1 270 ? -18.594 -0.571 4.051 1 97.75 270 ALA A O 1
ATOM 2085 N N . ALA A 1 271 ? -19.484 -2.432 4.84 1 96.81 271 ALA A N 1
ATOM 2086 C CA . ALA A 1 271 ? -18.391 -3.273 4.375 1 96.81 271 ALA A CA 1
ATOM 2087 C C . ALA A 1 271 ? -18.156 -3.098 2.879 1 96.81 271 ALA A C 1
ATOM 2089 O O . ALA A 1 271 ? -19.109 -3.092 2.092 1 96.81 271 ALA A O 1
ATOM 2090 N N . GLY A 1 272 ? -16.922 -2.916 2.51 1 95.5 272 GLY A N 1
ATOM 2091 C CA . GLY A 1 272 ? -16.547 -2.85 1.108 1 95.5 272 GLY A CA 1
ATOM 2092 C C . GLY A 1 272 ? -17.062 -1.612 0.406 1 95.5 272 GLY A C 1
ATOM 2093 O O . GLY A 1 272 ? -17.328 -1.638 -0.8 1 95.5 272 GLY A O 1
ATOM 2094 N N . SER A 1 273 ? -17.234 -0.512 1.114 1 97.25 273 SER A N 1
ATOM 2095 C CA . SER A 1 273 ? -17.859 0.655 0.502 1 97.25 273 SER A CA 1
ATOM 2096 C C . SER A 1 273 ? -16.844 1.755 0.234 1 97.25 273 SER A C 1
ATOM 2098 O O . SER A 1 273 ? -17.094 2.672 -0.548 1 97.25 273 SER A O 1
ATOM 2100 N N . LEU A 1 274 ? -15.688 1.66 0.848 1 98.56 274 LEU A N 1
ATOM 2101 C CA . LEU A 1 274 ? -14.758 2.781 0.812 1 98.56 274 LEU A CA 1
ATOM 2102 C C . LEU A 1 274 ? -13.617 2.512 -0.169 1 98.56 274 LEU A C 1
ATOM 2104 O O . LEU A 1 274 ? -13.086 1.402 -0.218 1 98.56 274 LEU A O 1
ATOM 2108 N N . ASP A 1 275 ? -13.219 3.523 -0.917 1 98.44 275 ASP A N 1
ATOM 2109 C CA . ASP A 1 275 ? -12.062 3.453 -1.81 1 98.44 275 ASP A CA 1
ATOM 2110 C C . ASP A 1 275 ? -10.758 3.598 -1.032 1 98.44 275 ASP A C 1
ATOM 2112 O O . ASP A 1 275 ? -9.727 3.053 -1.434 1 98.44 275 ASP A O 1
ATOM 2116 N N . GLY A 1 276 ? -10.812 4.332 -0.037 1 98.81 276 GLY A N 1
ATOM 2117 C CA . GLY A 1 276 ? -9.656 4.582 0.808 1 98.81 276 GLY A CA 1
ATOM 2118 C C . GLY A 1 276 ? -10.023 5.125 2.176 1 98.81 276 GLY A C 1
ATOM 2119 O O . GLY A 1 276 ? -11.125 5.633 2.373 1 98.81 276 GLY A O 1
ATOM 2120 N N . ILE A 1 277 ? -9.094 4.973 3.096 1 98.94 277 ILE A N 1
ATOM 2121 C CA . ILE A 1 277 ? -9.266 5.445 4.465 1 98.94 277 ILE A CA 1
ATOM 2122 C C . ILE A 1 277 ? -8 6.176 4.918 1 98.94 277 ILE A C 1
ATOM 2124 O O . ILE A 1 277 ? -6.887 5.68 4.727 1 98.94 277 ILE A O 1
ATOM 2128 N N . ILE A 1 278 ? -8.156 7.348 5.422 1 98.88 278 ILE A N 1
ATOM 2129 C CA . ILE A 1 278 ? -7.098 8.031 6.156 1 98.88 278 ILE A CA 1
ATOM 2130 C C . ILE A 1 278 ? -7.281 7.809 7.656 1 98.88 278 ILE A C 1
ATOM 2132 O O . ILE A 1 278 ? -8.273 8.25 8.242 1 98.88 278 ILE A O 1
ATOM 2136 N N . ASP A 1 279 ? -6.359 7.148 8.273 1 98.5 279 ASP A N 1
ATOM 2137 C CA . ASP A 1 279 ? -6.426 6.871 9.711 1 98.5 279 ASP A CA 1
ATOM 2138 C C . ASP A 1 279 ? -5.578 7.863 10.5 1 98.5 279 ASP A C 1
ATOM 2140 O O . ASP A 1 279 ? -4.348 7.805 10.469 1 98.5 279 ASP A O 1
ATOM 2144 N N . THR A 1 280 ? -6.254 8.703 11.266 1 96.06 280 THR A N 1
ATOM 2145 C CA . THR A 1 280 ? -5.566 9.797 11.945 1 96.06 280 THR A CA 1
ATOM 2146 C C . THR A 1 280 ? -5.449 9.516 13.445 1 96.06 280 THR A C 1
ATOM 2148 O O . THR A 1 280 ? -5.039 10.383 14.211 1 96.06 280 THR A O 1
ATOM 2151 N N . VAL A 1 281 ? -5.707 8.305 13.883 1 92.62 281 VAL A N 1
ATOM 2152 C CA . VAL A 1 281 ? -5.789 7.977 15.297 1 92.62 281 VAL A CA 1
ATOM 2153 C C . VAL A 1 281 ? -4.441 7.445 15.781 1 92.62 281 VAL A C 1
ATOM 2155 O O . VAL A 1 281 ? -3.83 6.598 15.133 1 92.62 281 VAL A O 1
ATOM 2158 N N . SER A 1 282 ? -4.039 7.91 16.953 1 87.69 282 SER A N 1
ATOM 2159 C CA . SER A 1 282 ? -2.76 7.484 17.516 1 87.69 282 SER A CA 1
ATOM 2160 C C . SER A 1 282 ? -2.955 6.41 18.578 1 87.69 282 SER A C 1
ATOM 2162 O O . SER A 1 282 ? -1.994 5.766 19 1 87.69 282 SER A O 1
ATOM 2164 N N . ALA A 1 283 ? -4.125 6.203 19.016 1 86.81 283 ALA A N 1
ATOM 2165 C CA . ALA A 1 283 ? -4.418 5.156 19.984 1 86.81 283 ALA A CA 1
ATOM 2166 C C . ALA A 1 283 ? -4.406 3.779 19.328 1 86.81 283 ALA A C 1
ATOM 2168 O O . ALA A 1 283 ? -4.672 3.652 18.125 1 86.81 283 ALA A O 1
ATOM 2169 N N . ILE A 1 284 ? -4.176 2.836 20.172 1 90.69 284 ILE A N 1
ATOM 2170 C CA . ILE A 1 284 ? -4.18 1.464 19.672 1 90.69 284 ILE A CA 1
ATOM 2171 C C . ILE A 1 284 ? -5.598 1.064 19.266 1 90.69 284 ILE A C 1
ATOM 2173 O O . ILE A 1 284 ? -6.551 1.306 20.016 1 90.69 284 ILE A O 1
ATOM 2177 N N . HIS A 1 285 ? -5.719 0.53 18.125 1 93.38 285 HIS A N 1
ATOM 2178 C CA . HIS A 1 285 ? -6.992 0.025 17.625 1 93.38 285 HIS A CA 1
ATOM 2179 C C . HIS A 1 285 ? -6.773 -1.036 16.547 1 93.38 285 HIS A C 1
ATOM 2181 O O . HIS A 1 285 ? -5.738 -1.048 15.883 1 93.38 285 HIS A O 1
ATOM 2187 N N . PRO A 1 286 ? -7.73 -1.932 16.375 1 94.81 286 PRO A N 1
ATOM 2188 C CA . PRO A 1 286 ? -7.57 -2.992 15.375 1 94.81 286 PRO A CA 1
ATOM 2189 C C . PRO A 1 286 ? -7.688 -2.479 13.945 1 94.81 286 PRO A C 1
ATOM 2191 O O . PRO A 1 286 ? -8.492 -1.583 13.672 1 94.81 286 PRO A O 1
ATOM 2194 N N . LEU A 1 287 ? -6.977 -3.1 13.055 1 96.88 287 LEU A N 1
ATOM 2195 C CA . LEU A 1 287 ? -6.977 -2.686 11.656 1 96.88 287 LEU A CA 1
ATOM 2196 C C . LEU A 1 287 ? -8.023 -3.461 10.859 1 96.88 287 LEU A C 1
ATOM 2198 O O . LEU A 1 287 ? -8.539 -2.965 9.859 1 96.88 287 LEU A O 1
ATOM 2202 N N . LEU A 1 288 ? -8.352 -4.668 11.281 1 96.56 288 LEU A N 1
ATOM 2203 C CA . LEU A 1 288 ? -9.195 -5.57 10.5 1 96.56 288 LEU A CA 1
ATOM 2204 C C . LEU A 1 288 ? -10.539 -4.926 10.188 1 96.56 288 LEU A C 1
ATOM 2206 O O . LEU A 1 288 ? -10.977 -4.914 9.039 1 96.56 288 LEU A O 1
ATOM 2210 N N . PRO A 1 289 ? -11.25 -4.309 11.188 1 97.31 289 PRO A N 1
ATOM 2211 C CA . PRO A 1 289 ? -12.539 -3.689 10.867 1 97.31 289 PRO A CA 1
ATOM 2212 C C . PRO A 1 289 ? -12.422 -2.588 9.812 1 97.31 289 PRO A C 1
ATOM 2214 O O . PRO A 1 289 ? -13.336 -2.391 9.016 1 97.31 289 PRO A O 1
ATOM 2217 N N . LEU A 1 290 ? -11.328 -1.859 9.797 1 98.25 290 LEU A N 1
ATOM 2218 C CA . LEU A 1 290 ? -11.109 -0.795 8.82 1 98.25 290 LEU A CA 1
ATOM 2219 C C . LEU A 1 290 ? -10.828 -1.373 7.441 1 98.25 290 LEU A C 1
ATOM 2221 O O . LEU A 1 290 ? -11.359 -0.887 6.441 1 98.25 290 LEU A O 1
ATOM 2225 N N . ILE A 1 291 ? -10.023 -2.426 7.418 1 98.12 291 ILE A N 1
ATOM 2226 C CA . ILE A 1 291 ? -9.695 -3.088 6.16 1 98.12 291 ILE A CA 1
ATOM 2227 C C . ILE A 1 291 ? -10.961 -3.66 5.527 1 98.12 291 ILE A C 1
ATOM 2229 O O . ILE A 1 291 ? -11.133 -3.619 4.309 1 98.12 291 ILE A O 1
ATOM 2233 N N . ASP A 1 292 ? -11.875 -4.129 6.328 1 97.19 292 ASP A N 1
ATOM 2234 C CA . ASP A 1 292 ? -13.117 -4.73 5.852 1 97.19 292 ASP A CA 1
ATOM 2235 C C . ASP A 1 292 ? -14.016 -3.684 5.195 1 97.19 292 ASP A C 1
ATOM 2237 O O . ASP A 1 292 ? -14.891 -4.023 4.395 1 97.19 292 ASP A O 1
ATOM 2241 N N . LEU A 1 293 ? -13.812 -2.461 5.527 1 98.25 293 LEU A N 1
ATOM 2242 C CA . LEU A 1 293 ? -14.617 -1.388 4.953 1 98.25 293 LEU A CA 1
ATOM 2243 C C . LEU A 1 293 ? -14.148 -1.056 3.541 1 98.25 293 LEU A C 1
ATOM 2245 O O . LEU A 1 293 ? -14.859 -0.392 2.785 1 98.25 293 LEU A O 1
ATOM 2249 N N . LEU A 1 294 ? -12.969 -1.46 3.158 1 98.06 294 LEU A N 1
ATOM 2250 C CA . LEU A 1 294 ? -12.352 -1.083 1.892 1 98.06 294 LEU A CA 1
ATOM 2251 C C . LEU A 1 294 ? -12.891 -1.937 0.75 1 98.06 294 LEU A C 1
ATOM 2253 O O . LEU A 1 294 ? -13.117 -3.139 0.917 1 98.06 294 LEU A O 1
ATOM 2257 N N . LYS A 1 295 ? -13.062 -1.25 -0.381 1 96 295 LYS A N 1
ATOM 2258 C CA . LYS A 1 295 ? -13.25 -1.971 -1.638 1 96 295 LYS A CA 1
ATOM 2259 C C . LYS A 1 295 ? -11.984 -2.715 -2.039 1 96 295 LYS A C 1
ATOM 2261 O O . LYS A 1 295 ? -10.93 -2.543 -1.415 1 96 295 LYS A O 1
ATOM 2266 N N . SER A 1 296 ? -12.156 -3.621 -3.035 1 94.44 296 SER A N 1
ATOM 2267 C CA . SER A 1 296 ? -10.938 -4.137 -3.658 1 94.44 296 SER A CA 1
ATOM 2268 C C . SER A 1 296 ? -10.031 -3 -4.125 1 94.44 296 SER A C 1
ATOM 2270 O O . SER A 1 296 ? -10.516 -1.96 -4.574 1 94.44 296 SER A O 1
ATOM 2272 N N . HIS A 1 297 ? -8.703 -3.203 -3.932 1 95.44 297 HIS A N 1
ATOM 2273 C CA . HIS A 1 297 ? -7.684 -2.221 -4.27 1 95.44 297 HIS A CA 1
ATOM 2274 C C . HIS A 1 297 ? -7.727 -1.03 -3.318 1 95.44 297 HIS A C 1
ATOM 2276 O O . HIS A 1 297 ? -7.125 0.011 -3.59 1 95.44 297 HIS A O 1
ATOM 2282 N N . GLY A 1 298 ? -8.539 -1.169 -2.264 1 97.75 298 GLY A N 1
ATOM 2283 C CA . GLY A 1 298 ? -8.656 -0.093 -1.292 1 97.75 298 GLY A CA 1
ATOM 2284 C C . GLY A 1 298 ? -7.371 0.179 -0.539 1 97.75 298 GLY A C 1
ATOM 2285 O O . GLY A 1 298 ? -6.516 -0.702 -0.421 1 97.75 298 GLY A O 1
ATOM 2286 N N . LYS A 1 299 ? -7.25 1.4 -0.013 1 98.69 299 LYS A N 1
ATOM 2287 C CA . LYS A 1 299 ? -6.023 1.845 0.637 1 98.69 299 LYS A CA 1
ATOM 2288 C C . LYS A 1 299 ? -6.301 2.365 2.043 1 98.69 299 LYS A C 1
ATOM 2290 O O . LYS A 1 299 ? -7.164 3.223 2.234 1 98.69 299 LYS A O 1
ATOM 2295 N N . LEU A 1 300 ? -5.664 1.775 2.994 1 98.81 300 LEU A N 1
ATOM 2296 C CA . LEU A 1 300 ? -5.648 2.299 4.355 1 98.81 300 LEU A CA 1
ATOM 2297 C C . LEU A 1 300 ? -4.336 3.02 4.648 1 98.81 300 LEU A C 1
ATOM 2299 O O . LEU A 1 300 ? -3.283 2.387 4.734 1 98.81 300 LEU A O 1
ATOM 2303 N N . VAL A 1 301 ? -4.406 4.309 4.777 1 98.75 301 VAL A N 1
ATOM 2304 C CA . VAL A 1 301 ? -3.195 5.098 4.977 1 98.75 301 VAL A CA 1
ATOM 2305 C C . VAL 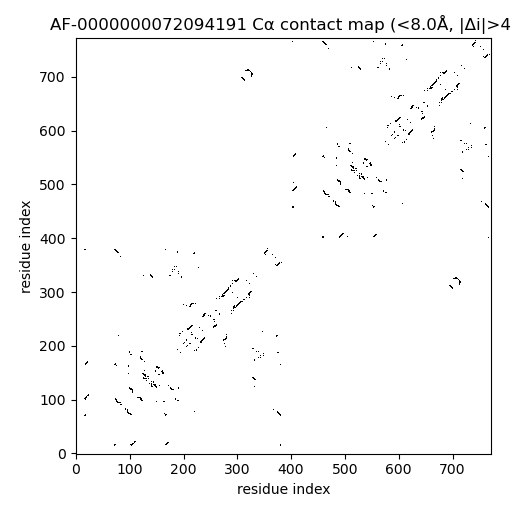A 1 301 ? -3.125 5.582 6.422 1 98.75 301 VAL A C 1
ATOM 2307 O O . VAL A 1 301 ? -4.004 6.312 6.883 1 98.75 301 VAL A O 1
ATOM 2310 N N . MET A 1 302 ? -2.088 5.199 7.066 1 98.19 302 MET A N 1
ATOM 2311 C CA . MET A 1 302 ? -1.849 5.582 8.453 1 98.19 302 MET A CA 1
ATOM 2312 C C . MET A 1 302 ? -1.081 6.898 8.531 1 98.19 302 MET A C 1
ATOM 2314 O O . MET A 1 302 ? 0.026 7.008 8.008 1 98.19 302 MET A O 1
ATOM 2318 N N . VAL A 1 303 ? -1.672 7.859 9.18 1 96.75 303 VAL A N 1
ATOM 2319 C CA . VAL A 1 303 ? -0.971 9.109 9.438 1 96.75 303 VAL A CA 1
ATOM 2320 C C . VAL A 1 303 ? -0.805 9.312 10.938 1 96.75 303 VAL A C 1
ATOM 2322 O O . VAL A 1 303 ? 0.017 10.125 11.375 1 96.75 303 VAL A O 1
ATOM 2325 N N . GLY A 1 304 ? -1.617 8.617 11.695 1 91.5 304 GLY A N 1
ATOM 2326 C CA . GLY A 1 304 ? -1.425 8.477 13.133 1 91.5 304 GLY A CA 1
ATOM 2327 C C . GLY A 1 304 ? -0.751 7.176 13.516 1 91.5 304 GLY A C 1
ATOM 2328 O O . GLY A 1 304 ? -1.031 6.129 12.93 1 91.5 304 GLY A O 1
ATOM 2329 N N . ALA A 1 305 ? 0.163 7.258 14.484 1 85.56 305 ALA A N 1
ATOM 2330 C CA . ALA A 1 305 ? 0.89 6.039 14.836 1 85.56 305 ALA A CA 1
ATOM 2331 C C . ALA A 1 305 ? 0.671 5.676 16.297 1 85.56 305 ALA A C 1
ATOM 2333 O O . ALA A 1 305 ? 1.054 6.434 17.203 1 85.56 305 ALA A O 1
ATOM 2334 N N . PRO A 1 306 ? 0.127 4.527 16.484 1 85.19 306 PRO A N 1
ATOM 2335 C CA . PRO A 1 306 ? 0.042 4.047 17.859 1 85.19 306 PRO A CA 1
ATOM 2336 C C . PRO A 1 306 ? 1.4 3.643 18.438 1 85.19 306 PRO A C 1
ATOM 2338 O O . PRO A 1 306 ? 2.342 3.393 17.672 1 85.19 306 PRO A O 1
ATOM 2341 N N . GLU A 1 307 ? 1.425 3.572 19.719 1 83.31 307 GLU A N 1
ATOM 2342 C CA . GLU A 1 307 ? 2.668 3.217 20.406 1 83.31 307 GLU A CA 1
ATOM 2343 C C . GLU A 1 307 ? 3.037 1.759 20.141 1 83.31 307 GLU A C 1
ATOM 2345 O O . GLU A 1 307 ? 4.211 1.435 19.969 1 83.31 307 GLU A O 1
ATOM 2350 N N . LYS A 1 308 ? 2.086 0.961 20.172 1 90.25 308 LYS A N 1
ATOM 2351 C CA . LYS A 1 308 ? 2.307 -0.457 19.891 1 90.25 308 LYS A CA 1
ATOM 2352 C C . LYS A 1 308 ? 1.859 -0.826 18.484 1 90.25 308 LYS A C 1
ATOM 2354 O O . LYS A 1 308 ? 0.826 -0.349 18.016 1 90.25 308 LYS A O 1
ATOM 2359 N N . PRO A 1 309 ? 2.605 -1.679 17.891 1 93.38 309 PRO A N 1
ATOM 2360 C CA . PRO A 1 309 ? 2.215 -2.09 16.531 1 93.38 309 PRO A CA 1
ATOM 2361 C C . PRO A 1 309 ? 0.946 -2.941 16.516 1 93.38 309 PRO A C 1
ATOM 2363 O O . PRO A 1 309 ? 0.845 -3.918 17.266 1 93.38 309 PRO A O 1
ATOM 2366 N N . PRO A 1 310 ? 0.076 -2.561 15.711 1 95 310 PRO A N 1
ATOM 2367 C CA . PRO A 1 310 ? -1.115 -3.4 15.57 1 95 310 PRO A CA 1
ATOM 2368 C C . PRO A 1 310 ? -0.848 -4.672 14.766 1 95 310 PRO A C 1
ATOM 2370 O O . PRO A 1 310 ? 0.184 -4.781 14.102 1 95 310 PRO A O 1
ATOM 2373 N N . GLU A 1 311 ? -1.816 -5.625 14.906 1 95.19 311 GLU A N 1
ATOM 2374 C CA . GLU A 1 311 ? -1.781 -6.816 14.062 1 95.19 311 GLU A CA 1
ATOM 2375 C C . GLU A 1 311 ? -2.275 -6.512 12.656 1 95.19 311 GLU A C 1
ATOM 2377 O O . GLU A 1 311 ? -3.232 -5.754 12.477 1 95.19 311 GLU A O 1
ATOM 2382 N N . LEU A 1 312 ? -1.614 -7.105 11.727 1 96.56 312 LEU A N 1
ATOM 2383 C CA . LEU A 1 312 ? -2.002 -6.922 10.336 1 96.56 312 LEU A CA 1
ATOM 2384 C C . LEU A 1 312 ? -2.609 -8.195 9.766 1 96.56 312 LEU A C 1
ATOM 2386 O O . LEU A 1 312 ? -1.895 -9.164 9.492 1 96.56 312 LEU A O 1
ATOM 2390 N N . PRO A 1 313 ? -3.896 -8.242 9.578 1 95.06 313 PRO A N 1
ATOM 2391 C CA . PRO A 1 313 ? -4.488 -9.383 8.875 1 95.06 313 PRO A CA 1
ATOM 2392 C C . PRO A 1 313 ? -4.066 -9.453 7.41 1 95.06 313 PRO A C 1
ATOM 2394 O O . PRO A 1 313 ? -4.383 -8.555 6.629 1 95.06 313 PRO A O 1
ATOM 2397 N N . ILE A 1 314 ? -3.496 -10.492 7.031 1 94.69 314 ILE A N 1
ATOM 2398 C CA . ILE A 1 314 ? -2.883 -10.578 5.711 1 94.69 314 ILE A CA 1
ATOM 2399 C C . ILE A 1 314 ? -3.908 -11.078 4.695 1 94.69 314 ILE A C 1
ATOM 2401 O O . ILE A 1 314 ? -3.953 -10.602 3.562 1 94.69 314 ILE A O 1
ATOM 2405 N N . PHE A 1 315 ? -4.75 -11.984 5.023 1 92.31 315 PHE A N 1
ATOM 2406 C CA . PHE A 1 315 ? -5.664 -12.633 4.098 1 92.31 315 PHE A CA 1
ATOM 2407 C C . PHE A 1 315 ? -6.605 -11.617 3.461 1 92.31 315 PHE A C 1
ATOM 2409 O O . PHE A 1 315 ? -6.77 -11.594 2.24 1 92.31 315 PHE A O 1
ATOM 2416 N N . PRO A 1 316 ? -7.16 -10.742 4.328 1 92.94 316 PRO A N 1
ATOM 2417 C CA . PRO A 1 316 ? -8.031 -9.734 3.717 1 92.94 316 PRO A CA 1
ATOM 2418 C C . PRO A 1 316 ? -7.285 -8.828 2.734 1 92.94 316 PRO A C 1
ATOM 2420 O O . PRO A 1 316 ? -7.863 -8.375 1.747 1 92.94 316 PRO A O 1
ATOM 2423 N N . LEU A 1 317 ? -6.027 -8.547 2.984 1 96.38 317 LEU A N 1
ATOM 2424 C CA . LEU A 1 317 ? -5.227 -7.754 2.057 1 96.38 317 LEU A CA 1
ATOM 2425 C C . LEU A 1 317 ? -5.039 -8.484 0.734 1 96.38 317 LEU A C 1
ATOM 2427 O O . LEU A 1 317 ? -5.191 -7.895 -0.336 1 96.38 317 LEU A O 1
ATOM 2431 N N . ILE A 1 318 ? -4.758 -9.742 0.852 1 94.38 318 ILE A N 1
ATOM 2432 C CA . ILE A 1 318 ? -4.469 -10.555 -0.326 1 94.38 318 ILE A CA 1
ATOM 2433 C C . ILE A 1 318 ? -5.73 -10.695 -1.177 1 94.38 318 ILE A C 1
ATOM 2435 O O . ILE A 1 318 ? -5.695 -10.469 -2.389 1 94.38 318 ILE A O 1
ATOM 2439 N N . LEU A 1 319 ? -6.82 -10.969 -0.581 1 89 319 LEU A N 1
ATOM 2440 C CA . LEU A 1 319 ? -8.055 -11.273 -1.298 1 89 319 LEU A CA 1
ATOM 2441 C C . LEU A 1 319 ? -8.578 -10.047 -2.027 1 89 319 LEU A C 1
ATOM 2443 O O . LEU A 1 319 ? -9.172 -10.156 -3.102 1 89 319 LEU A O 1
ATOM 2447 N N . GLY A 1 320 ? -8.281 -8.93 -1.507 1 92.06 320 GLY A N 1
ATOM 2448 C CA . GLY A 1 320 ? -8.82 -7.715 -2.1 1 92.06 320 GLY A CA 1
ATOM 2449 C C . GLY A 1 320 ? -7.762 -6.855 -2.766 1 92.06 320 GLY A C 1
ATOM 2450 O O . GLY A 1 320 ? -8.055 -5.758 -3.246 1 92.06 320 GLY A O 1
ATOM 2451 N N . ARG A 1 321 ? -6.547 -7.391 -2.77 1 96.06 321 ARG A N 1
ATOM 2452 C CA . ARG A 1 321 ? -5.426 -6.582 -3.23 1 96.06 321 ARG A CA 1
ATOM 2453 C C . ARG A 1 321 ? -5.43 -5.211 -2.564 1 96.06 321 ARG A C 1
ATOM 2455 O O . ARG A 1 321 ? -5.344 -4.184 -3.242 1 96.06 321 ARG A O 1
ATOM 2462 N N . LYS A 1 322 ? -5.629 -5.23 -1.331 1 97.75 322 LYS A N 1
ATOM 2463 C CA . LYS A 1 322 ? -5.656 -4.02 -0.521 1 97.75 322 LYS A CA 1
ATOM 2464 C C . LYS A 1 322 ? -4.273 -3.709 0.053 1 97.75 322 LYS A C 1
ATOM 2466 O O . LYS A 1 322 ? -3.379 -4.555 0.017 1 97.75 322 LYS A O 1
ATOM 2471 N N . LEU A 1 323 ? -4.098 -2.439 0.514 1 98.56 323 LEU A N 1
ATOM 2472 C CA . LEU A 1 323 ? -2.799 -2.1 1.087 1 98.56 323 LEU A CA 1
ATOM 2473 C C . LEU A 1 323 ? -2.965 -1.234 2.332 1 98.56 323 LEU A C 1
ATOM 2475 O O . LEU A 1 323 ? -4 -0.593 2.514 1 98.56 323 LEU A O 1
ATOM 2479 N N . VAL A 1 324 ? -2.002 -1.34 3.215 1 98.69 324 VAL A N 1
ATOM 2480 C CA . VAL A 1 324 ? -1.794 -0.438 4.344 1 98.69 324 VAL A CA 1
ATOM 2481 C C . VAL A 1 324 ? -0.503 0.353 4.141 1 98.69 324 VAL A C 1
ATOM 2483 O O . VAL A 1 324 ? 0.547 -0.225 3.852 1 98.69 324 VAL A O 1
ATOM 2486 N N . ALA A 1 325 ? -0.653 1.634 4.254 1 98.56 325 ALA A N 1
ATOM 2487 C CA . ALA A 1 325 ? 0.494 2.504 4.004 1 98.56 325 ALA A CA 1
ATOM 2488 C C . ALA A 1 325 ? 0.669 3.518 5.133 1 98.56 325 ALA A C 1
ATOM 2490 O O . ALA A 1 325 ? -0.204 3.654 5.992 1 98.56 325 ALA A O 1
ATOM 2491 N N . GLY A 1 326 ? 1.836 4.086 5.113 1 97.75 326 GLY A N 1
ATOM 2492 C CA . GLY A 1 326 ? 2.109 5.219 5.98 1 97.75 326 GLY A CA 1
ATOM 2493 C C . GLY A 1 326 ? 2.42 6.492 5.219 1 97.75 326 GLY A C 1
ATOM 2494 O O . GLY A 1 326 ? 2.941 6.441 4.105 1 97.75 326 GLY A O 1
ATOM 2495 N N . SER A 1 327 ? 2.092 7.535 5.844 1 96.75 327 SER A N 1
ATOM 2496 C CA . SER A 1 327 ? 2.408 8.828 5.25 1 96.75 327 SER A CA 1
ATOM 2497 C C . SER A 1 327 ? 2.764 9.852 6.316 1 96.75 327 SER A C 1
ATOM 2499 O O . SER A 1 327 ? 2.055 9.992 7.316 1 96.75 327 SER A O 1
ATOM 2501 N N . ALA A 1 328 ? 3.842 10.461 6.113 1 92.62 328 ALA A N 1
ATOM 2502 C CA . ALA A 1 328 ? 4.246 11.562 6.988 1 92.62 328 ALA A CA 1
ATOM 2503 C C . ALA A 1 328 ? 3.838 12.906 6.406 1 92.62 328 ALA A C 1
ATOM 2505 O O . ALA A 1 328 ? 2.74 13.055 5.859 1 92.62 328 ALA A O 1
ATOM 2506 N N . THR A 1 329 ? 4.633 13.883 6.609 1 91.88 329 THR A N 1
ATOM 2507 C CA . THR A 1 329 ? 4.383 15.18 5.984 1 91.88 329 THR A CA 1
ATOM 2508 C C . THR A 1 329 ? 4.832 15.172 4.527 1 91.88 329 THR A C 1
ATOM 2510 O O . THR A 1 329 ? 5.273 14.148 4.012 1 91.88 329 THR A O 1
ATOM 2513 N N . GLY A 1 330 ? 4.656 16.188 3.785 1 92.38 330 GLY A N 1
ATOM 2514 C CA . GLY A 1 330 ? 5.078 16.312 2.4 1 92.38 330 GLY A CA 1
ATOM 2515 C C . GLY A 1 330 ? 6.305 17.188 2.234 1 92.38 330 GLY A C 1
ATOM 2516 O O . GLY A 1 330 ? 6.762 17.828 3.191 1 92.38 330 GLY A O 1
ATOM 2517 N N . GLY A 1 331 ? 6.871 17.125 1.078 1 94.31 331 GLY A N 1
ATOM 2518 C CA . GLY A 1 331 ? 7.965 18.031 0.745 1 94.31 331 GLY A CA 1
ATOM 2519 C C . GLY A 1 331 ? 7.535 19.469 0.639 1 94.31 331 GLY A C 1
ATOM 2520 O O . GLY A 1 331 ? 6.348 19.781 0.765 1 94.31 331 GLY A O 1
ATOM 2521 N N . ILE A 1 332 ? 8.516 20.359 0.415 1 95.5 332 ILE A N 1
ATOM 2522 C CA . ILE A 1 332 ? 8.25 21.797 0.415 1 95.5 332 ILE A CA 1
ATOM 2523 C C . ILE A 1 332 ? 7.367 22.156 -0.776 1 95.5 332 ILE A C 1
ATOM 2525 O O . ILE A 1 332 ? 6.422 22.938 -0.641 1 95.5 332 ILE A O 1
ATOM 2529 N N . LYS A 1 333 ? 7.648 21.578 -1.911 1 97 333 LYS A N 1
ATOM 2530 C CA . LYS A 1 333 ? 6.836 21.844 -3.096 1 97 333 LYS A CA 1
ATOM 2531 C C . LYS A 1 333 ? 5.379 21.453 -2.861 1 97 333 LYS A C 1
ATOM 2533 O O . LYS A 1 333 ? 4.465 22.219 -3.191 1 97 333 LYS A O 1
ATOM 2538 N N . GLU A 1 334 ? 5.207 20.297 -2.328 1 97.25 334 GLU A N 1
ATOM 2539 C CA . GLU A 1 334 ? 3.854 19.828 -2.039 1 97.25 334 GLU A CA 1
ATOM 2540 C C . GLU A 1 334 ? 3.182 20.703 -0.983 1 97.25 334 GLU A C 1
ATOM 2542 O O . GLU A 1 334 ? 1.972 20.938 -1.04 1 97.25 334 GLU A O 1
ATOM 2547 N N . THR A 1 335 ? 3.938 21.156 -0.024 1 97.31 335 THR A N 1
ATOM 2548 C CA . THR A 1 335 ? 3.404 22.031 1.006 1 97.31 335 THR A CA 1
ATOM 2549 C C . THR A 1 335 ? 2.895 23.344 0.392 1 97.31 335 THR A C 1
ATOM 2551 O O . THR A 1 335 ? 1.814 23.812 0.743 1 97.31 335 THR A O 1
ATOM 2554 N N . GLN A 1 336 ? 3.656 23.859 -0.527 1 97.94 336 GLN A N 1
ATOM 2555 C CA . GLN A 1 336 ? 3.203 25.062 -1.232 1 97.94 336 GLN A CA 1
ATOM 2556 C C . GLN A 1 336 ? 1.912 24.781 -2 1 97.94 336 GLN A C 1
ATOM 2558 O O . GLN A 1 336 ? 0.983 25.594 -1.97 1 97.94 336 GLN A O 1
ATOM 2563 N N . GLU A 1 337 ? 1.895 23.656 -2.688 1 98.19 337 GLU A N 1
ATOM 2564 C CA . GLU A 1 337 ? 0.696 23.266 -3.426 1 98.19 337 GLU A CA 1
ATOM 2565 C C . GLU A 1 337 ? -0.514 23.172 -2.502 1 98.19 337 GLU A C 1
ATOM 2567 O O . GLU A 1 337 ? -1.599 23.656 -2.838 1 98.19 337 GLU A O 1
ATOM 2572 N N . MET A 1 338 ? -0.301 22.594 -1.397 1 98.31 338 MET A N 1
ATOM 2573 C CA . MET A 1 338 ? -1.381 22.422 -0.429 1 98.31 338 MET A CA 1
ATOM 2574 C C . MET A 1 338 ? -1.858 23.766 0.096 1 98.31 338 MET A C 1
ATOM 2576 O O . MET A 1 338 ? -3.062 24.016 0.199 1 98.31 338 MET A O 1
ATOM 2580 N N . VAL A 1 339 ? -0.958 24.656 0.444 1 98.19 339 VAL A N 1
ATOM 2581 C CA . VAL A 1 339 ? -1.302 25.984 0.943 1 98.19 339 VAL A CA 1
ATOM 2582 C C . VAL A 1 339 ? -2.09 26.75 -0.119 1 98.19 339 VAL A C 1
ATOM 2584 O O . VAL A 1 339 ? -3.109 27.375 0.185 1 98.19 339 VAL A O 1
ATOM 2587 N N . ASP A 1 340 ? -1.658 26.656 -1.379 1 98.44 340 ASP A N 1
ATOM 2588 C CA . ASP A 1 340 ? -2.361 27.312 -2.48 1 98.44 340 ASP A CA 1
ATOM 2589 C C . ASP A 1 340 ? -3.762 26.734 -2.658 1 98.44 340 ASP A C 1
ATOM 2591 O O . ASP A 1 340 ? -4.723 27.469 -2.885 1 98.44 340 ASP A O 1
ATOM 2595 N N . PHE A 1 341 ? -3.828 25.5 -2.57 1 98.62 341 PHE A N 1
ATOM 2596 C CA . PHE A 1 341 ? -5.113 24.828 -2.701 1 98.62 341 PHE A CA 1
ATOM 2597 C C . PHE A 1 341 ? -6.062 25.25 -1.586 1 98.62 341 PHE A C 1
ATOM 2599 O O . PHE A 1 341 ? -7.242 25.516 -1.833 1 98.62 341 PHE A O 1
ATOM 2606 N N . ALA A 1 342 ? -5.523 25.234 -0.365 1 98.31 342 ALA A N 1
ATOM 2607 C CA . ALA A 1 342 ? -6.32 25.641 0.785 1 98.31 342 ALA A CA 1
ATOM 2608 C C . ALA A 1 342 ? -6.824 27.078 0.612 1 98.31 342 ALA A C 1
ATOM 2610 O O . ALA A 1 342 ? -7.996 27.359 0.873 1 98.31 342 ALA A O 1
ATOM 2611 N N . ALA A 1 343 ? -6.004 27.922 0.168 1 98 343 ALA A N 1
ATOM 2612 C CA . ALA A 1 343 ? -6.375 29.328 -0.059 1 98 343 ALA A CA 1
ATOM 2613 C C . ALA A 1 343 ? -7.457 29.438 -1.131 1 98 343 ALA A C 1
ATOM 2615 O O . ALA A 1 343 ? -8.438 30.156 -0.961 1 98 343 ALA A O 1
ATOM 2616 N N . LYS A 1 344 ? -7.27 28.703 -2.18 1 97.88 344 LYS A N 1
ATOM 2617 C CA . LYS A 1 344 ? -8.195 28.75 -3.305 1 97.88 344 LYS A CA 1
ATOM 2618 C C . LYS A 1 344 ? -9.57 28.219 -2.902 1 97.88 344 LYS A C 1
ATOM 2620 O O . LYS A 1 344 ? -10.594 28.719 -3.393 1 97.88 344 LYS A O 1
ATOM 2625 N N . ASN A 1 345 ? -9.594 27.312 -2.008 1 97.75 345 ASN A N 1
ATOM 2626 C CA . ASN A 1 345 ? -10.852 26.656 -1.662 1 97.75 345 ASN A CA 1
ATOM 2627 C C . ASN A 1 345 ? -11.352 27.094 -0.285 1 97.75 345 ASN A C 1
ATOM 2629 O O . ASN A 1 345 ? -12.289 26.5 0.253 1 97.75 345 ASN A O 1
ATOM 2633 N N . ASN A 1 346 ? -10.656 28.016 0.316 1 96.19 346 ASN A N 1
ATOM 2634 C CA . ASN A 1 346 ? -11.016 28.578 1.614 1 96.19 346 ASN A CA 1
ATOM 2635 C C . ASN A 1 346 ? -11.039 27.5 2.699 1 96.19 346 ASN A C 1
ATOM 2637 O O . ASN A 1 346 ? -12.008 27.406 3.463 1 96.19 346 ASN A O 1
ATOM 2641 N N . ILE A 1 347 ? -10.07 26.703 2.672 1 97.44 347 ILE A N 1
ATOM 2642 C CA . ILE A 1 347 ? -9.914 25.656 3.684 1 97.44 347 ILE A CA 1
ATOM 2643 C C . ILE A 1 347 ? -8.984 26.156 4.789 1 97.44 347 ILE A C 1
ATOM 2645 O O . ILE A 1 347 ? -7.82 26.469 4.535 1 97.44 347 ILE A O 1
ATOM 2649 N N . THR A 1 348 ? -9.469 26.234 6.023 1 95.56 348 THR A N 1
ATOM 2650 C CA . THR A 1 348 ? -8.688 26.625 7.191 1 95.56 348 THR A CA 1
ATOM 2651 C C . THR A 1 348 ? -8.953 25.672 8.359 1 95.56 348 THR A C 1
ATOM 2653 O O . THR A 1 348 ? -10.047 25.125 8.484 1 95.56 348 THR A O 1
ATOM 2656 N N . PRO A 1 349 ? -7.938 25.469 9.102 1 94.44 349 PRO A N 1
ATOM 2657 C CA . PRO A 1 349 ? -8.18 24.672 10.305 1 94.44 349 PRO A CA 1
ATOM 2658 C C . PRO A 1 349 ? -9.055 25.391 11.328 1 94.44 349 PRO A C 1
ATOM 2660 O O . PRO A 1 349 ? -9.031 26.625 11.398 1 94.44 349 PRO A O 1
ATOM 2663 N N . ASP A 1 350 ? -9.859 24.625 12.031 1 91.19 350 ASP A N 1
ATOM 2664 C CA . ASP A 1 350 ? -10.523 25.156 13.219 1 91.19 350 ASP A CA 1
ATOM 2665 C C . ASP A 1 350 ? -9.555 25.25 14.391 1 91.19 350 ASP A C 1
ATOM 2667 O O . ASP A 1 350 ? -8.953 24.25 14.781 1 91.19 350 ASP A O 1
ATOM 2671 N N . VAL A 1 351 ? -9.422 26.469 14.891 1 88.25 351 VAL A N 1
ATOM 2672 C CA . VAL A 1 351 ? -8.383 26.656 15.891 1 88.25 351 VAL A CA 1
ATOM 2673 C C . VAL A 1 351 ? -8.93 27.469 17.062 1 88.25 351 VAL A C 1
ATOM 2675 O O . VAL A 1 351 ? -9.938 28.172 16.922 1 88.25 351 VAL A O 1
ATOM 2678 N N . GLU A 1 352 ? -8.352 27.203 18.188 1 84.12 352 GLU A N 1
ATOM 2679 C CA . GLU A 1 352 ? -8.469 28.094 19.344 1 84.12 352 GLU A CA 1
ATOM 2680 C C . GLU A 1 352 ? -7.211 28.938 19.516 1 84.12 352 GLU A C 1
ATOM 2682 O O . GLU A 1 352 ? -6.133 28.406 19.797 1 84.12 352 GLU A O 1
ATOM 2687 N N . ILE A 1 353 ? -7.383 30.219 19.359 1 83.25 353 ILE A N 1
ATOM 2688 C CA . ILE A 1 353 ? -6.242 31.125 19.484 1 83.25 353 ILE A CA 1
ATOM 2689 C C . ILE A 1 353 ? -6.016 31.453 20.953 1 83.25 353 ILE A C 1
ATOM 2691 O O . ILE A 1 353 ? -6.941 31.891 21.656 1 83.25 353 ILE A O 1
ATOM 2695 N N . VAL A 1 354 ? -4.863 31.203 21.359 1 78.44 354 VAL A N 1
ATOM 2696 C CA . VAL A 1 354 ? -4.574 31.453 22.781 1 78.44 354 VAL A CA 1
ATOM 2697 C C . VAL A 1 354 ? -3.338 32.344 22.891 1 78.44 354 VAL A C 1
ATOM 2699 O O . VAL A 1 354 ? -2.486 32.375 22 1 78.44 354 VAL A O 1
ATOM 2702 N N . ALA A 1 355 ? -3.275 33.062 23.984 1 75.94 355 ALA A N 1
ATOM 2703 C CA . ALA A 1 355 ? -2.127 33.906 24.266 1 75.94 355 ALA A CA 1
ATOM 2704 C C . ALA A 1 355 ? -1.006 33.125 24.938 1 75.94 355 ALA A C 1
ATOM 2706 O O . ALA A 1 355 ? -1.215 31.984 25.375 1 75.94 355 ALA A O 1
ATOM 2707 N N . MET A 1 356 ? 0.188 33.719 24.953 1 71.5 356 MET A N 1
ATOM 2708 C CA . MET A 1 356 ? 1.371 33.031 25.484 1 71.5 356 MET A CA 1
ATOM 2709 C C . MET A 1 356 ? 1.184 32.688 26.953 1 71.5 356 MET A C 1
ATOM 2711 O O . MET A 1 356 ? 1.678 31.672 27.422 1 71.5 356 MET A O 1
ATOM 2715 N N . ASP A 1 357 ? 0.486 33.562 27.688 1 71.75 357 ASP A N 1
ATOM 2716 C CA . ASP A 1 357 ? 0.31 33.344 29.109 1 71.75 357 ASP A CA 1
ATOM 2717 C C . ASP A 1 357 ? -0.638 32.156 29.359 1 71.75 357 ASP A C 1
ATOM 2719 O O . ASP A 1 357 ? -0.711 31.641 30.469 1 71.75 357 ASP A O 1
ATOM 2723 N N . TYR A 1 358 ? -1.256 31.781 28.297 1 78.88 358 TYR A N 1
ATOM 2724 C CA . TYR A 1 358 ? -2.23 30.703 28.406 1 78.88 358 TYR A CA 1
ATOM 2725 C C . TYR A 1 358 ? -1.604 29.375 28.031 1 78.88 358 TYR A C 1
ATOM 2727 O O . TYR A 1 358 ? -2.264 28.328 28.109 1 78.88 358 TYR A O 1
ATOM 2735 N N . VAL A 1 359 ? -0.375 29.359 27.781 1 73.81 359 VAL A N 1
ATOM 2736 C CA . VAL A 1 359 ? 0.295 28.203 27.188 1 73.81 359 VAL A CA 1
ATOM 2737 C C . VAL A 1 359 ? 0.202 27 28.141 1 73.81 359 VAL A C 1
ATOM 2739 O O . VAL A 1 359 ? -0.064 25.875 27.703 1 73.81 359 VAL A O 1
ATOM 2742 N N . ASN A 1 360 ? 0.391 27.25 29.359 1 72.69 360 ASN A N 1
ATOM 2743 C CA . ASN A 1 360 ? 0.363 26.156 30.312 1 72.69 360 ASN A CA 1
ATOM 2744 C C . ASN A 1 360 ? -1.027 25.531 30.406 1 72.69 360 ASN A C 1
ATOM 2746 O O . ASN A 1 360 ? -1.162 24.312 30.453 1 72.69 360 ASN A O 1
ATOM 2750 N N . THR A 1 361 ? -1.949 26.406 30.422 1 80.06 361 THR A N 1
ATOM 2751 C CA . THR A 1 361 ? -3.326 25.922 30.469 1 80.06 361 THR A CA 1
ATOM 2752 C C . THR A 1 361 ? -3.668 25.172 29.188 1 80.06 361 THR A C 1
ATOM 2754 O O . THR A 1 361 ? -4.332 24.125 29.219 1 80.06 361 THR A O 1
ATOM 2757 N N . ALA A 1 362 ? -3.229 25.641 28.156 1 77 362 ALA A N 1
ATOM 2758 C CA . ALA A 1 362 ? -3.477 25.016 26.859 1 77 362 ALA A CA 1
ATOM 2759 C C . ALA A 1 362 ? -2.877 23.609 26.812 1 77 362 ALA A C 1
ATOM 2761 O O . ALA A 1 362 ? -3.496 22.672 26.281 1 77 362 ALA A O 1
ATOM 2762 N N . LEU A 1 363 ? -1.729 23.453 27.359 1 73.81 363 LEU A N 1
ATOM 2763 C CA . LEU A 1 363 ? -1.065 22.156 27.391 1 73.81 363 LEU A CA 1
ATOM 2764 C C . LEU A 1 363 ? -1.848 21.156 28.25 1 73.81 363 LEU A C 1
ATOM 2766 O O . LEU A 1 363 ? -1.97 19.984 27.891 1 73.81 363 LEU A O 1
ATOM 2770 N N . GLU A 1 364 ? -2.316 21.672 29.328 1 76.69 364 GLU A N 1
ATOM 2771 C CA . GLU A 1 364 ? -3.141 20.828 30.188 1 76.69 364 GLU A CA 1
ATOM 2772 C C . GLU A 1 364 ? -4.41 20.375 29.469 1 76.69 364 GLU A C 1
ATOM 2774 O O . GLU A 1 364 ? -4.793 19.203 29.547 1 76.69 364 GLU A O 1
ATOM 2779 N N . ARG A 1 365 ? -4.969 21.25 28.797 1 80 365 ARG A N 1
ATOM 2780 C CA . ARG A 1 365 ? -6.188 20.938 28.062 1 80 365 ARG A CA 1
ATOM 2781 C C . ARG A 1 365 ? -5.906 19.953 26.938 1 80 365 ARG A C 1
ATOM 2783 O O . ARG A 1 365 ? -6.707 19.062 26.672 1 80 365 ARG A O 1
ATOM 2790 N N . LEU A 1 366 ? -4.809 20.094 26.328 1 73.75 366 LEU A N 1
ATOM 2791 C CA . LEU A 1 366 ? -4.414 19.188 25.25 1 73.75 366 LEU A CA 1
ATOM 2792 C C . LEU A 1 366 ? -4.238 17.766 25.766 1 73.75 366 LEU A C 1
ATOM 2794 O O . LEU A 1 366 ? -4.645 16.812 25.109 1 73.75 366 LEU A O 1
ATOM 2798 N N . SER A 1 367 ? -3.691 17.672 26.906 1 72.69 367 SER A N 1
ATOM 2799 C CA . SER A 1 367 ? -3.453 16.359 27.484 1 72.69 367 SER A CA 1
ATOM 2800 C C . SER A 1 367 ? -4.766 15.648 27.812 1 72.69 367 SER A C 1
ATOM 2802 O O . SER A 1 367 ? -4.809 14.414 27.875 1 72.69 367 SER A O 1
ATOM 2804 N N . LYS A 1 368 ? -5.793 16.484 27.969 1 71.62 368 LYS A N 1
ATOM 2805 C CA . LYS A 1 368 ? -7.117 15.953 28.266 1 71.62 368 LYS A CA 1
ATOM 2806 C C . LYS A 1 368 ? -7.98 15.891 27.016 1 71.62 368 LYS A C 1
ATOM 2808 O O . LYS A 1 368 ? -9.195 15.711 27.094 1 71.62 368 LYS A O 1
ATOM 2813 N N . ALA A 1 369 ? -7.332 16.141 25.922 1 70.06 369 ALA A N 1
ATOM 2814 C CA . ALA A 1 369 ? -8.016 16.141 24.625 1 70.06 369 ALA A CA 1
ATOM 2815 C C . ALA A 1 369 ? -9.156 17.156 24.625 1 70.06 369 ALA A C 1
ATOM 2817 O O . ALA A 1 369 ? -10.18 16.953 23.969 1 70.06 369 ALA A O 1
ATOM 2818 N N . ASP A 1 370 ? -8.953 18.109 25.484 1 73.94 370 ASP A N 1
ATOM 2819 C CA . ASP A 1 370 ? -9.922 19.203 25.531 1 73.94 370 ASP A CA 1
ATOM 2820 C C . ASP A 1 370 ? -9.5 20.359 24.625 1 73.94 370 ASP A C 1
ATOM 2822 O O . ASP A 1 370 ? -9.125 21.438 25.094 1 73.94 370 ASP A O 1
ATOM 2826 N N . VAL A 1 371 ? -9.484 20.156 23.406 1 72.12 371 VAL A N 1
ATOM 2827 C CA . VAL A 1 371 ? -9.125 21.141 22.391 1 72.12 371 VAL A CA 1
ATOM 2828 C C . VAL A 1 371 ? -10.031 20.984 21.172 1 72.12 371 VAL A C 1
ATOM 2830 O O . VAL A 1 371 ? -10.367 19.875 20.781 1 72.12 371 VAL A O 1
ATOM 2833 N N . LYS A 1 372 ? -10.469 22.141 20.875 1 77.19 372 LYS A N 1
ATOM 2834 C CA . LYS A 1 372 ? -11.172 22.094 19.594 1 77.19 372 LYS A CA 1
ATOM 2835 C C . LYS A 1 372 ? -10.188 22 18.422 1 77.19 372 LYS A C 1
ATOM 2837 O O . LYS A 1 372 ? -9.805 23.016 17.844 1 77.19 372 LYS A O 1
ATOM 2842 N N . TYR A 1 373 ? -9.828 20.859 18.172 1 78.62 373 TYR A N 1
ATOM 2843 C CA . TYR A 1 373 ? -8.961 20.375 17.109 1 78.62 373 TYR A CA 1
ATOM 2844 C C . TYR A 1 373 ? -7.52 20.812 17.328 1 78.62 373 TYR A C 1
ATOM 2846 O O . TYR A 1 373 ? -6.613 20 17.438 1 78.62 373 TYR A O 1
ATOM 2854 N N . ARG A 1 374 ? -7.297 22.281 17.344 1 78.75 374 ARG A N 1
ATOM 2855 C CA . ARG A 1 374 ? -5.91 22.719 17.469 1 78.75 374 ARG A CA 1
ATOM 2856 C C . ARG A 1 374 ? -5.82 24.047 18.203 1 78.75 374 ARG A C 1
ATOM 2858 O O . ARG A 1 374 ? -6.691 24.922 18.047 1 78.75 374 ARG A O 1
ATOM 2865 N N . PHE A 1 375 ? -4.719 24.234 19 1 72.69 375 PHE A N 1
ATOM 2866 C CA . PHE A 1 375 ? -4.379 25.516 19.609 1 72.69 375 PHE A CA 1
ATOM 2867 C C . PHE A 1 375 ? -3.379 26.281 18.734 1 72.69 375 PHE A C 1
ATOM 2869 O O . PHE A 1 375 ? -2.463 25.672 18.172 1 72.69 375 PHE A O 1
ATOM 2876 N N . VAL A 1 376 ? -3.598 27.516 18.609 1 71.75 376 VAL A N 1
ATOM 2877 C CA . VAL A 1 376 ? -2.641 28.406 17.953 1 71.75 376 VAL A CA 1
ATOM 2878 C C . VAL A 1 376 ? -2.197 29.5 18.906 1 71.75 376 VAL A C 1
ATOM 2880 O O . VAL A 1 376 ? -3.031 30.188 19.516 1 71.75 376 VAL A O 1
ATOM 2883 N N . LEU A 1 377 ? -0.866 29.547 19.078 1 73.12 377 LEU A N 1
ATOM 2884 C CA . LEU A 1 377 ? -0.31 30.562 19.953 1 73.12 377 LEU A CA 1
ATOM 2885 C C . LEU A 1 377 ? -0.059 31.859 19.188 1 73.12 377 LEU A C 1
ATOM 2887 O O . LEU A 1 377 ? 0.62 31.859 18.156 1 73.12 377 LEU A O 1
ATOM 2891 N N . ASP A 1 378 ? -0.654 32.906 19.734 1 66.19 378 ASP A N 1
ATOM 2892 C CA . ASP A 1 378 ? -0.42 34.219 19.172 1 66.19 378 ASP A CA 1
ATOM 2893 C C . ASP A 1 378 ? 0.774 34.906 19.828 1 66.19 378 ASP A C 1
ATOM 2895 O O . ASP A 1 378 ? 0.628 35.531 20.875 1 66.19 378 ASP A O 1
ATOM 2899 N N . ILE A 1 379 ? 1.96 34.719 19.359 1 60.25 379 ILE A N 1
ATOM 2900 C CA . ILE A 1 379 ? 3.189 35.219 19.953 1 60.25 379 ILE A CA 1
ATOM 2901 C C . ILE A 1 379 ? 3.318 36.719 19.656 1 60.25 379 ILE A C 1
ATOM 2903 O O . ILE A 1 379 ? 3.719 37.5 20.531 1 60.25 379 ILE A O 1
ATOM 2907 N N . GLY A 1 380 ? 3.061 37.125 18.484 1 54.47 380 GLY A N 1
ATOM 2908 C CA . GLY A 1 380 ? 3.256 38.5 18.109 1 54.47 380 GLY A CA 1
ATOM 2909 C C . GLY A 1 380 ? 2.574 39.5 19.031 1 54.47 380 GLY A C 1
ATOM 2910 O O . GLY A 1 380 ? 3.164 40.5 19.422 1 54.47 380 GLY A O 1
ATOM 2911 N N . ASN A 1 381 ? 1.385 39.062 19.5 1 50.28 381 ASN A N 1
ATOM 2912 C CA . ASN A 1 381 ? 0.617 40.031 20.25 1 50.28 381 ASN A CA 1
ATOM 2913 C C . ASN A 1 381 ? 0.808 39.875 21.766 1 50.28 381 ASN A C 1
ATOM 2915 O O . ASN A 1 381 ? 0.327 40.688 22.547 1 50.28 381 ASN A O 1
ATOM 2919 N N . THR A 1 382 ? 1.491 38.781 22.188 1 50 382 THR A N 1
ATOM 2920 C CA . THR A 1 382 ? 1.471 38.531 23.625 1 50 382 THR A CA 1
ATOM 2921 C C . THR A 1 382 ? 2.885 38.562 24.188 1 50 382 THR A C 1
ATOM 2923 O O . THR A 1 382 ? 3.068 38.531 25.406 1 50 382 THR A O 1
ATOM 2926 N N . LEU A 1 383 ? 3.883 38.094 23.547 1 46.75 383 LEU A N 1
ATOM 2927 C CA . LEU A 1 383 ? 5.211 38.125 24.156 1 46.75 383 LEU A CA 1
ATOM 2928 C C . LEU A 1 383 ? 5.664 39.562 24.406 1 46.75 383 LEU A C 1
ATOM 2930 O O . LEU A 1 383 ? 5.5 40.438 23.547 1 46.75 383 LEU A O 1
ATOM 2934 N N . ASN A 1 384 ? 5.641 39.844 25.75 1 40.47 384 ASN A N 1
ATOM 2935 C CA . ASN A 1 384 ? 6.297 41.094 26.094 1 40.47 384 ASN A CA 1
ATOM 2936 C C . ASN A 1 384 ? 7.605 41.281 25.344 1 40.47 384 ASN A C 1
ATOM 2938 O O . ASN A 1 384 ? 8.352 40.312 25.141 1 40.47 384 ASN A O 1
ATOM 2942 N N . LYS A 1 385 ? 7.629 42.188 24.438 1 37.91 385 LYS A N 1
ATOM 2943 C CA . LYS A 1 385 ? 8.836 42.594 23.734 1 37.91 385 LYS A CA 1
ATOM 2944 C C . LYS A 1 385 ? 10.062 42.531 24.656 1 37.91 385 LYS A C 1
ATOM 2946 O O . LYS A 1 385 ? 10.094 43.156 25.703 1 37.91 385 LYS A O 1
ATOM 2951 N N . SER A 1 386 ? 10.594 41.25 24.938 1 31.94 386 SER A N 1
ATOM 2952 C CA . SER A 1 386 ? 11.859 41.438 25.641 1 31.94 386 SER A CA 1
ATOM 2953 C C . SER A 1 386 ? 12.875 42.156 24.75 1 31.94 386 SER A C 1
ATOM 2955 O O . SER A 1 386 ? 12.898 41.938 23.531 1 31.94 386 SER A O 1
ATOM 2957 N N . MET B 1 1 ? 40.344 -46.188 -18.359 1 18 1 MET B N 1
ATOM 2958 C CA . MET B 1 1 ? 39.5 -45.812 -19.5 1 18 1 MET B CA 1
ATOM 2959 C C . MET B 1 1 ? 38.062 -46.219 -19.25 1 18 1 MET B C 1
ATOM 2961 O O . MET B 1 1 ? 37.531 -47.125 -19.891 1 18 1 MET B O 1
ATOM 2965 N N . LYS B 1 2 ? 37.656 -46.281 -17.906 1 23.36 2 LYS B N 1
ATOM 2966 C CA . LYS B 1 2 ? 36.469 -46.875 -17.297 1 23.36 2 LYS B CA 1
ATOM 2967 C C . LYS B 1 2 ? 35.188 -46.344 -17.922 1 23.36 2 LYS B C 1
ATOM 2969 O O . LYS B 1 2 ? 35.031 -45.125 -18.062 1 23.36 2 LYS B O 1
ATOM 2974 N N . ASN B 1 3 ? 34.469 -47.125 -18.891 1 18.11 3 ASN B N 1
ATOM 2975 C CA . ASN B 1 3 ? 33.406 -46.875 -19.844 1 18.11 3 ASN B CA 1
ATOM 2976 C C . ASN B 1 3 ? 32.125 -46.438 -19.125 1 18.11 3 ASN B C 1
ATOM 2978 O O . ASN B 1 3 ? 31.516 -47.25 -18.391 1 18.11 3 ASN B O 1
ATOM 2982 N N . HIS B 1 4 ? 31.969 -45.281 -18.469 1 23.75 4 HIS B N 1
ATOM 2983 C CA . HIS B 1 4 ? 30.828 -44.781 -17.734 1 23.75 4 HIS B CA 1
ATOM 2984 C C . HIS B 1 4 ? 29.578 -44.75 -18.609 1 23.75 4 HIS B C 1
ATOM 2986 O O . HIS B 1 4 ? 29.562 -44.094 -19.672 1 23.75 4 HIS B O 1
ATOM 2992 N N . GLU B 1 5 ? 28.844 -45.906 -18.75 1 21.56 5 GLU B N 1
ATOM 2993 C CA . GLU B 1 5 ? 27.672 -46.156 -19.562 1 21.56 5 GLU B CA 1
ATOM 2994 C C . GLU B 1 5 ? 26.625 -45.062 -19.406 1 21.56 5 GLU B C 1
ATOM 2996 O O . GLU B 1 5 ? 26.344 -44.625 -18.281 1 21.56 5 GLU B O 1
ATOM 3001 N N . ALA B 1 6 ? 26.25 -44.312 -20.484 1 24.34 6 ALA B N 1
ATOM 3002 C CA . ALA B 1 6 ? 25.359 -43.219 -20.812 1 24.34 6 ALA B CA 1
ATOM 3003 C C . ALA B 1 6 ? 23.906 -43.594 -20.531 1 24.34 6 ALA B C 1
ATOM 3005 O O . ALA B 1 6 ? 23.391 -44.562 -21.078 1 24.34 6 ALA B O 1
ATOM 3006 N N . ARG B 1 7 ? 23.422 -43.438 -19.328 1 27.3 7 ARG B N 1
ATOM 3007 C CA . ARG B 1 7 ? 22.031 -43.812 -19.062 1 27.3 7 ARG B CA 1
ATOM 3008 C C . ARG B 1 7 ? 21.109 -43.188 -20.109 1 27.3 7 ARG B C 1
ATOM 3010 O O . ARG B 1 7 ? 21.266 -42.031 -20.516 1 27.3 7 ARG B O 1
ATOM 3017 N N . PRO B 1 8 ? 20.406 -44.062 -20.922 1 22.28 8 PRO B N 1
ATOM 3018 C CA . PRO B 1 8 ? 19.531 -43.594 -22 1 22.28 8 PRO B CA 1
ATOM 3019 C C . PRO B 1 8 ? 18.516 -42.562 -21.547 1 22.28 8 PRO B C 1
ATOM 3021 O O . PRO B 1 8 ? 17.984 -42.656 -20.422 1 22.28 8 PRO B O 1
ATOM 3024 N N . THR B 1 9 ? 18.703 -41.281 -21.906 1 22.58 9 THR B N 1
ATOM 3025 C CA . THR B 1 9 ? 17.828 -40.125 -21.719 1 22.58 9 THR B CA 1
ATOM 3026 C C . THR B 1 9 ? 16.484 -40.344 -22.391 1 22.58 9 THR B C 1
ATOM 3028 O O . THR B 1 9 ? 16.359 -40.25 -23.609 1 22.58 9 THR B O 1
ATOM 3031 N N . GLY B 1 10 ? 15.859 -41.531 -22.078 1 20.16 10 GLY B N 1
ATOM 3032 C CA . GLY B 1 10 ? 14.594 -41.812 -22.734 1 20.16 10 GLY B CA 1
ATOM 3033 C C . GLY B 1 10 ? 13.664 -40.625 -22.766 1 20.16 10 GLY B C 1
ATOM 3034 O O . GLY B 1 10 ? 13.484 -39.938 -21.75 1 20.16 10 GLY B O 1
ATOM 3035 N N . SER B 1 11 ? 13.492 -40 -23.969 1 20.84 11 SER B N 1
ATOM 3036 C CA . SER B 1 11 ? 12.609 -38.906 -24.391 1 20.84 11 SER B CA 1
ATOM 3037 C C . SER B 1 11 ? 11.148 -39.25 -24.109 1 20.84 11 SER B C 1
ATOM 3039 O O . SER B 1 11 ? 10.578 -40.156 -24.75 1 20.84 11 SER B O 1
ATOM 3041 N N . ALA B 1 12 ? 10.766 -39.406 -22.891 1 24.12 12 ALA B N 1
ATOM 3042 C CA . ALA B 1 12 ? 9.398 -39.781 -22.531 1 24.12 12 ALA B CA 1
ATOM 3043 C C . ALA B 1 12 ? 8.391 -38.969 -23.328 1 24.12 12 ALA B C 1
ATOM 3045 O O . ALA B 1 12 ? 8.477 -37.75 -23.391 1 24.12 12 ALA B O 1
ATOM 3046 N N . SER B 1 13 ? 7.82 -39.625 -24.391 1 20.22 13 SER B N 1
ATOM 3047 C CA . SER B 1 13 ? 6.688 -39.156 -25.188 1 20.22 13 SER B CA 1
ATOM 3048 C C . SER B 1 13 ? 5.523 -38.719 -24.312 1 20.22 13 SER B C 1
ATOM 3050 O O . SER B 1 13 ? 4.984 -39.531 -23.547 1 20.22 13 SER B O 1
ATOM 3052 N N . PHE B 1 14 ? 5.516 -37.625 -23.875 1 23.66 14 PHE B N 1
ATOM 3053 C CA . PHE B 1 14 ? 4.523 -37.031 -23 1 23.66 14 PHE B CA 1
ATOM 3054 C C . PHE B 1 14 ? 3.141 -37.062 -23.641 1 23.66 14 PHE B C 1
ATOM 3056 O O . PHE B 1 14 ? 2.945 -36.5 -24.734 1 23.66 14 PHE B O 1
ATOM 3063 N N . PRO B 1 15 ? 2.307 -38.156 -23.375 1 22.55 15 PRO B N 1
ATOM 3064 C CA . PRO B 1 15 ? 0.99 -38.219 -24.016 1 22.55 15 PRO B CA 1
ATOM 3065 C C . PRO B 1 15 ? 0.157 -36.969 -23.75 1 22.55 15 PRO B C 1
ATOM 3067 O O . PRO B 1 15 ? 0.353 -36.281 -22.734 1 22.55 15 PRO B O 1
ATOM 3070 N N . GLU B 1 16 ? -0.918 -36.438 -24.688 1 21.8 16 GLU B N 1
ATOM 3071 C CA . GLU B 1 16 ? -1.64 -35.219 -25.031 1 21.8 16 GLU B CA 1
ATOM 3072 C C . GLU B 1 16 ? -2.809 -34.969 -24.078 1 21.8 16 GLU B C 1
ATOM 3074 O O . GLU B 1 16 ? -3.258 -35.906 -23.406 1 21.8 16 GLU B O 1
ATOM 3079 N N . ALA B 1 17 ? -3.854 -33.812 -24.344 1 24.09 17 ALA B N 1
ATOM 3080 C CA . ALA B 1 17 ? -4.41 -32.562 -23.828 1 24.09 17 ALA B CA 1
ATOM 3081 C C . ALA B 1 17 ? -5.902 -32.719 -23.531 1 24.09 17 ALA B C 1
ATOM 3083 O O . ALA B 1 17 ? -6.387 -32.25 -22.484 1 24.09 17 ALA B O 1
ATOM 3084 N N . ASN B 1 18 ? -7.246 -33.594 -23.547 1 25.66 18 ASN B N 1
ATOM 3085 C CA . ASN B 1 18 ? -8.211 -32.781 -24.281 1 25.66 18 ASN B CA 1
ATOM 3086 C C . ASN B 1 18 ? -9.055 -31.906 -23.344 1 25.66 18 ASN B C 1
ATOM 3088 O O . ASN B 1 18 ? -9.508 -32.375 -22.297 1 25.66 18 ASN B O 1
ATOM 3092 N N . ILE B 1 19 ? -8.938 -30.688 -23.359 1 30.09 19 ILE B N 1
ATOM 3093 C CA . ILE B 1 19 ? -9.719 -29.656 -22.672 1 30.09 19 ILE B CA 1
ATOM 3094 C C . ILE B 1 19 ? -11.047 -29.453 -23.406 1 30.09 19 ILE B C 1
ATOM 3096 O O . ILE B 1 19 ? -11.055 -29.141 -24.594 1 30.09 19 ILE B O 1
ATOM 3100 N N . VAL B 1 20 ? -12.133 -30.25 -23.594 1 30.39 20 VAL B N 1
ATOM 3101 C CA . VAL B 1 20 ? -13.133 -29.547 -24.391 1 30.39 20 VAL B CA 1
ATOM 3102 C C . VAL B 1 20 ? -14.016 -28.688 -23.484 1 30.39 20 VAL B C 1
ATOM 3104 O O . VAL B 1 20 ? -14.469 -29.141 -22.438 1 30.39 20 VAL B O 1
ATOM 3107 N N . ALA B 1 21 ? -14.125 -27.375 -23.812 1 30.05 21 ALA B N 1
ATOM 3108 C CA . ALA B 1 21 ? -14.695 -26.078 -23.469 1 30.05 21 ALA B CA 1
ATOM 3109 C C . ALA B 1 21 ? -16.203 -26.047 -23.734 1 30.05 21 ALA B C 1
ATOM 3111 O O . ALA B 1 21 ? -16.922 -25.234 -23.156 1 30.05 21 ALA B O 1
ATOM 3112 N N . ALA B 1 22 ? -17.25 -26.984 -24.016 1 29.16 22 ALA B N 1
ATOM 3113 C CA . ALA B 1 22 ? -18.344 -26.312 -24.719 1 29.16 22 ALA B CA 1
ATOM 3114 C C . ALA B 1 22 ? -19.406 -25.828 -23.734 1 29.16 22 ALA B C 1
ATOM 3116 O O . ALA B 1 22 ? -19.781 -26.547 -22.812 1 29.16 22 ALA B O 1
ATOM 3117 N N . TYR B 1 23 ? -19.75 -24.547 -23.578 1 26.27 23 TYR B N 1
ATOM 3118 C CA . TYR B 1 23 ? -20.859 -23.906 -22.859 1 26.27 23 TYR B CA 1
ATOM 3119 C C . TYR B 1 23 ? -22.141 -23.984 -23.672 1 26.27 23 TYR B C 1
ATOM 3121 O O . TYR B 1 23 ? -22.516 -23.031 -24.359 1 26.27 23 TYR B O 1
ATOM 3129 N N . ASP B 1 24 ? -22.734 -24.953 -24.422 1 25.55 24 ASP B N 1
ATOM 3130 C CA . ASP B 1 24 ? -24.141 -24.562 -24.391 1 25.55 24 ASP B CA 1
ATOM 3131 C C . ASP B 1 24 ? -24.734 -24.75 -23 1 25.55 24 ASP B C 1
ATOM 3133 O O . ASP B 1 24 ? -24.328 -25.641 -22.266 1 25.55 24 ASP B O 1
ATOM 3137 N N . GLN B 1 25 ? -25.406 -23.703 -22.391 1 26.06 25 GLN B N 1
ATOM 3138 C CA . GLN B 1 25 ? -26.188 -23.797 -21.172 1 26.06 25 GLN B CA 1
ATOM 3139 C C . GLN B 1 25 ? -27.109 -25.031 -21.203 1 26.06 25 GLN B C 1
ATOM 3141 O O . GLN B 1 25 ? -28.297 -24.906 -21.5 1 26.06 25 GLN B O 1
ATOM 3146 N N . PRO B 1 26 ? -26.766 -26.203 -21.969 1 23.55 26 PRO B N 1
ATOM 3147 C CA . PRO B 1 26 ? -27.859 -27.156 -21.844 1 23.55 26 PRO B CA 1
ATOM 3148 C C . PRO B 1 26 ? -28.156 -27.531 -20.391 1 23.55 26 PRO B C 1
ATOM 3150 O O . PRO B 1 26 ? -27.328 -27.281 -19.5 1 23.55 26 PRO B O 1
ATOM 3153 N N . GLU B 1 27 ? -29.344 -28.172 -20.125 1 23.8 27 GLU B N 1
ATOM 3154 C CA . GLU B 1 27 ? -30.031 -28.812 -19.016 1 23.8 27 GLU B CA 1
ATOM 3155 C C . GLU B 1 27 ? -29.141 -29.844 -18.344 1 23.8 27 GLU B C 1
ATOM 3157 O O . GLU B 1 27 ? -28.75 -30.828 -18.969 1 23.8 27 GLU B O 1
ATOM 3162 N N . ILE B 1 28 ? -28.297 -29.469 -17.672 1 24.03 28 ILE B N 1
ATOM 3163 C CA . ILE B 1 28 ? -27.422 -30.438 -17.016 1 24.03 28 ILE B CA 1
ATOM 3164 C C . ILE B 1 28 ? -28.25 -31.406 -16.188 1 24.03 28 ILE B C 1
ATOM 3166 O O . ILE B 1 28 ? -28.891 -31.016 -15.211 1 24.03 28 ILE B O 1
ATOM 3170 N N . ARG B 1 29 ? -28.734 -32.375 -16.922 1 20.5 29 ARG B N 1
ATOM 3171 C CA . ARG B 1 29 ? -29.359 -33.5 -16.266 1 20.5 29 ARG B CA 1
ATOM 3172 C C . ARG B 1 29 ? -28.422 -34.156 -15.25 1 20.5 29 ARG B C 1
ATOM 3174 O O . ARG B 1 29 ? -27.312 -34.531 -15.594 1 20.5 29 ARG B O 1
ATOM 3181 N N . GLN B 1 30 ? -28.484 -33.656 -14.078 1 20.72 30 GLN B N 1
ATOM 3182 C CA . GLN B 1 30 ? -27.844 -34.188 -12.867 1 20.72 30 GLN B CA 1
ATOM 3183 C C . GLN B 1 30 ? -28.047 -35.688 -12.734 1 20.72 30 GLN B C 1
ATOM 3185 O O . GLN B 1 30 ? -29.172 -36.156 -12.5 1 20.72 30 GLN B O 1
ATOM 3190 N N . ASN B 1 31 ? -27.531 -36.469 -13.633 1 19.44 31 ASN B N 1
ATOM 3191 C CA . ASN B 1 31 ? -27.688 -37.875 -13.25 1 19.44 31 ASN B CA 1
ATOM 3192 C C . ASN B 1 31 ? -26.969 -38.188 -11.938 1 19.44 31 ASN B C 1
ATOM 3194 O O . ASN B 1 31 ? -25.734 -38.094 -11.867 1 19.44 31 ASN B O 1
ATOM 3198 N N . TYR B 1 32 ? -27.469 -37.594 -10.852 1 21.19 32 TYR B N 1
ATOM 3199 C CA . TYR B 1 32 ? -27.094 -37.969 -9.492 1 21.19 32 TYR B CA 1
ATOM 3200 C C . TYR B 1 32 ? -26.891 -39.5 -9.383 1 21.19 32 TYR B C 1
ATOM 3202 O O . TYR B 1 32 ? -27.828 -40.25 -9.641 1 21.19 32 TYR B O 1
ATOM 3210 N N . TYR B 1 33 ? -25.75 -39.969 -9.812 1 19.17 33 TYR B N 1
ATOM 3211 C CA . TYR B 1 33 ? -25.516 -41.344 -9.406 1 19.17 33 TYR B CA 1
ATOM 3212 C C . TYR B 1 33 ? -25.625 -41.5 -7.895 1 19.17 33 TYR B C 1
ATOM 3214 O O . TYR B 1 33 ? -24.922 -40.812 -7.145 1 19.17 33 TYR B O 1
ATOM 3222 N N . ARG B 1 34 ? -26.812 -41.562 -7.379 1 21.75 34 ARG B N 1
ATOM 3223 C CA . ARG B 1 34 ? -27.188 -42.062 -6.062 1 21.75 34 ARG B CA 1
ATOM 3224 C C . ARG B 1 34 ? -26.297 -43.219 -5.645 1 21.75 34 ARG B C 1
ATOM 3226 O O . ARG B 1 34 ? -26.344 -44.312 -6.25 1 21.75 34 ARG B O 1
ATOM 3233 N N . ASN B 1 35 ? -24.984 -42.781 -5.398 1 17.78 35 ASN B N 1
ATOM 3234 C CA . ASN B 1 35 ? -24.266 -43.875 -4.758 1 17.78 35 ASN B CA 1
ATOM 3235 C C . ASN B 1 35 ? -25.109 -44.562 -3.672 1 17.78 35 ASN B C 1
ATOM 3237 O O . ASN B 1 35 ? -25.516 -43.906 -2.713 1 17.78 35 ASN B O 1
ATOM 3241 N N . ARG B 1 36 ? -25.922 -45.406 -4.09 1 21.42 36 ARG B N 1
ATOM 3242 C CA . ARG B 1 36 ? -26.641 -46.406 -3.314 1 21.42 36 ARG B CA 1
ATOM 3243 C C . ARG B 1 36 ? -25.75 -47.031 -2.266 1 21.42 36 ARG B C 1
ATOM 3245 O O . ARG B 1 36 ? -24.938 -47.938 -2.584 1 21.42 36 ARG B O 1
ATOM 3252 N N . GLY B 1 37 ? -24.891 -46.125 -1.601 1 18.31 37 GLY B N 1
ATOM 3253 C CA . GLY B 1 37 ? -24.219 -46.875 -0.559 1 18.31 37 GLY B CA 1
ATOM 3254 C C . GLY B 1 37 ? -25.094 -47.938 0.073 1 18.31 37 GLY B C 1
ATOM 3255 O O . GLY B 1 37 ? -26.312 -47.969 -0.148 1 18.31 37 GLY B O 1
ATOM 3256 N N . GLN B 1 38 ? -24.562 -48.375 1.243 1 18.84 38 GLN B N 1
ATOM 3257 C CA . GLN B 1 38 ? -24.609 -49.625 1.995 1 18.84 38 GLN B CA 1
ATOM 3258 C C . GLN B 1 38 ? -26 -49.875 2.547 1 18.84 38 GLN B C 1
ATOM 3260 O O . GLN B 1 38 ? -26.578 -49.031 3.227 1 18.84 38 GLN B O 1
ATOM 3265 N N . GLY B 1 39 ? -26.812 -50.5 1.659 1 17.94 39 GLY B N 1
ATOM 3266 C CA . GLY B 1 39 ? -27.953 -51.312 2.037 1 17.94 39 GLY B CA 1
ATOM 3267 C C . GLY B 1 39 ? -27.75 -52.062 3.344 1 17.94 39 GLY B C 1
ATOM 3268 O O . GLY B 1 39 ? -26.844 -52.875 3.465 1 17.94 39 GLY B O 1
ATOM 3269 N N . HIS B 1 40 ? -27.625 -51.344 4.418 1 20.44 40 HIS B N 1
ATOM 3270 C CA . HIS B 1 40 ? -27.781 -52.156 5.613 1 20.44 40 HIS B CA 1
ATOM 3271 C C . HIS B 1 40 ? -28.875 -53.219 5.426 1 20.44 40 HIS B C 1
ATOM 3273 O O . HIS B 1 40 ? -29.969 -52.875 4.984 1 20.44 40 HIS B O 1
ATOM 3279 N N . GLY B 1 41 ? -28.328 -54.375 4.918 1 17.27 41 GLY B N 1
ATOM 3280 C CA . GLY B 1 41 ? -28.922 -55.688 4.793 1 17.27 41 GLY B CA 1
ATOM 3281 C C . GLY B 1 41 ? -29.906 -56 5.902 1 17.27 41 GLY B C 1
ATOM 3282 O O . GLY B 1 41 ? -29.531 -56.094 7.07 1 17.27 41 GLY B O 1
ATOM 3283 N N . ARG B 1 42 ? -31.016 -55.156 5.871 1 17.38 42 ARG B N 1
ATOM 3284 C CA . ARG B 1 42 ? -32.062 -55.688 6.715 1 17.38 42 ARG B CA 1
ATOM 3285 C C . ARG B 1 42 ? -32.344 -57.156 6.402 1 17.38 42 ARG B C 1
ATOM 3287 O O . ARG B 1 42 ? -32.406 -57.562 5.234 1 17.38 42 ARG B O 1
ATOM 3294 N N . GLY B 1 43 ? -31.938 -58.031 7.258 1 17.11 43 GLY B N 1
ATOM 3295 C CA . GLY B 1 43 ? -32 -59.469 7.332 1 17.11 43 GLY B CA 1
ATOM 3296 C C . GLY B 1 43 ? -33.375 -60.031 6.992 1 17.11 43 GLY B C 1
ATOM 3297 O O . GLY B 1 43 ? -33.625 -61.219 7.219 1 17.11 43 GLY B O 1
ATOM 3298 N N . ARG B 1 44 ? -34.219 -59.156 6.195 1 16.77 44 ARG B N 1
ATOM 3299 C CA . ARG B 1 44 ? -35.469 -59.875 6.418 1 16.77 44 ARG B CA 1
ATOM 3300 C C . ARG B 1 44 ? -35.375 -61.281 5.844 1 16.77 44 ARG B C 1
ATOM 3302 O O . ARG B 1 44 ? -34.594 -61.562 4.938 1 16.77 44 ARG B O 1
ATOM 3309 N N . GLY B 1 45 ? -36.125 -62.156 6.422 1 16.28 45 GLY B N 1
ATOM 3310 C CA . GLY B 1 45 ? -36.375 -63.594 6.504 1 16.28 45 GLY B CA 1
ATOM 3311 C C . GLY B 1 45 ? -36.75 -64.188 5.172 1 16.28 45 GLY B C 1
ATOM 3312 O O . GLY B 1 45 ? -35.875 -64.75 4.469 1 16.28 45 GLY B O 1
ATOM 3313 N N . ARG B 1 46 ? -38 -64.625 4.969 1 16.27 46 ARG B N 1
ATOM 3314 C CA . ARG B 1 46 ? -38.281 -66.062 4.785 1 16.27 46 ARG B CA 1
ATOM 3315 C C . ARG B 1 46 ? -38.375 -66.438 3.305 1 16.27 46 ARG B C 1
ATOM 3317 O O . ARG B 1 46 ? -37.625 -67.25 2.818 1 16.27 46 ARG B O 1
ATOM 3324 N N . GLY B 1 47 ? -39.594 -66.438 2.715 1 15.74 47 GLY B N 1
ATOM 3325 C CA . GLY B 1 47 ? -40.094 -67.75 2.305 1 15.74 47 GLY B CA 1
ATOM 3326 C C . GLY B 1 47 ? -39.844 -68.062 0.836 1 15.74 47 GLY B C 1
ATOM 3327 O O . GLY B 1 47 ? -39.312 -67.188 0.107 1 15.74 47 GLY B O 1
ATOM 3328 N N . ARG B 1 48 ? -40.938 -68.188 -0.049 1 16.25 48 ARG B N 1
ATOM 3329 C CA . ARG B 1 48 ? -41.281 -69.438 -0.653 1 16.25 48 ARG B CA 1
ATOM 3330 C C . ARG B 1 48 ? -40.844 -69.5 -2.109 1 16.25 48 ARG B C 1
ATOM 3332 O O . ARG B 1 48 ? -40.062 -70.375 -2.494 1 16.25 48 ARG B O 1
ATOM 3339 N N . GLY B 1 49 ? -41.688 -69.062 -3.105 1 16.39 49 GLY B N 1
ATOM 3340 C CA . GLY B 1 49 ? -42.125 -70.125 -3.988 1 16.39 49 GLY B CA 1
ATOM 3341 C C . GLY B 1 49 ? -41.375 -70.188 -5.293 1 16.39 49 GLY B C 1
ATOM 3342 O O . GLY B 1 49 ? -40.594 -69.312 -5.602 1 16.39 49 GLY B O 1
ATOM 3343 N N . LYS B 1 50 ? -42.031 -70.5 -6.5 1 16.92 50 LYS B N 1
ATOM 3344 C CA . LYS B 1 50 ? -41.938 -71.688 -7.406 1 16.92 50 LYS B CA 1
ATOM 3345 C C . LYS B 1 50 ? -41.188 -71.312 -8.688 1 16.92 50 LYS B C 1
ATOM 3347 O O . LYS B 1 50 ? -40.25 -72 -9.094 1 16.92 50 LYS B O 1
ATOM 3352 N N . GLY B 1 51 ? -41.781 -70.438 -9.641 1 17.25 51 GLY B N 1
ATOM 3353 C CA . GLY B 1 51 ? -42.062 -71.125 -10.898 1 17.25 51 GLY B CA 1
ATOM 3354 C C . GLY B 1 51 ? -40.938 -71 -11.906 1 17.25 51 GLY B C 1
ATOM 3355 O O . GLY B 1 51 ? -40.031 -70.188 -11.734 1 17.25 51 GLY B O 1
ATOM 3356 N N . ARG B 1 52 ? -41.156 -71.375 -13.289 1 17.78 52 ARG B N 1
ATOM 3357 C CA . ARG B 1 52 ? -40.594 -72.25 -14.281 1 17.78 52 ARG B CA 1
ATOM 3358 C C . ARG B 1 52 ? -39.719 -71.562 -15.266 1 17.78 52 ARG B C 1
ATOM 3360 O O . ARG B 1 52 ? -38.625 -72 -15.586 1 17.78 52 ARG B O 1
ATOM 3367 N N . ASN B 1 53 ? -40.188 -70.438 -16.078 1 18.45 53 ASN B N 1
ATOM 3368 C CA . ASN B 1 53 ? -40.156 -70.75 -17.5 1 18.45 53 ASN B CA 1
ATOM 3369 C C . ASN B 1 53 ? -38.844 -70.375 -18.141 1 18.45 53 ASN B C 1
ATOM 3371 O O . ASN B 1 53 ? -38.188 -69.375 -17.719 1 18.45 53 ASN B O 1
ATOM 3375 N N . ASN B 1 54 ? -38.25 -71.125 -19.062 1 17.23 54 ASN B N 1
ATOM 3376 C CA . ASN B 1 54 ? -36.969 -71.438 -19.688 1 17.23 54 ASN B CA 1
ATOM 3377 C C . ASN B 1 54 ? -36.625 -70.438 -20.797 1 17.23 54 ASN B C 1
ATOM 3379 O O . ASN B 1 54 ? -35.688 -70.688 -21.562 1 17.23 54 ASN B O 1
ATOM 3383 N N . TYR B 1 55 ? -37.344 -69.375 -21.141 1 20.89 55 TYR B N 1
ATOM 3384 C CA . TYR B 1 55 ? -37.219 -69.062 -22.562 1 20.89 55 TYR B CA 1
ATOM 3385 C C . TYR B 1 55 ? -35.781 -68.625 -22.891 1 20.89 55 TYR B C 1
ATOM 3387 O O . TYR B 1 55 ? -35.219 -67.812 -22.141 1 20.89 55 TYR B O 1
ATOM 3395 N N . ARG B 1 56 ? -35.062 -69.25 -23.781 1 19.97 56 ARG B N 1
ATOM 3396 C CA . ARG B 1 56 ? -33.688 -69.375 -24.281 1 19.97 56 ARG B CA 1
ATOM 3397 C C . ARG B 1 56 ? -33.375 -68.125 -25.125 1 19.97 56 ARG B C 1
ATOM 3399 O O . ARG B 1 56 ? -33.344 -68.188 -26.359 1 19.97 56 ARG B O 1
ATOM 3406 N N . HIS B 1 57 ? -33.719 -66.875 -24.781 1 19.91 57 HIS B N 1
ATOM 3407 C CA . HIS B 1 57 ? -33.5 -65.938 -25.844 1 19.91 57 HIS B CA 1
ATOM 3408 C C . HIS B 1 57 ? -32.031 -65.875 -26.25 1 19.91 57 HIS B C 1
ATOM 3410 O O . HIS B 1 57 ? -31.141 -66.062 -25.422 1 19.91 57 HIS B O 1
ATOM 3416 N N . ASN B 1 58 ? -31.75 -65.875 -27.609 1 20.25 58 ASN B N 1
ATOM 3417 C CA . ASN B 1 58 ? -30.625 -65.938 -28.531 1 20.25 58 ASN B CA 1
ATOM 3418 C C . ASN B 1 58 ? -29.719 -64.75 -28.406 1 20.25 58 ASN B C 1
ATOM 3420 O O . ASN B 1 58 ? -30.203 -63.594 -28.344 1 20.25 58 ASN B O 1
ATOM 3424 N N . ASP B 1 59 ? -28.453 -64.875 -27.953 1 18.98 59 ASP B N 1
ATOM 3425 C CA . ASP B 1 59 ? -27.359 -64 -27.5 1 18.98 59 ASP B CA 1
ATOM 3426 C C . ASP B 1 59 ? -26.672 -63.344 -28.672 1 18.98 59 ASP B C 1
ATOM 3428 O O . ASP B 1 59 ? -25.906 -63.969 -29.406 1 18.98 59 ASP B O 1
ATOM 3432 N N . GLY B 1 60 ? -27.453 -62.625 -29.578 1 21.23 60 GLY B N 1
ATOM 3433 C CA . GLY B 1 60 ? -26.719 -62.031 -30.703 1 21.23 60 GLY B CA 1
ATOM 3434 C C . GLY B 1 60 ? -25.484 -61.281 -30.281 1 21.23 60 GLY B C 1
ATOM 3435 O O . GLY B 1 60 ? -25.438 -60.719 -29.172 1 21.23 60 GLY B O 1
ATOM 3436 N N . ASN B 1 61 ? -24.328 -61.562 -31 1 21.12 61 ASN B N 1
ATOM 3437 C CA . ASN B 1 61 ? -22.906 -61.25 -30.875 1 21.12 61 ASN B CA 1
ATOM 3438 C C . ASN B 1 61 ? -22.609 -59.781 -31.078 1 21.12 61 ASN B C 1
ATOM 3440 O O . ASN B 1 61 ? -22.344 -59.344 -32.219 1 21.12 61 ASN B O 1
ATOM 3444 N N . LYS B 1 62 ? -23.422 -58.812 -30.703 1 22.64 62 LYS B N 1
ATOM 3445 C CA . LYS B 1 62 ? -23.031 -57.469 -31.094 1 22.64 62 LYS B CA 1
ATOM 3446 C C . LYS B 1 62 ? -21.609 -57.156 -30.625 1 22.64 62 LYS B C 1
ATOM 3448 O O . LYS B 1 62 ? -21.297 -57.281 -29.438 1 22.64 62 LYS B O 1
ATOM 3453 N N . GLN B 1 63 ? -20.688 -57.281 -31.594 1 20.66 63 GLN B N 1
ATOM 3454 C CA . GLN B 1 63 ? -19.297 -56.812 -31.547 1 20.66 63 GLN B CA 1
ATOM 3455 C C . GLN B 1 63 ? -19.219 -55.375 -31.094 1 20.66 63 GLN B C 1
ATOM 3457 O O . GLN B 1 63 ? -19.703 -54.469 -31.781 1 20.66 63 GLN B O 1
ATOM 3462 N N . GLU B 1 64 ? -19.266 -55.188 -29.828 1 20.62 64 GLU B N 1
ATOM 3463 C CA . GLU B 1 64 ? -19.094 -53.875 -29.234 1 20.62 64 GLU B CA 1
ATOM 3464 C C . GLU B 1 64 ? -17.75 -53.25 -29.625 1 20.62 64 GLU B C 1
ATOM 3466 O O . GLU B 1 64 ? -16.703 -53.844 -29.359 1 20.62 64 GLU B O 1
ATOM 3471 N N . ASN B 1 65 ? -17.703 -52.656 -30.859 1 19.42 65 ASN B N 1
ATOM 3472 C CA . ASN B 1 65 ? -16.562 -51.844 -31.266 1 19.42 65 ASN B CA 1
ATOM 3473 C C . ASN B 1 65 ? -16.078 -50.938 -30.141 1 19.42 65 ASN B C 1
ATOM 3475 O O . ASN B 1 65 ? -16.828 -50.094 -29.656 1 19.42 65 ASN B O 1
ATOM 3479 N N . LYS B 1 66 ? -15.234 -51.406 -29.406 1 22.83 66 LYS B N 1
ATOM 3480 C CA . LYS B 1 66 ? -14.562 -50.656 -28.375 1 22.83 66 LYS B CA 1
ATOM 3481 C C . LYS B 1 66 ? -13.898 -49.406 -28.953 1 22.83 66 LYS B C 1
ATOM 3483 O O . LYS B 1 66 ? -12.938 -49.5 -29.719 1 22.83 66 LYS B O 1
ATOM 3488 N N . LYS B 1 67 ? -14.75 -48.438 -29.281 1 25.17 67 LYS B N 1
ATOM 3489 C CA . LYS B 1 67 ? -14.172 -47.125 -29.531 1 25.17 67 LYS B CA 1
ATOM 3490 C C . LYS B 1 67 ? -13.07 -46.812 -28.531 1 25.17 67 LYS B C 1
ATOM 3492 O O . LYS B 1 67 ? -13.281 -46.875 -27.312 1 25.17 67 LYS B O 1
ATOM 3497 N N . GLY B 1 68 ? -11.898 -47.188 -28.953 1 21.69 68 GLY B N 1
ATOM 3498 C CA . GLY B 1 68 ? -10.695 -46.906 -28.188 1 21.69 68 GLY B CA 1
ATOM 3499 C C . GLY B 1 68 ? -10.688 -45.5 -27.625 1 21.69 68 GLY B C 1
ATOM 3500 O O . GLY B 1 68 ? -10.953 -44.531 -28.328 1 21.69 68 GLY B O 1
ATOM 3501 N N . SER B 1 69 ? -11.188 -45.375 -26.453 1 23.27 69 SER B N 1
ATOM 3502 C CA . SER B 1 69 ? -11.164 -44.156 -25.625 1 23.27 69 SER B CA 1
ATOM 3503 C C . SER B 1 69 ? -9.789 -43.5 -25.656 1 23.27 69 SER B C 1
ATOM 3505 O O . SER B 1 69 ? -8.789 -44.125 -25.297 1 23.27 69 SER B O 1
ATOM 3507 N N . GLN B 1 70 ? -9.477 -42.812 -26.719 1 23.62 70 GLN B N 1
ATOM 3508 C CA . GLN B 1 70 ? -8.289 -41.969 -26.797 1 23.62 70 GLN B CA 1
ATOM 3509 C C . GLN B 1 70 ? -8.109 -41.156 -25.516 1 23.62 70 GLN B C 1
ATOM 3511 O O . GLN B 1 70 ? -9.016 -40.438 -25.109 1 23.62 70 GLN B O 1
ATOM 3516 N N . ASN B 1 71 ? -7.34 -41.656 -24.594 1 27.94 71 ASN B N 1
ATOM 3517 C CA . ASN B 1 71 ? -6.898 -41.156 -23.297 1 27.94 71 ASN B CA 1
ATOM 3518 C C . ASN B 1 71 ? -6.281 -39.781 -23.406 1 27.94 71 ASN B C 1
ATOM 3520 O O . ASN B 1 71 ? -5.305 -39.562 -24.125 1 27.94 71 ASN B O 1
ATOM 3524 N N . ASN B 1 72 ? -7.031 -38.688 -23.531 1 29.7 72 ASN B N 1
ATOM 3525 C CA . ASN B 1 72 ? -6.551 -37.312 -23.656 1 29.7 72 ASN B CA 1
ATOM 3526 C C . ASN B 1 72 ? -5.992 -36.781 -22.344 1 29.7 72 ASN B C 1
ATOM 3528 O O . ASN B 1 72 ? -6.707 -36.75 -21.344 1 29.7 72 ASN B O 1
ATOM 3532 N N . PRO B 1 73 ? -4.574 -36.594 -21.969 1 32.5 73 PRO B N 1
ATOM 3533 C CA . PRO B 1 73 ? -3.836 -36.406 -20.719 1 32.5 73 PRO B CA 1
ATOM 3534 C C . PRO B 1 73 ? -3.992 -35 -20.141 1 32.5 73 PRO B C 1
ATOM 3536 O O . PRO B 1 73 ? -4 -34.031 -20.875 1 32.5 73 PRO B O 1
ATOM 3539 N N . SER B 1 74 ? -4.816 -34.75 -19.156 1 36.88 74 SER B N 1
ATOM 3540 C CA . SER B 1 74 ? -4.824 -33.5 -18.375 1 36.88 74 SER B CA 1
ATOM 3541 C C . SER B 1 74 ? -3.727 -33.5 -17.312 1 36.88 74 SER B C 1
ATOM 3543 O O . SER B 1 74 ? -3.312 -34.594 -16.859 1 36.88 74 SER B O 1
ATOM 3545 N N . LYS B 1 75 ? -2.719 -32.438 -17.25 1 37.81 75 LYS B N 1
ATOM 3546 C CA . LYS B 1 75 ? -1.737 -32.281 -16.172 1 37.81 75 LYS B CA 1
ATOM 3547 C C . LYS B 1 75 ? -2.26 -31.375 -15.07 1 37.81 75 LYS B C 1
ATOM 3549 O O . LYS B 1 75 ? -2.93 -30.375 -15.344 1 37.81 75 LYS B O 1
ATOM 3554 N N . ASP B 1 76 ? -2.326 -31.875 -13.797 1 41.69 76 ASP B N 1
ATOM 3555 C CA . ASP B 1 76 ? -2.734 -31.141 -12.602 1 41.69 76 ASP B CA 1
ATOM 3556 C C . ASP B 1 76 ? -1.562 -30.953 -11.641 1 41.69 76 ASP B C 1
ATOM 3558 O O . ASP B 1 76 ? -0.656 -31.797 -11.594 1 41.69 76 ASP B O 1
ATOM 3562 N N . VAL B 1 77 ? -1.368 -29.719 -11.141 1 39.56 77 VAL B N 1
ATOM 3563 C CA . VAL B 1 77 ? -0.224 -29.375 -10.297 1 39.56 77 VAL B CA 1
ATOM 3564 C C . VAL B 1 77 ? -0.668 -29.266 -8.844 1 39.56 77 VAL B C 1
ATOM 3566 O O . VAL B 1 77 ? -1.796 -28.859 -8.562 1 39.56 77 VAL B O 1
ATOM 3569 N N . GLY B 1 78 ? 0.041 -29.859 -7.848 1 36.34 78 GLY B N 1
ATOM 3570 C CA . GLY B 1 78 ? -0.161 -29.688 -6.418 1 36.34 78 GLY B CA 1
ATOM 3571 C C . GLY B 1 78 ? 0.492 -28.438 -5.863 1 36.34 78 GLY B C 1
ATOM 3572 O O . GLY B 1 78 ? 1.645 -28.141 -6.188 1 36.34 78 GLY B O 1
ATOM 3573 N N . CYS B 1 79 ? -0.29 -27.438 -5.344 1 41.62 79 CYS B N 1
ATOM 3574 C CA . CYS B 1 79 ? 0.238 -26.203 -4.766 1 41.62 79 CYS B CA 1
ATOM 3575 C C . CYS B 1 79 ? 0.148 -26.234 -3.246 1 41.62 79 CYS B C 1
ATOM 3577 O O . CYS B 1 79 ? -0.802 -26.781 -2.686 1 41.62 79 CYS B O 1
ATOM 3579 N N . LEU B 1 80 ? 1.247 -25.844 -2.451 1 36.59 80 LEU B N 1
ATOM 3580 C CA . LEU B 1 80 ? 1.395 -25.797 -1 1 36.59 80 LEU B CA 1
ATOM 3581 C C . LEU B 1 80 ? 0.303 -24.938 -0.371 1 36.59 80 LEU B C 1
ATOM 3583 O O . LEU B 1 80 ? 0.02 -25.062 0.823 1 36.59 80 LEU B O 1
ATOM 3587 N N . SER B 1 81 ? -0.116 -23.797 -0.929 1 40.59 81 SER B N 1
ATOM 3588 C CA . SER B 1 81 ? -1.129 -22.984 -0.277 1 40.59 81 SER B CA 1
ATOM 3589 C C . SER B 1 81 ? -2.242 -23.828 0.316 1 40.59 81 SER B C 1
ATOM 3591 O O . SER B 1 81 ? -2.891 -23.438 1.284 1 40.59 81 SER B O 1
ATOM 3593 N N . ASP B 1 82 ? -2.307 -24.953 -0.153 1 38.88 82 ASP B N 1
ATOM 3594 C CA . ASP B 1 82 ? -3.391 -25.859 0.232 1 38.88 82 ASP B CA 1
ATOM 3595 C C . ASP B 1 82 ? -3.092 -26.547 1.564 1 38.88 82 ASP B C 1
ATOM 3597 O O . ASP B 1 82 ? -4.004 -27.016 2.24 1 38.88 82 ASP B O 1
ATOM 3601 N N . LEU B 1 83 ? -1.857 -26.594 1.848 1 39.66 83 LEU B N 1
ATOM 3602 C CA . LEU B 1 83 ? -1.53 -27.219 3.131 1 39.66 83 LEU B CA 1
ATOM 3603 C C . LEU B 1 83 ? -1.939 -26.312 4.285 1 39.66 83 LEU B C 1
ATOM 3605 O O . LEU B 1 83 ? -2.033 -26.75 5.43 1 39.66 83 LEU B O 1
ATOM 3609 N N . HIS B 1 84 ? -2.062 -25.078 4.066 1 41.19 84 HIS B N 1
ATOM 3610 C CA . HIS B 1 84 ? -2.424 -24.234 5.195 1 41.19 84 HIS B CA 1
ATOM 3611 C C . HIS B 1 84 ? -3.764 -24.641 5.789 1 41.19 84 HIS B C 1
ATOM 3613 O O . HIS B 1 84 ? -4.066 -24.312 6.941 1 41.19 84 HIS B O 1
ATOM 3619 N N . LYS B 1 85 ? -4.645 -25.156 5.02 1 38.28 85 LYS B N 1
ATOM 3620 C CA . LYS B 1 85 ? -5.887 -25.594 5.648 1 38.28 85 LYS B CA 1
ATOM 3621 C C . LYS B 1 85 ? -5.723 -26.969 6.297 1 38.28 85 LYS B C 1
ATOM 3623 O O . LYS B 1 85 ? -6.336 -27.938 5.859 1 38.28 85 LYS B O 1
ATOM 3628 N N . ARG B 1 86 ? -4.645 -27.25 6.879 1 35.97 86 ARG B N 1
ATOM 3629 C CA . ARG B 1 86 ? -4.352 -28.594 7.387 1 35.97 86 ARG B CA 1
ATOM 3630 C C . ARG B 1 86 ? -5.367 -29 8.445 1 35.97 86 ARG B C 1
ATOM 3632 O O . ARG B 1 86 ? -5.34 -30.141 8.93 1 35.97 86 ARG B O 1
ATOM 3639 N N . SER B 1 87 ? -5.938 -28.281 9.266 1 33.41 87 SER B N 1
ATOM 3640 C CA . SER B 1 87 ? -6.66 -29.109 10.242 1 33.41 87 SER B CA 1
ATOM 3641 C C . SER B 1 87 ? -7.688 -30 9.555 1 33.41 87 SER B C 1
ATOM 3643 O O . SER B 1 87 ? -8.398 -30.766 10.219 1 33.41 87 SER B O 1
ATOM 3645 N N . ILE B 1 88 ? -8.438 -29.672 8.57 1 31.22 88 ILE B N 1
ATOM 3646 C CA . ILE B 1 88 ? -9.375 -30.688 8.102 1 31.22 88 ILE B CA 1
ATOM 3647 C C . ILE B 1 88 ? -8.625 -31.781 7.344 1 31.22 88 ILE B C 1
ATOM 3649 O O . ILE B 1 88 ? -8.078 -31.531 6.266 1 31.22 88 ILE B O 1
ATOM 3653 N N . SER B 1 89 ? -8.07 -32.906 7.863 1 32.78 89 SER B N 1
ATOM 3654 C CA . SER B 1 89 ? -7.234 -34.031 7.527 1 32.78 89 SER B CA 1
ATOM 3655 C C . SER B 1 89 ? -7.535 -34.562 6.125 1 32.78 89 SER B C 1
ATOM 3657 O O . SER B 1 89 ? -6.621 -34.75 5.324 1 32.78 89 SER B O 1
ATOM 3659 N N . ASP B 1 90 ? -8.633 -35.531 6.031 1 33.31 90 ASP B N 1
ATOM 3660 C CA . ASP B 1 90 ? -8.938 -36.469 4.969 1 33.31 90 ASP B CA 1
ATOM 3661 C C . ASP B 1 90 ? -9.195 -35.75 3.645 1 33.31 90 ASP B C 1
ATOM 3663 O O . ASP B 1 90 ? -8.844 -36.25 2.578 1 33.31 90 ASP B O 1
ATOM 3667 N N . ARG B 1 91 ? -10.109 -34.812 3.629 1 31.72 91 ARG B N 1
ATOM 3668 C CA . ARG B 1 91 ? -10.688 -34.219 2.426 1 31.72 91 ARG B CA 1
ATOM 3669 C C . ARG B 1 91 ? -9.719 -33.25 1.793 1 31.72 91 ARG B C 1
ATOM 3671 O O . ARG B 1 91 ? -9.992 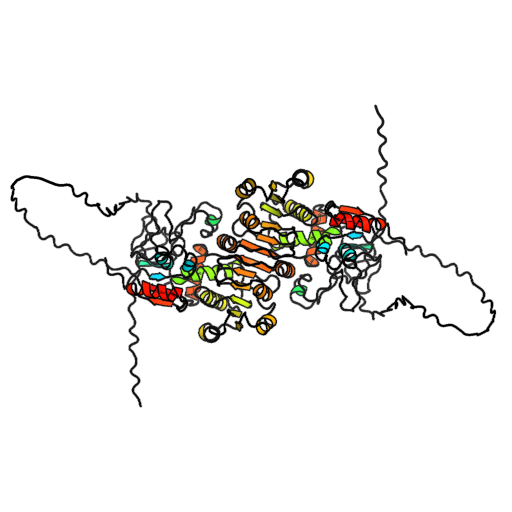-32.688 0.724 1 31.72 91 ARG B O 1
ATOM 3678 N N . LEU B 1 92 ? -8.789 -32.719 2.492 1 34.88 92 LEU B N 1
ATOM 3679 C CA . LEU B 1 92 ? -7.871 -31.641 2.156 1 34.88 92 LEU B CA 1
ATOM 3680 C C . LEU B 1 92 ? -6.828 -32.125 1.145 1 34.88 92 LEU B C 1
ATOM 3682 O O . LEU B 1 92 ? -6.207 -31.281 0.467 1 34.88 92 LEU B O 1
ATOM 3686 N N . SER B 1 93 ? -6.441 -33.406 1.182 1 35.25 93 SER B N 1
ATOM 3687 C CA . SER B 1 93 ? -5.426 -34.031 0.342 1 35.25 93 SER B CA 1
ATOM 3688 C C . SER B 1 93 ? -5.715 -33.812 -1.138 1 35.25 93 SER B C 1
ATOM 3690 O O . SER B 1 93 ? -4.789 -33.688 -1.945 1 35.25 93 SER B O 1
ATOM 3692 N N . VAL B 1 94 ? -6.918 -33.906 -1.479 1 35.53 94 VAL B N 1
ATOM 3693 C CA . VAL B 1 94 ? -7.352 -33.938 -2.871 1 35.53 94 VAL B CA 1
ATOM 3694 C C . VAL B 1 94 ? -7.262 -32.5 -3.453 1 35.53 94 VAL B C 1
ATOM 3696 O O . VAL B 1 94 ? -7.168 -32.344 -4.672 1 35.53 94 VAL B O 1
ATOM 3699 N N . TYR B 1 95 ? -7.211 -31.469 -2.605 1 40.16 95 TYR B N 1
ATOM 3700 C CA . TYR B 1 95 ? -7.453 -30.094 -3.014 1 40.16 95 TYR B CA 1
ATOM 3701 C C . TYR B 1 95 ? -6.203 -29.484 -3.641 1 40.16 95 TYR B C 1
ATOM 3703 O O . TYR B 1 95 ? -6.297 -28.578 -4.484 1 40.16 95 TYR B O 1
ATOM 3711 N N . ILE B 1 96 ? -4.988 -30 -3.301 1 42.47 96 ILE B N 1
ATOM 3712 C CA . ILE B 1 96 ? -3.703 -29.422 -3.684 1 42.47 96 ILE B CA 1
ATOM 3713 C C . ILE B 1 96 ? -3.549 -29.469 -5.203 1 42.47 96 ILE B C 1
ATOM 3715 O O . ILE B 1 96 ? -2.939 -28.578 -5.801 1 42.47 96 ILE B O 1
ATOM 3719 N N . TRP B 1 97 ? -4.113 -30.531 -5.875 1 48.88 97 TRP B N 1
ATOM 3720 C CA . TRP B 1 97 ? -3.641 -30.875 -7.215 1 48.88 97 TRP B CA 1
ATOM 3721 C C . TRP B 1 97 ? -4.551 -30.266 -8.281 1 48.88 97 TRP B C 1
ATOM 3723 O O . TRP B 1 97 ? -4.18 -30.188 -9.453 1 48.88 97 TRP B O 1
ATOM 3733 N N . ARG B 1 98 ? -5.5 -29.234 -7.844 1 57.53 98 ARG B N 1
ATOM 3734 C CA . ARG B 1 98 ? -6.59 -29.312 -8.812 1 57.53 98 ARG B CA 1
ATOM 3735 C C . ARG B 1 98 ? -6.918 -27.953 -9.398 1 57.53 98 ARG B C 1
ATOM 3737 O O . ARG B 1 98 ? -7.832 -27.828 -10.211 1 57.53 98 ARG B O 1
ATOM 3744 N N . HIS B 1 99 ? -5.766 -27.062 -9.352 1 69.62 99 HIS B N 1
ATOM 3745 C CA . HIS B 1 99 ? -6.348 -25.812 -9.812 1 69.62 99 HIS B CA 1
ATOM 3746 C C . HIS B 1 99 ? -5.512 -25.188 -10.93 1 69.62 99 HIS B C 1
ATOM 3748 O O . HIS B 1 99 ? -5.688 -24.016 -11.273 1 69.62 99 HIS B O 1
ATOM 3754 N N . GLU B 1 100 ? -4.594 -25.984 -11.484 1 82.69 100 GLU B N 1
ATOM 3755 C CA . GLU B 1 100 ? -3.787 -25.594 -12.633 1 82.69 100 GLU B CA 1
ATOM 3756 C C . GLU B 1 100 ? -3.812 -26.672 -13.719 1 82.69 100 GLU B C 1
ATOM 3758 O O . GLU B 1 100 ? -3.123 -27.688 -13.602 1 82.69 100 GLU B O 1
ATOM 3763 N N . ILE B 1 101 ? -4.539 -26.453 -14.742 1 83.56 101 ILE B N 1
ATOM 3764 C CA . ILE B 1 101 ? -4.789 -27.5 -15.719 1 83.56 101 ILE B CA 1
ATOM 3765 C C . ILE B 1 101 ? -4.402 -27.016 -17.109 1 83.56 101 ILE B C 1
ATOM 3767 O O . ILE B 1 101 ? -4.723 -25.891 -17.5 1 83.56 101 ILE B O 1
ATOM 3771 N N . VAL B 1 102 ? -3.627 -27.766 -17.75 1 88.75 102 VAL B N 1
ATOM 3772 C CA . VAL B 1 102 ? -3.34 -27.547 -19.156 1 88.75 102 VAL B CA 1
ATOM 3773 C C . VAL B 1 102 ? -3.75 -28.781 -19.969 1 88.75 102 VAL B C 1
ATOM 3775 O O . VAL B 1 102 ? -3.518 -29.906 -19.547 1 88.75 102 VAL B O 1
ATOM 3778 N N . GLY B 1 103 ? -4.434 -28.5 -21.078 1 86.75 103 GLY B N 1
ATOM 3779 C CA . GLY B 1 103 ? -4.922 -29.609 -21.891 1 86.75 103 GLY B CA 1
ATOM 3780 C C . GLY B 1 103 ? -5.246 -29.188 -23.312 1 86.75 103 GLY B C 1
ATOM 3781 O O . GLY B 1 103 ? -4.824 -28.109 -23.766 1 86.75 103 GLY B O 1
ATOM 3782 N N . VAL B 1 104 ? -5.941 -30.125 -24.016 1 88.81 104 VAL B N 1
ATOM 3783 C CA . VAL B 1 104 ? -6.309 -29.906 -25.406 1 88.81 104 VAL B CA 1
ATOM 3784 C C . VAL B 1 104 ? -7.828 -29.891 -25.547 1 88.81 104 VAL B C 1
ATOM 3786 O O . VAL B 1 104 ? -8.516 -30.719 -24.953 1 88.81 104 VAL B O 1
ATOM 3789 N N . VAL B 1 105 ? -8.297 -29.016 -26.359 1 88.69 105 VAL B N 1
ATOM 3790 C CA . VAL B 1 105 ? -9.727 -28.906 -26.594 1 88.69 105 VAL B CA 1
ATOM 3791 C C . VAL B 1 105 ? -10.203 -30.094 -27.438 1 88.69 105 VAL B C 1
ATOM 3793 O O . VAL B 1 105 ? -9.672 -30.344 -28.531 1 88.69 105 VAL B O 1
ATOM 3796 N N . THR B 1 106 ? -11.227 -30.766 -26.922 1 86.31 106 THR B N 1
ATOM 3797 C CA . THR B 1 106 ? -11.727 -31.938 -27.625 1 86.31 106 THR B CA 1
ATOM 3798 C C . THR B 1 106 ? -13.125 -31.688 -28.188 1 86.31 106 THR B C 1
ATOM 3800 O O . THR B 1 106 ? -13.539 -32.312 -29.141 1 86.31 106 THR B O 1
ATOM 3803 N N . GLU B 1 107 ? -13.883 -30.844 -27.5 1 86.38 107 GLU B N 1
ATOM 3804 C CA . GLU B 1 107 ? -15.227 -30.453 -27.922 1 86.38 107 GLU B CA 1
ATOM 3805 C C . GLU B 1 107 ? -15.492 -28.984 -27.609 1 86.38 107 GLU B C 1
ATOM 3807 O O . GLU B 1 107 ? -14.938 -28.438 -26.641 1 86.38 107 GLU B O 1
ATOM 3812 N N . ILE B 1 108 ? -16.359 -28.344 -28.453 1 88.12 108 ILE B N 1
ATOM 3813 C CA . ILE B 1 108 ? -16.688 -26.953 -28.219 1 88.12 108 ILE B CA 1
ATOM 3814 C C . ILE B 1 108 ? -18.188 -26.75 -28.312 1 88.12 108 ILE B C 1
ATOM 3816 O O . ILE B 1 108 ? -18.875 -27.438 -29.094 1 88.12 108 ILE B O 1
ATOM 3820 N N . GLY B 1 109 ? -18.625 -25.844 -27.453 1 84.25 109 GLY B N 1
ATOM 3821 C CA . GLY B 1 109 ? -20.016 -25.438 -27.594 1 84.25 109 GLY B CA 1
ATOM 3822 C C . GLY B 1 109 ? -20.297 -24.656 -28.859 1 84.25 109 GLY B C 1
ATOM 3823 O O . GLY B 1 109 ? -19.375 -24.109 -29.469 1 84.25 109 GLY B O 1
ATOM 3824 N N . SER B 1 110 ? -21.5 -24.562 -29.188 1 86 110 SER B N 1
ATOM 3825 C CA . SER B 1 110 ? -21.922 -23.953 -30.453 1 86 110 SER B CA 1
ATOM 3826 C C . SER B 1 110 ? -21.625 -22.453 -30.469 1 86 110 SER B C 1
ATOM 3828 O O . SER B 1 110 ? -21.469 -21.859 -31.531 1 86 110 SER B O 1
ATOM 3830 N N . LYS B 1 111 ? -21.469 -21.844 -29.359 1 88.94 111 LYS B N 1
ATOM 3831 C CA . LYS B 1 111 ? -21.312 -20.391 -29.312 1 88.94 111 LYS B CA 1
ATOM 3832 C C . LYS B 1 111 ? -19.875 -20 -29.016 1 88.94 111 LYS B C 1
ATOM 3834 O O . LYS B 1 111 ? -19.562 -18.812 -28.891 1 88.94 111 LYS B O 1
ATOM 3839 N N . VAL B 1 112 ? -19.062 -21 -28.828 1 90.81 112 VAL B N 1
ATOM 3840 C CA . VAL B 1 112 ? -17.656 -20.734 -28.547 1 90.81 112 VAL B CA 1
ATOM 3841 C C . VAL B 1 112 ? -16.984 -20.125 -29.781 1 90.81 112 VAL B C 1
ATOM 3843 O O . VAL B 1 112 ? -17.172 -20.609 -30.891 1 90.81 112 VAL B O 1
ATOM 3846 N N . GLU B 1 113 ? -16.172 -19 -29.625 1 90.62 113 GLU B N 1
ATOM 3847 C CA . GLU B 1 113 ? -15.547 -18.312 -30.766 1 90.62 113 GLU B CA 1
ATOM 3848 C C . GLU B 1 113 ? -14.031 -18.25 -30.594 1 90.62 113 GLU B C 1
ATOM 3850 O O . GLU B 1 113 ? -13.289 -18.141 -31.578 1 90.62 113 GLU B O 1
ATOM 3855 N N . LYS B 1 114 ? -13.586 -18.406 -29.5 1 92.69 114 LYS B N 1
ATOM 3856 C CA . LYS B 1 114 ? -12.188 -18.109 -29.203 1 92.69 114 LYS B CA 1
ATOM 3857 C C . LYS B 1 114 ? -11.305 -19.328 -29.406 1 92.69 114 LYS B C 1
ATOM 3859 O O . LYS B 1 114 ? -10.094 -19.203 -29.594 1 92.69 114 LYS B O 1
ATOM 3864 N N . PHE B 1 115 ? -11.945 -20.531 -29.406 1 93.94 115 PHE B N 1
ATOM 3865 C CA . PHE B 1 115 ? -11.156 -21.766 -29.422 1 93.94 115 PHE B CA 1
ATOM 3866 C C . PHE B 1 115 ? -11.695 -22.75 -30.438 1 93.94 115 PHE B C 1
ATOM 3868 O O . PHE B 1 115 ? -12.867 -22.672 -30.812 1 93.94 115 PHE B O 1
ATOM 3875 N N . LYS B 1 116 ? -10.789 -23.625 -30.891 1 93.31 116 LYS B N 1
ATOM 3876 C CA . LYS B 1 116 ? -11.156 -24.719 -31.797 1 93.31 116 LYS B CA 1
ATOM 3877 C C . LYS B 1 116 ? -10.633 -26.062 -31.266 1 93.31 116 LYS B C 1
ATOM 3879 O O . LYS B 1 116 ? -9.742 -26.094 -30.422 1 93.31 116 LYS B O 1
ATOM 3884 N N . ILE B 1 117 ? -11.234 -27.062 -31.734 1 90.44 117 ILE B N 1
ATOM 3885 C CA . ILE B 1 117 ? -10.797 -28.406 -31.375 1 90.44 117 ILE B CA 1
ATOM 3886 C C . ILE B 1 117 ? -9.328 -28.594 -31.734 1 90.44 117 ILE B C 1
ATOM 3888 O O . ILE B 1 117 ? -8.898 -28.203 -32.812 1 90.44 117 ILE B O 1
ATOM 3892 N N . GLY B 1 118 ? -8.523 -29.047 -30.766 1 91.31 118 GLY B N 1
ATOM 3893 C CA . GLY B 1 118 ? -7.105 -29.25 -31 1 91.31 118 GLY B CA 1
ATOM 3894 C C . GLY B 1 118 ? -6.234 -28.188 -30.359 1 91.31 118 GLY B C 1
ATOM 3895 O O . GLY B 1 118 ? -5.027 -28.375 -30.203 1 91.31 118 GLY B O 1
ATOM 3896 N N . ASP B 1 119 ? -6.855 -27.078 -30.047 1 92.31 119 ASP B N 1
ATOM 3897 C CA . ASP B 1 119 ? -6.105 -26.016 -29.406 1 92.31 119 ASP B CA 1
ATOM 3898 C C . ASP B 1 119 ? -5.574 -26.453 -28.047 1 92.31 119 ASP B C 1
ATOM 3900 O O . ASP B 1 119 ? -6.277 -27.109 -27.281 1 92.31 119 ASP B O 1
ATOM 3904 N N . LYS B 1 120 ? -4.309 -26.109 -27.719 1 93.56 120 LYS B N 1
ATOM 3905 C CA . LYS B 1 120 ? -3.805 -26.219 -26.359 1 93.56 120 LYS B CA 1
ATOM 3906 C C . LYS B 1 120 ? -4.312 -25.062 -25.484 1 93.56 120 LYS B C 1
ATOM 3908 O O . LYS B 1 120 ? -4.262 -23.906 -25.906 1 93.56 120 LYS B O 1
ATOM 3913 N N . VAL B 1 121 ? -4.82 -25.438 -24.328 1 93.56 121 VAL B N 1
ATOM 3914 C CA . VAL B 1 121 ? -5.43 -24.391 -23.5 1 93.56 121 VAL B CA 1
ATOM 3915 C C . VAL B 1 121 ? -5.062 -24.625 -22.031 1 93.56 121 VAL B C 1
ATOM 3917 O O . VAL B 1 121 ? -4.57 -25.703 -21.672 1 93.56 121 VAL B O 1
ATOM 3920 N N . GLY B 1 122 ? -5.145 -23.578 -21.266 1 93.19 122 GLY B N 1
ATOM 3921 C CA . GLY B 1 122 ? -4.949 -23.641 -19.828 1 93.19 122 GLY B CA 1
ATOM 3922 C C . GLY B 1 122 ? -6.129 -23.109 -19.047 1 93.19 122 GLY B C 1
ATOM 3923 O O . GLY B 1 122 ? -6.797 -22.156 -19.484 1 93.19 122 GLY B O 1
ATOM 3924 N N . VAL B 1 123 ? -6.41 -23.75 -17.922 1 88.81 123 VAL B N 1
ATOM 3925 C CA . VAL B 1 123 ? -7.418 -23.297 -16.984 1 88.81 123 VAL B CA 1
ATOM 3926 C C . VAL B 1 123 ? -6.789 -23.125 -15.602 1 88.81 123 VAL B C 1
ATOM 3928 O O . VAL B 1 123 ? -6.207 -24.062 -15.055 1 88.81 123 VAL B O 1
ATOM 3931 N N . GLY B 1 124 ? -6.867 -21.891 -15.109 1 88 124 GLY B N 1
ATOM 3932 C CA . GLY B 1 124 ? -6.285 -21.578 -13.812 1 88 124 GLY B CA 1
ATOM 3933 C C . GLY B 1 124 ? -7.25 -21.781 -12.664 1 88 124 GLY B C 1
ATOM 3934 O O . GLY B 1 124 ? -8.109 -22.656 -12.711 1 88 124 GLY B O 1
ATOM 3935 N N . CYS B 1 125 ? -7.113 -20.906 -11.703 1 82.81 125 CYS B N 1
ATOM 3936 C CA . CYS B 1 125 ? -7.809 -21.094 -10.438 1 82.81 125 CYS B CA 1
ATOM 3937 C C . CYS B 1 125 ? -9.25 -20.625 -10.539 1 82.81 125 CYS B C 1
ATOM 3939 O O . CYS B 1 125 ? -10.078 -20.969 -9.688 1 82.81 125 CYS B O 1
ATOM 3941 N N . LEU B 1 126 ? -9.586 -19.922 -11.562 1 86.06 126 LEU B N 1
ATOM 3942 C CA . LEU B 1 126 ? -10.914 -19.328 -11.68 1 86.06 126 LEU B CA 1
ATOM 3943 C C . LEU B 1 126 ? -11.688 -19.969 -12.828 1 86.06 126 LEU B C 1
ATOM 3945 O O . LEU B 1 126 ? -11.188 -20.047 -13.953 1 86.06 126 LEU B O 1
ATOM 3949 N N . VAL B 1 127 ? -12.961 -20.375 -12.477 1 84.5 127 VAL B N 1
ATOM 3950 C CA . VAL B 1 127 ? -13.766 -20.969 -13.539 1 84.5 127 VAL B CA 1
ATOM 3951 C C . VAL B 1 127 ? -15.125 -20.266 -13.602 1 84.5 127 VAL B C 1
ATOM 3953 O O . VAL B 1 127 ? -16.016 -20.688 -14.352 1 84.5 127 VAL B O 1
ATOM 3956 N N . GLY B 1 128 ? -15.289 -19.25 -12.789 1 86.62 128 GLY B N 1
ATOM 3957 C CA . GLY B 1 128 ? -16.547 -18.516 -12.805 1 86.62 128 GLY B CA 1
ATOM 3958 C C . GLY B 1 128 ? -16.484 -17.234 -12 1 86.62 128 GLY B C 1
ATOM 3959 O O . GLY B 1 128 ? -15.625 -17.062 -11.141 1 86.62 128 GLY B O 1
ATOM 3960 N N . SER B 1 129 ? -17.406 -16.281 -12.297 1 89.75 129 SER B N 1
ATOM 3961 C CA . SER B 1 129 ? -17.641 -15.016 -11.602 1 89.75 129 SER B CA 1
ATOM 3962 C C . SER B 1 129 ? -19.016 -14.438 -11.945 1 89.75 129 SER B C 1
ATOM 3964 O O . SER B 1 129 ? -19.719 -14.977 -12.805 1 89.75 129 SER B O 1
ATOM 3966 N N . CYS B 1 130 ? -19.438 -13.367 -11.359 1 90.12 130 CYS B N 1
ATOM 3967 C CA . CYS B 1 130 ? -20.781 -12.844 -11.594 1 90.12 130 CYS B CA 1
ATOM 3968 C C . CYS B 1 130 ? -20.891 -12.203 -12.969 1 90.12 130 CYS B C 1
ATOM 3970 O O . CYS B 1 130 ? -21.969 -12.141 -13.547 1 90.12 130 CYS B O 1
ATOM 3972 N N . ARG B 1 131 ? -19.875 -11.703 -13.461 1 91.88 131 ARG B N 1
ATOM 3973 C CA . ARG B 1 131 ? -19.75 -11.109 -14.781 1 91.88 131 ARG B CA 1
ATOM 3974 C C . ARG B 1 131 ? -20.578 -9.844 -14.906 1 91.88 131 ARG B C 1
ATOM 3976 O O . ARG B 1 131 ? -20.938 -9.43 -16.016 1 91.88 131 ARG B O 1
ATOM 3983 N N . LYS B 1 132 ? -20.938 -9.219 -13.75 1 91.62 132 LYS B N 1
ATOM 3984 C CA . LYS B 1 132 ? -21.781 -8.023 -13.789 1 91.62 132 LYS B CA 1
ATOM 3985 C C . LYS B 1 132 ? -21.281 -6.969 -12.812 1 91.62 132 LYS B C 1
ATOM 3987 O O . LYS B 1 132 ? -21.797 -5.852 -12.781 1 91.62 132 LYS B O 1
ATOM 3992 N N . CYS B 1 133 ? -20.344 -7.316 -12.086 1 90.25 133 CYS B N 1
ATOM 3993 C CA . CYS B 1 133 ? -19.859 -6.363 -11.094 1 90.25 133 CYS B CA 1
ATOM 3994 C C . CYS B 1 133 ? -18.719 -5.535 -11.656 1 90.25 133 CYS B C 1
ATOM 3996 O O . CYS B 1 133 ? -18.219 -5.809 -12.75 1 90.25 133 CYS B O 1
ATOM 3998 N N . VAL B 1 134 ? -18.281 -4.527 -10.828 1 89.31 134 VAL B N 1
ATOM 3999 C CA . VAL B 1 134 ? -17.25 -3.594 -11.258 1 89.31 134 VAL B CA 1
ATOM 4000 C C . VAL B 1 134 ? -15.938 -4.348 -11.477 1 89.31 134 VAL B C 1
ATOM 4002 O O . VAL B 1 134 ? -15.188 -4.039 -12.406 1 89.31 134 VAL B O 1
ATOM 4005 N N . ASN B 1 135 ? -15.656 -5.301 -10.734 1 91.44 135 ASN B N 1
ATOM 4006 C CA . ASN B 1 135 ? -14.438 -6.082 -10.875 1 91.44 135 ASN B CA 1
ATOM 4007 C C . ASN B 1 135 ? -14.43 -6.891 -12.172 1 91.44 135 ASN B C 1
ATOM 4009 O O . ASN B 1 135 ? -13.445 -6.887 -12.906 1 91.44 135 ASN B O 1
ATOM 4013 N N . CYS B 1 136 ? -15.484 -7.555 -12.438 1 93 136 CYS B N 1
ATOM 4014 C CA . CYS B 1 136 ? -15.594 -8.352 -13.648 1 93 136 CYS B CA 1
ATOM 4015 C C . CYS B 1 136 ? -15.5 -7.477 -14.891 1 93 136 CYS B C 1
ATOM 4017 O O . CYS B 1 136 ? -14.867 -7.852 -15.883 1 93 136 CYS B O 1
ATOM 4019 N N . ASP B 1 137 ? -16.078 -6.305 -14.758 1 93.31 137 ASP B N 1
ATOM 4020 C CA . ASP B 1 137 ? -16.047 -5.375 -15.883 1 93.31 137 ASP B CA 1
ATOM 4021 C C . ASP B 1 137 ? -14.641 -4.863 -16.141 1 93.31 137 ASP B C 1
ATOM 4023 O O . ASP B 1 137 ? -14.336 -4.398 -17.25 1 93.31 137 ASP B O 1
ATOM 4027 N N . ASN B 1 138 ? -13.82 -4.957 -15.172 1 92.75 138 ASN B N 1
ATOM 4028 C CA . ASN B 1 138 ? -12.453 -4.477 -15.297 1 92.75 138 ASN B CA 1
ATOM 4029 C C . ASN B 1 138 ? -11.453 -5.629 -15.375 1 92.75 138 ASN B C 1
ATOM 4031 O O . ASN B 1 138 ? -10.281 -5.465 -15.039 1 92.75 138 ASN B O 1
ATOM 4035 N N . ASP B 1 139 ? -11.93 -6.797 -15.719 1 94.12 139 ASP B N 1
ATOM 4036 C CA . ASP B 1 139 ? -11.125 -7.996 -15.938 1 94.12 139 ASP B CA 1
ATOM 4037 C C . ASP B 1 139 ? -10.453 -8.453 -14.648 1 94.12 139 ASP B C 1
ATOM 4039 O O . ASP B 1 139 ? -9.32 -8.938 -14.672 1 94.12 139 ASP B O 1
ATOM 4043 N N . LEU B 1 140 ? -11.07 -8.148 -13.562 1 93.19 140 LEU B N 1
ATOM 4044 C CA . LEU B 1 140 ? -10.586 -8.578 -12.25 1 93.19 140 LEU B CA 1
ATOM 4045 C C . LEU B 1 140 ? -11.547 -9.578 -11.617 1 93.19 140 LEU B C 1
ATOM 4047 O O . LEU B 1 140 ? -11.992 -9.391 -10.484 1 93.19 140 LEU B O 1
ATOM 4051 N N . GLU B 1 141 ? -11.734 -10.648 -12.297 1 92.06 141 GLU B N 1
ATOM 4052 C CA . GLU B 1 141 ? -12.664 -11.68 -11.852 1 92.06 141 GLU B CA 1
ATOM 4053 C C . GLU B 1 141 ? -12.203 -12.305 -10.539 1 92.06 141 GLU B C 1
ATOM 4055 O O . GLU B 1 141 ? -13.023 -12.766 -9.742 1 92.06 141 GLU B O 1
ATOM 4060 N N . ASN B 1 142 ? -10.875 -12.281 -10.359 1 90.31 142 ASN B N 1
ATOM 4061 C CA . ASN B 1 142 ? -10.305 -12.859 -9.156 1 90.31 142 ASN B CA 1
ATOM 4062 C C . ASN B 1 142 ? -10.734 -12.102 -7.902 1 90.31 142 ASN B C 1
ATOM 4064 O O . ASN B 1 142 ? -10.633 -12.617 -6.789 1 90.31 142 ASN B O 1
ATOM 4068 N N . ASN B 1 143 ? -11.227 -10.891 -8.039 1 89.12 143 ASN B N 1
ATOM 4069 C CA . ASN B 1 143 ? -11.68 -10.086 -6.918 1 89.12 143 ASN B CA 1
ATOM 4070 C C . ASN B 1 143 ? -13.203 -10.047 -6.832 1 89.12 143 ASN B C 1
ATOM 4072 O O . ASN B 1 143 ? -13.766 -9.297 -6.031 1 89.12 143 ASN B O 1
ATOM 4076 N N . CYS B 1 144 ? -13.867 -10.859 -7.629 1 89.62 144 CYS B N 1
ATOM 4077 C CA . CYS B 1 144 ? -15.32 -10.922 -7.598 1 89.62 144 CYS B CA 1
ATOM 4078 C C . CYS B 1 144 ? -15.805 -11.68 -6.367 1 89.62 144 CYS B C 1
ATOM 4080 O O . CYS B 1 144 ? -15.281 -12.742 -6.039 1 89.62 144 CYS B O 1
ATOM 4082 N N . ARG B 1 145 ? -16.766 -11.125 -5.688 1 83.31 145 ARG B N 1
ATOM 4083 C CA . ARG B 1 145 ? -17.328 -11.766 -4.5 1 83.31 145 ARG B CA 1
ATOM 4084 C C . ARG B 1 145 ? -17.953 -13.117 -4.844 1 83.31 145 ARG B C 1
ATOM 4086 O O . ARG B 1 145 ? -17.969 -14.023 -4.012 1 83.31 145 ARG B O 1
ATOM 4093 N N . ASP B 1 146 ? -18.3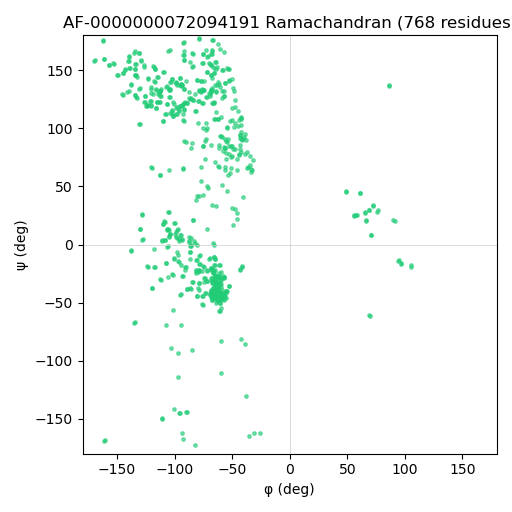75 -13.25 -6.043 1 82.94 146 ASP B N 1
ATOM 4094 C CA . ASP B 1 146 ? -19.062 -14.469 -6.473 1 82.94 146 ASP B CA 1
ATOM 4095 C C . ASP B 1 146 ? -18.141 -15.32 -7.355 1 82.94 146 ASP B C 1
ATOM 4097 O O . ASP B 1 146 ? -18.625 -16.016 -8.258 1 82.94 146 ASP B O 1
ATOM 4101 N N . GLN B 1 147 ? -16.938 -15.156 -7.105 1 82.25 147 GLN B N 1
ATOM 4102 C CA . GLN B 1 147 ? -16.016 -15.945 -7.906 1 82.25 147 GLN B CA 1
ATOM 4103 C C . GLN B 1 147 ? -16.172 -17.438 -7.621 1 82.25 147 GLN B C 1
ATOM 4105 O O . GLN B 1 147 ? -16.516 -17.828 -6.504 1 82.25 147 GLN B O 1
ATOM 4110 N N . ILE B 1 148 ? -15.945 -18.234 -8.633 1 75.25 148 ILE B N 1
ATOM 4111 C CA . ILE B 1 148 ? -15.969 -19.688 -8.516 1 75.25 148 ILE B CA 1
ATOM 4112 C C . ILE B 1 148 ? -14.586 -20.266 -8.812 1 75.25 148 ILE B C 1
ATOM 4114 O O . ILE B 1 148 ? -14.047 -20.047 -9.898 1 75.25 148 ILE B O 1
ATOM 4118 N N . LEU B 1 149 ? -14.078 -20.891 -7.797 1 74.06 149 LEU B N 1
ATOM 4119 C CA . LEU B 1 149 ? -12.75 -21.469 -7.938 1 74.06 149 LEU B CA 1
ATOM 4120 C C . LEU B 1 149 ? -12.812 -22.859 -8.562 1 74.06 149 LEU B C 1
ATOM 4122 O O . LEU B 1 149 ? -13.859 -23.516 -8.508 1 74.06 149 LEU B O 1
ATOM 4126 N N . THR B 1 150 ? -11.773 -23.141 -9.18 1 67.31 150 THR B N 1
ATOM 4127 C CA . THR B 1 150 ? -11.688 -24.438 -9.859 1 67.31 150 THR B CA 1
ATOM 4128 C C . THR B 1 150 ? -11.758 -25.578 -8.859 1 67.31 150 THR B C 1
ATOM 4130 O O . THR B 1 150 ? -12.211 -26.688 -9.195 1 67.31 150 THR B O 1
ATOM 4133 N N . TYR B 1 151 ? -11.297 -25.25 -7.648 1 56.72 151 TYR B N 1
ATOM 4134 C CA . TYR B 1 151 ? -11.266 -26.312 -6.66 1 56.72 151 TYR B CA 1
ATOM 4135 C C . TYR B 1 151 ? -12.242 -26.031 -5.52 1 56.72 151 TYR B C 1
ATOM 4137 O O . TYR B 1 151 ? -12.5 -24.875 -5.188 1 56.72 151 TYR B O 1
ATOM 4145 N N . ASN B 1 152 ? -12.773 -27.062 -5.094 1 48.72 152 ASN B N 1
ATOM 4146 C CA . ASN B 1 152 ? -13.609 -27.047 -3.9 1 48.72 152 ASN B CA 1
ATOM 4147 C C . ASN B 1 152 ? -14.75 -26.047 -4.023 1 48.72 152 ASN B C 1
ATOM 4149 O O . ASN B 1 152 ? -15.086 -25.359 -3.055 1 48.72 152 ASN B O 1
ATOM 4153 N N . ALA B 1 153 ? -15.07 -25.797 -5.277 1 53.44 153 ALA B N 1
ATOM 4154 C CA . ALA B 1 153 ? -16.172 -24.859 -5.43 1 53.44 153 ALA B CA 1
ATOM 4155 C C . ALA B 1 153 ? -17.359 -25.516 -6.137 1 53.44 153 ALA B C 1
ATOM 4157 O O . ALA B 1 153 ? -17.328 -26.703 -6.43 1 53.44 153 ALA B O 1
ATOM 4158 N N . ILE B 1 154 ? -18.531 -25.047 -5.883 1 46.09 154 ILE B N 1
ATOM 4159 C CA . ILE B 1 154 ? -19.766 -25.438 -6.543 1 46.09 154 ILE B CA 1
ATOM 4160 C C . ILE B 1 154 ? -20.125 -24.438 -7.633 1 46.09 154 ILE B C 1
ATOM 4162 O O . ILE B 1 154 ? -20.125 -23.219 -7.391 1 46.09 154 ILE B O 1
ATOM 4166 N N . TYR B 1 155 ? -20.172 -24.891 -8.812 1 45.78 155 TYR B N 1
ATOM 4167 C CA . TYR B 1 155 ? -20.625 -24.016 -9.883 1 45.78 155 TYR B CA 1
ATOM 4168 C C . TYR B 1 155 ? -21.984 -23.406 -9.555 1 45.78 155 TYR B C 1
ATOM 4170 O O . TYR B 1 155 ? -22.656 -23.859 -8.633 1 45.78 155 TYR B O 1
ATOM 4178 N N . SER B 1 156 ? -22.203 -22.234 -10.094 1 45.34 156 SER B N 1
ATOM 4179 C CA . SER B 1 156 ? -23.484 -21.562 -9.906 1 45.34 156 SER B CA 1
ATOM 4180 C C . SER B 1 156 ? -24.641 -22.547 -10.062 1 45.34 156 SER B C 1
ATOM 4182 O O . SER B 1 156 ? -25.719 -22.328 -9.508 1 45.34 156 SER B O 1
ATOM 4184 N N . ASP B 1 157 ? -24.312 -23.641 -10.766 1 41.25 157 ASP B N 1
ATOM 4185 C CA . ASP B 1 157 ? -25.391 -24.594 -11.023 1 41.25 157 ASP B CA 1
ATOM 4186 C C . ASP B 1 157 ? -25.406 -25.688 -9.953 1 41.25 157 ASP B C 1
ATOM 4188 O O . ASP B 1 157 ? -26.172 -26.656 -10.062 1 41.25 157 ASP B O 1
ATOM 4192 N N . GLY B 1 158 ? -24.562 -25.531 -8.977 1 46.94 158 GLY B N 1
ATOM 4193 C CA . GLY B 1 158 ? -24.594 -26.453 -7.844 1 46.94 158 GLY B CA 1
ATOM 4194 C C . GLY B 1 158 ? -23.625 -27.609 -7.988 1 46.94 158 GLY B C 1
ATOM 4195 O O . GLY B 1 158 ? -23.453 -28.406 -7.059 1 46.94 158 GLY B O 1
ATOM 4196 N N . THR B 1 159 ? -23.094 -27.828 -9.18 1 46.94 159 THR B N 1
ATOM 4197 C CA . THR B 1 159 ? -22.172 -28.953 -9.406 1 46.94 159 THR B CA 1
ATOM 4198 C C . THR B 1 159 ? -20.797 -28.625 -8.836 1 46.94 159 THR B C 1
ATOM 4200 O O . THR B 1 159 ? -20.328 -27.5 -8.93 1 46.94 159 THR B O 1
ATOM 4203 N N . PRO B 1 160 ? -20.281 -29.609 -8.117 1 48.25 160 PRO B N 1
ATOM 4204 C CA . PRO B 1 160 ? -18.938 -29.375 -7.578 1 48.25 160 PRO B CA 1
ATOM 4205 C C . PRO B 1 160 ? -17.891 -29.234 -8.672 1 48.25 160 PRO B C 1
ATOM 4207 O O . PRO B 1 160 ? -18 -29.828 -9.734 1 48.25 160 PRO B O 1
ATOM 4210 N N . THR B 1 161 ? -17.109 -28.25 -8.609 1 50.72 161 THR B N 1
ATOM 4211 C CA . THR B 1 161 ? -15.977 -28.156 -9.516 1 50.72 161 THR B CA 1
ATOM 4212 C C . THR B 1 161 ? -14.977 -29.281 -9.258 1 50.72 161 THR B C 1
ATOM 4214 O O . THR B 1 161 ? -14.688 -29.609 -8.102 1 50.72 161 THR B O 1
ATOM 4217 N N . TYR B 1 162 ? -14.945 -30.281 -10.258 1 47.72 162 TYR B N 1
ATOM 4218 C CA . TYR B 1 162 ? -13.977 -31.359 -10.086 1 47.72 162 TYR B CA 1
ATOM 4219 C C . TYR B 1 162 ? -12.609 -30.953 -10.625 1 47.72 162 TYR B C 1
ATOM 4221 O O . TYR B 1 162 ? -12.5 -30.5 -11.766 1 47.72 162 TYR B O 1
ATOM 4229 N N . GLY B 1 163 ? -11.828 -30.359 -9.891 1 50.88 163 GLY B N 1
ATOM 4230 C CA . GLY B 1 163 ? -10.469 -29.953 -10.242 1 50.88 163 GLY B CA 1
ATOM 4231 C C . GLY B 1 163 ? -9.82 -30.906 -11.242 1 50.88 163 GLY B C 1
ATOM 4232 O O . GLY B 1 163 ? -10.508 -31.562 -12.016 1 50.88 163 GLY B O 1
ATOM 4233 N N . GLY B 1 164 ? -8.516 -30.969 -11.453 1 47.88 164 GLY B N 1
ATOM 4234 C CA . GLY B 1 164 ? -7.625 -31.578 -12.422 1 47.88 164 GLY B CA 1
ATOM 4235 C C . GLY B 1 164 ? -7.652 -33.094 -12.383 1 47.88 164 GLY B C 1
ATOM 4236 O O . GLY B 1 164 ? -6.945 -33.75 -13.141 1 47.88 164 GLY B O 1
ATOM 4237 N N . TYR B 1 165 ? -8.484 -33.719 -11.469 1 48.94 165 TYR B N 1
ATOM 4238 C CA . TYR B 1 165 ? -8.391 -35.188 -11.406 1 48.94 165 TYR B CA 1
ATOM 4239 C C . TYR B 1 165 ? -9.289 -35.844 -12.445 1 48.94 165 TYR B C 1
ATOM 4241 O O . TYR B 1 165 ? -9.266 -37.062 -12.617 1 48.94 165 TYR B O 1
ATOM 4249 N N . SER B 1 166 ? -9.945 -35 -13.133 1 54.81 166 SER B N 1
ATOM 4250 C CA . SER B 1 166 ? -10.805 -35.625 -14.148 1 54.81 166 SER B CA 1
ATOM 4251 C C . SER B 1 166 ? -10.133 -35.594 -15.523 1 54.81 166 SER B C 1
ATOM 4253 O O . SER B 1 166 ? -9.266 -34.75 -15.781 1 54.81 166 SER B O 1
ATOM 4255 N N . ASP B 1 167 ? -10.25 -36.625 -16.219 1 59.59 167 ASP B N 1
ATOM 4256 C CA . ASP B 1 167 ? -9.719 -36.719 -17.578 1 59.59 167 ASP B CA 1
ATOM 4257 C C . ASP B 1 167 ? -10.383 -35.688 -18.484 1 59.59 167 ASP B C 1
ATOM 4259 O O . ASP B 1 167 ? -9.859 -35.344 -19.547 1 59.59 167 ASP B O 1
ATOM 4263 N N . ILE B 1 168 ? -11.461 -35.25 -17.984 1 67 168 ILE B N 1
ATOM 4264 C CA . ILE B 1 168 ? -12.172 -34.281 -18.797 1 67 168 ILE B CA 1
ATOM 4265 C C . ILE B 1 168 ? -12.695 -33.156 -17.906 1 67 168 ILE B C 1
ATOM 4267 O O . ILE B 1 168 ? -13.141 -33.375 -16.781 1 67 168 ILE B O 1
ATOM 4271 N N . MET B 1 169 ? -12.523 -31.969 -18.438 1 76.06 169 MET B N 1
ATOM 4272 C CA . MET B 1 169 ? -13.062 -30.797 -17.75 1 76.06 169 MET B CA 1
ATOM 4273 C C . MET B 1 169 ? -13.875 -29.922 -18.703 1 76.06 169 MET B C 1
ATOM 4275 O O . MET B 1 169 ? -13.508 -29.766 -19.875 1 76.06 169 MET B O 1
ATOM 4279 N N . VAL B 1 170 ? -15.062 -29.5 -18.203 1 76.44 170 VAL B N 1
ATOM 4280 C CA . VAL B 1 170 ? -15.875 -28.547 -18.938 1 76.44 170 VAL B CA 1
ATOM 4281 C C . VAL B 1 170 ? -15.773 -27.172 -18.297 1 76.44 170 VAL B C 1
ATOM 4283 O O . VAL B 1 170 ? -15.859 -27.047 -17.078 1 76.44 170 VAL B O 1
ATOM 4286 N N . THR B 1 171 ? -15.43 -26.172 -19.094 1 83.5 171 THR B N 1
ATOM 4287 C CA . THR B 1 171 ? -15.297 -24.828 -18.562 1 83.5 171 THR B CA 1
ATOM 4288 C C . THR B 1 171 ? -15.75 -23.781 -19.594 1 83.5 171 THR B C 1
ATOM 4290 O O . THR B 1 171 ? -15.672 -24.016 -20.797 1 83.5 171 THR B O 1
ATOM 4293 N N . ASP B 1 172 ? -16.328 -22.656 -19.078 1 87.06 172 ASP B N 1
ATOM 4294 C CA . ASP B 1 172 ? -16.672 -21.531 -19.922 1 87.06 172 ASP B CA 1
ATOM 4295 C C . ASP B 1 172 ? -15.438 -20.938 -20.594 1 87.06 172 ASP B C 1
ATOM 4297 O O . ASP B 1 172 ? -14.391 -20.812 -19.953 1 87.06 172 ASP B O 1
ATOM 4301 N N . GLU B 1 173 ? -15.555 -20.578 -21.922 1 91.25 173 GLU B N 1
ATOM 4302 C CA . GLU B 1 173 ? -14.406 -20.125 -22.688 1 91.25 173 GLU B CA 1
ATOM 4303 C C . GLU B 1 173 ? -13.789 -18.875 -22.078 1 91.25 173 GLU B C 1
ATOM 4305 O O . GLU B 1 173 ? -12.609 -18.594 -22.297 1 91.25 173 GLU B O 1
ATOM 4310 N N . HIS B 1 174 ? -14.586 -18.125 -21.328 1 90.94 174 HIS B N 1
ATOM 4311 C CA . HIS B 1 174 ? -14.094 -16.906 -20.703 1 90.94 174 HIS B CA 1
ATOM 4312 C C . HIS B 1 174 ? -12.953 -17.188 -19.734 1 90.94 174 HIS B C 1
ATOM 4314 O O . HIS B 1 174 ? -12.055 -16.359 -19.547 1 90.94 174 HIS B O 1
ATOM 4320 N N . TYR B 1 175 ? -12.953 -18.359 -19.188 1 91.81 175 TYR B N 1
ATOM 4321 C CA . TYR B 1 175 ? -12.008 -18.672 -18.125 1 91.81 175 TYR B CA 1
ATOM 4322 C C . TYR B 1 175 ? -10.891 -19.578 -18.641 1 91.81 175 TYR B C 1
ATOM 4324 O O . TYR B 1 175 ? -10.148 -20.172 -17.859 1 91.81 175 TYR B O 1
ATOM 4332 N N . VAL B 1 176 ? -10.781 -19.719 -19.953 1 93.12 176 VAL B N 1
ATOM 4333 C CA . VAL B 1 176 ? -9.758 -20.516 -20.609 1 93.12 176 VAL B CA 1
ATOM 4334 C C . VAL B 1 176 ? -8.727 -19.594 -21.266 1 93.12 176 VAL B C 1
ATOM 4336 O O . VAL B 1 176 ? -9.086 -18.594 -21.891 1 93.12 176 VAL B O 1
ATOM 4339 N N . VAL B 1 177 ? -7.48 -19.922 -21.109 1 96.5 177 VAL B N 1
ATOM 4340 C CA . VAL B 1 177 ? -6.434 -19.141 -21.75 1 96.5 177 VAL B CA 1
ATOM 4341 C C . VAL B 1 177 ? -5.801 -19.969 -22.875 1 96.5 177 VAL B C 1
ATOM 4343 O O . VAL B 1 177 ? -5.758 -21.188 -22.812 1 96.5 177 VAL B O 1
ATOM 4346 N N . HIS B 1 178 ? -5.371 -19.188 -23.891 1 97.06 178 HIS B N 1
ATOM 4347 C CA . HIS B 1 178 ? -4.578 -19.828 -24.938 1 97.06 178 HIS B CA 1
ATOM 4348 C C . HIS B 1 178 ? -3.213 -20.266 -24.406 1 97.06 178 HIS B C 1
ATOM 4350 O O . HIS B 1 178 ? -2.566 -19.516 -23.672 1 97.06 178 HIS B O 1
ATOM 4356 N N . TRP B 1 179 ? -2.893 -21.438 -24.719 1 96.56 179 TRP B N 1
ATOM 4357 C CA . TRP B 1 179 ? -1.58 -21.953 -24.328 1 96.56 179 TRP B CA 1
ATOM 4358 C C . TRP B 1 179 ? -0.619 -21.938 -25.516 1 96.56 179 TRP B C 1
ATOM 4360 O O . TRP B 1 179 ? -0.792 -22.688 -26.469 1 96.56 179 TRP B O 1
ATOM 4370 N N . PRO B 1 180 ? 0.42 -21.094 -25.5 1 97 180 PRO B N 1
ATOM 4371 C CA . PRO B 1 180 ? 1.344 -20.984 -26.625 1 97 180 PRO B CA 1
ATOM 4372 C C . PRO B 1 180 ? 2.018 -22.297 -26.969 1 97 180 PRO B C 1
ATOM 4374 O O . PRO B 1 180 ? 2.34 -23.094 -26.078 1 97 180 PRO B O 1
ATOM 4377 N N . GLU B 1 181 ? 2.342 -22.469 -28.219 1 93.88 181 GLU B N 1
ATOM 4378 C CA . GLU B 1 181 ? 2.896 -23.719 -28.719 1 93.88 181 GLU B CA 1
ATOM 4379 C C . GLU B 1 181 ? 4.281 -23.984 -28.141 1 93.88 181 GLU B C 1
ATOM 4381 O O . GLU B 1 181 ? 4.652 -25.125 -27.906 1 93.88 181 GLU B O 1
ATOM 4386 N N . ASN B 1 182 ? 4.949 -22.969 -27.891 1 95.31 182 ASN B N 1
ATOM 4387 C CA . ASN B 1 182 ? 6.328 -23.125 -27.422 1 95.31 182 ASN B CA 1
ATOM 4388 C C . ASN B 1 182 ? 6.398 -23.281 -25.906 1 95.31 182 ASN B C 1
ATOM 4390 O O . ASN B 1 182 ? 7.488 -23.422 -25.344 1 95.31 182 ASN B O 1
ATOM 4394 N N . LEU B 1 183 ? 5.32 -23.312 -25.281 1 95.31 183 LEU B N 1
ATOM 4395 C CA . LEU B 1 183 ? 5.281 -23.547 -23.844 1 95.31 183 LEU B CA 1
ATOM 4396 C C . LEU B 1 183 ? 4.898 -24.984 -23.547 1 95.31 183 LEU B C 1
ATOM 4398 O O . LEU B 1 183 ? 3.861 -25.469 -24 1 95.31 183 LEU B O 1
ATOM 4402 N N . PRO B 1 184 ? 5.762 -25.688 -22.812 1 92.88 184 PRO B N 1
ATOM 4403 C CA . PRO B 1 184 ? 5.41 -27.062 -22.484 1 92.88 184 PRO B CA 1
ATOM 4404 C C . PRO B 1 184 ? 4.195 -27.172 -21.562 1 92.88 184 PRO B C 1
ATOM 4406 O O . PRO B 1 184 ? 3.982 -26.281 -20.719 1 92.88 184 PRO B O 1
ATOM 4409 N N . MET B 1 185 ? 3.43 -28.203 -21.594 1 87.94 185 MET B N 1
ATOM 4410 C CA . MET B 1 185 ? 2.234 -28.391 -20.781 1 87.94 185 MET B CA 1
ATOM 4411 C C . MET B 1 185 ? 2.602 -28.531 -19.297 1 87.94 185 MET B C 1
ATOM 4413 O O . MET B 1 185 ? 1.8 -28.203 -18.422 1 87.94 185 MET B O 1
ATOM 4417 N N . GLU B 1 186 ? 3.826 -28.969 -19.047 1 87.88 186 GLU B N 1
ATOM 4418 C CA . GLU B 1 186 ? 4.32 -29.125 -17.688 1 87.88 186 GLU B CA 1
ATOM 4419 C C . GLU B 1 186 ? 4.434 -27.781 -16.984 1 87.88 186 GLU B C 1
ATOM 4421 O O . GLU B 1 186 ? 4.582 -27.719 -15.758 1 87.88 186 GLU B O 1
ATOM 4426 N N . ALA B 1 187 ? 4.293 -26.703 -17.75 1 93.56 187 ALA B N 1
ATOM 4427 C CA . ALA B 1 187 ? 4.391 -25.359 -17.172 1 93.56 187 ALA B CA 1
ATOM 4428 C C . ALA B 1 187 ? 3.051 -24.922 -16.578 1 93.56 187 ALA B C 1
ATOM 4430 O O . ALA B 1 187 ? 2.838 -23.734 -16.344 1 93.56 187 ALA B O 1
ATOM 4431 N N . ALA B 1 188 ? 2.158 -25.844 -16.266 1 89.62 188 ALA B N 1
ATOM 4432 C CA . ALA B 1 188 ? 0.814 -25.594 -15.75 1 89.62 188 ALA B CA 1
ATOM 4433 C C . ALA B 1 188 ? 0.861 -24.766 -14.469 1 89.62 188 ALA B C 1
ATOM 4435 O O . ALA B 1 188 ? -0.015 -23.938 -14.227 1 89.62 188 ALA B O 1
ATOM 4436 N N . PRO B 1 189 ? 1.963 -24.891 -13.703 1 91.12 189 PRO B N 1
ATOM 4437 C CA . PRO B 1 189 ? 2.021 -24.109 -12.461 1 91.12 189 PRO B CA 1
ATOM 4438 C C . PRO B 1 189 ? 2.051 -22.609 -12.711 1 91.12 189 PRO B C 1
ATOM 4440 O O . PRO B 1 189 ? 1.854 -21.812 -11.781 1 91.12 189 PRO B O 1
ATOM 4443 N N . LEU B 1 190 ? 2.275 -22.219 -13.945 1 95.56 190 LEU B N 1
ATOM 4444 C CA . LEU B 1 190 ? 2.156 -20.812 -14.305 1 95.56 190 LEU B CA 1
ATOM 4445 C C . LEU B 1 190 ? 0.764 -20.281 -13.977 1 95.56 190 LEU B C 1
ATOM 4447 O O . LEU B 1 190 ? 0.608 -19.109 -13.625 1 95.56 190 LEU B O 1
ATOM 4451 N N . LEU B 1 191 ? -0.196 -21.125 -13.992 1 93.19 191 LEU B N 1
ATOM 4452 C CA . LEU B 1 191 ? -1.596 -20.734 -13.875 1 93.19 191 LEU B CA 1
ATOM 4453 C C . LEU B 1 191 ? -1.979 -20.484 -12.422 1 93.19 191 LEU B C 1
ATOM 4455 O O . LEU B 1 191 ? -3.105 -20.078 -12.125 1 93.19 191 LEU B O 1
ATOM 4459 N N . CYS B 1 192 ? -1.124 -20.641 -11.539 1 91.44 192 CYS B N 1
ATOM 4460 C CA . CYS B 1 192 ? -1.285 -20.266 -10.133 1 91.44 192 CYS B CA 1
ATOM 4461 C C . CYS B 1 192 ? -0.055 -19.531 -9.617 1 91.44 192 CYS B C 1
ATOM 4463 O O . CYS B 1 192 ? -0.075 -18.312 -9.477 1 91.44 192 CYS B O 1
ATOM 4465 N N . ALA B 1 193 ? 1.053 -20.266 -9.539 1 92.88 193 ALA B N 1
ATOM 4466 C CA . ALA B 1 193 ? 2.281 -19.656 -9.023 1 92.88 193 ALA B CA 1
ATOM 4467 C C . ALA B 1 193 ? 2.758 -18.516 -9.922 1 92.88 193 ALA B C 1
ATOM 4469 O O . ALA B 1 193 ? 3.211 -17.484 -9.43 1 92.88 193 ALA B O 1
ATOM 4470 N N . GLY B 1 194 ? 2.672 -18.797 -11.188 1 96.69 194 GLY B N 1
ATOM 4471 C CA . GLY B 1 194 ? 3.102 -17.766 -12.125 1 96.69 194 GLY B CA 1
ATOM 4472 C C . GLY B 1 194 ? 2.301 -16.484 -12.008 1 96.69 194 GLY B C 1
ATOM 4473 O O . GLY B 1 194 ? 2.855 -15.422 -11.703 1 96.69 194 GLY B O 1
ATOM 4474 N N . ILE B 1 195 ? 0.983 -16.594 -12.172 1 97.25 195 ILE B N 1
ATOM 4475 C CA . ILE B 1 195 ? 0.137 -15.398 -12.172 1 97.25 195 ILE B CA 1
ATOM 4476 C C . ILE B 1 195 ? 0.17 -14.75 -10.789 1 97.25 195 ILE B C 1
ATOM 4478 O O . ILE B 1 195 ? 0.119 -13.523 -10.672 1 97.25 195 ILE B O 1
ATOM 4482 N N . THR B 1 196 ? 0.326 -15.5 -9.711 1 96.31 196 THR B N 1
ATOM 4483 C CA . THR B 1 196 ? 0.359 -15 -8.344 1 96.31 196 THR B CA 1
ATOM 4484 C C . THR B 1 196 ? 1.565 -14.094 -8.125 1 96.31 196 THR B C 1
ATOM 4486 O O . THR B 1 196 ? 1.497 -13.133 -7.355 1 96.31 196 THR B O 1
ATOM 4489 N N . THR B 1 197 ? 2.662 -14.383 -8.844 1 98.25 197 THR B N 1
ATOM 4490 C CA . THR B 1 197 ? 3.879 -13.609 -8.625 1 98.25 197 THR B CA 1
ATOM 4491 C C . THR B 1 197 ? 4.07 -12.578 -9.734 1 98.25 197 THR B C 1
ATOM 4493 O O . THR B 1 197 ? 4.672 -11.523 -9.508 1 98.25 197 THR B O 1
ATOM 4496 N N . TYR B 1 198 ? 3.52 -12.812 -10.906 1 98.56 198 TYR B N 1
ATOM 4497 C CA . TYR B 1 198 ? 3.555 -11.867 -12.016 1 98.56 198 TYR B CA 1
ATOM 4498 C C . TYR B 1 198 ? 2.684 -10.648 -11.727 1 98.56 198 TYR B C 1
ATOM 4500 O O . TYR B 1 198 ? 3.109 -9.508 -11.93 1 98.56 198 TYR B O 1
ATOM 4508 N N . SER B 1 199 ? 1.54 -10.922 -11.203 1 98.12 199 SER B N 1
ATOM 4509 C CA . SER B 1 199 ? 0.516 -9.898 -11.023 1 98.12 199 SER B CA 1
ATOM 4510 C C . SER B 1 199 ? 1.008 -8.781 -10.109 1 98.12 199 SER B C 1
ATOM 4512 O O . SER B 1 199 ? 0.938 -7.602 -10.461 1 98.12 199 SER B O 1
ATOM 4514 N N . PRO B 1 200 ? 1.546 -9.078 -8.945 1 98.19 200 PRO B N 1
ATOM 4515 C CA . PRO B 1 200 ? 1.975 -7.98 -8.07 1 98.19 200 PRO B CA 1
ATOM 4516 C C . PRO B 1 200 ? 3.168 -7.211 -8.633 1 98.19 200 PRO B C 1
ATOM 4518 O O . PRO B 1 200 ? 3.299 -6.008 -8.391 1 98.19 200 PRO B O 1
ATOM 4521 N N . LEU B 1 201 ? 4.051 -7.844 -9.359 1 98.69 201 LEU B N 1
ATOM 4522 C CA . LEU B 1 201 ? 5.172 -7.133 -9.969 1 98.69 201 LEU B CA 1
ATOM 4523 C C . LEU B 1 201 ? 4.676 -6.09 -10.969 1 98.69 201 LEU B C 1
ATOM 4525 O O . LEU B 1 201 ? 5.156 -4.957 -10.977 1 98.69 201 LEU B O 1
ATOM 4529 N N . LYS B 1 202 ? 3.725 -6.465 -11.703 1 98.06 202 LYS B N 1
ATOM 4530 C CA . LYS B 1 202 ? 3.168 -5.562 -12.711 1 98.06 202 LYS B CA 1
ATOM 4531 C C . LYS B 1 202 ? 2.281 -4.504 -12.062 1 98.06 202 LYS B C 1
ATOM 4533 O O . LYS B 1 202 ? 2.467 -3.307 -12.297 1 98.06 202 LYS B O 1
ATOM 4538 N N . TYR B 1 203 ? 1.374 -4.906 -11.273 1 96.88 203 TYR B N 1
ATOM 4539 C CA . TYR B 1 203 ? 0.366 -4.02 -10.703 1 96.88 203 TYR B CA 1
ATOM 4540 C C . TYR B 1 203 ? 1.014 -2.932 -9.859 1 96.88 203 TYR B C 1
ATOM 4542 O O . TYR B 1 203 ? 0.623 -1.764 -9.93 1 96.88 203 TYR B O 1
ATOM 4550 N N . PHE B 1 204 ? 2.02 -3.285 -9.094 1 97.88 204 PHE B N 1
ATOM 4551 C CA . PHE B 1 204 ? 2.617 -2.334 -8.164 1 97.88 204 PHE B CA 1
ATOM 4552 C C . PHE B 1 204 ? 3.832 -1.657 -8.789 1 97.88 204 PHE B C 1
ATOM 4554 O O . PHE B 1 204 ? 4.586 -0.967 -8.102 1 97.88 204 PHE B O 1
ATOM 4561 N N . GLY B 1 205 ? 4.078 -1.855 -10.039 1 97.75 205 GLY B N 1
ATOM 4562 C CA . GLY B 1 205 ? 5.121 -1.158 -10.781 1 97.75 205 GLY B CA 1
ATOM 4563 C C . GLY B 1 205 ? 6.52 -1.609 -10.406 1 97.75 205 GLY B C 1
ATOM 4564 O O . GLY B 1 205 ? 7.453 -0.804 -10.383 1 97.75 205 GLY B O 1
ATOM 4565 N N . LEU B 1 206 ? 6.629 -2.826 -10.102 1 98.5 206 LEU B N 1
ATOM 4566 C CA . LEU B 1 206 ? 7.918 -3.373 -9.688 1 98.5 206 LEU B CA 1
ATOM 4567 C C . LEU B 1 206 ? 8.586 -4.113 -10.844 1 98.5 206 LEU B C 1
ATOM 4569 O O . LEU B 1 206 ? 9.477 -4.934 -10.625 1 98.5 206 LEU B O 1
ATOM 4573 N N . ASP B 1 207 ? 8.125 -3.822 -12.039 1 98.38 207 ASP B N 1
ATOM 4574 C CA . ASP B 1 207 ? 8.57 -4.543 -13.227 1 98.38 207 ASP B CA 1
ATOM 4575 C C . ASP B 1 207 ? 9.438 -3.656 -14.117 1 98.38 207 ASP B C 1
ATOM 4577 O O . ASP B 1 207 ? 9.609 -3.938 -15.305 1 98.38 207 ASP B O 1
ATOM 4581 N N . LYS B 1 208 ? 9.969 -2.561 -13.617 1 98 208 LYS B N 1
ATOM 4582 C CA . LYS B 1 208 ? 10.766 -1.651 -14.438 1 98 208 LYS B CA 1
ATOM 4583 C C . LYS B 1 208 ? 12.25 -1.987 -14.344 1 98 208 LYS B C 1
ATOM 4585 O O . LYS B 1 208 ? 12.766 -2.254 -13.258 1 98 208 LYS B O 1
ATOM 4590 N N . PRO B 1 209 ? 12.883 -1.933 -15.547 1 98 209 PRO B N 1
ATOM 4591 C CA . PRO B 1 209 ? 14.312 -2.217 -15.531 1 98 209 PRO B CA 1
ATOM 4592 C C . PRO B 1 209 ? 15.086 -1.304 -14.578 1 98 209 PRO B C 1
ATOM 4594 O O . PRO B 1 209 ? 14.773 -0.117 -14.461 1 98 209 PRO B O 1
ATOM 4597 N N . GLY B 1 210 ? 16.016 -1.867 -13.883 1 96.69 210 GLY B N 1
ATOM 4598 C CA . GLY B 1 210 ? 16.875 -1.081 -13.008 1 96.69 210 GLY B CA 1
ATOM 4599 C C . GLY B 1 210 ? 16.406 -1.083 -11.562 1 96.69 210 GLY B C 1
ATOM 4600 O O . GLY B 1 210 ? 17.172 -0.771 -10.648 1 96.69 210 GLY B O 1
ATOM 4601 N N . MET B 1 211 ? 15.211 -1.448 -11.289 1 98.19 211 MET B N 1
ATOM 4602 C CA . MET B 1 211 ? 14.719 -1.55 -9.922 1 98.19 211 MET B CA 1
ATOM 4603 C C . MET B 1 211 ? 15.406 -2.689 -9.172 1 98.19 211 MET B C 1
ATOM 4605 O O . MET B 1 211 ? 15.945 -3.607 -9.797 1 98.19 211 MET B O 1
ATOM 4609 N N . HIS B 1 212 ? 15.461 -2.562 -7.926 1 98.75 212 HIS B N 1
ATOM 4610 C CA . HIS B 1 212 ? 15.984 -3.604 -7.051 1 98.75 212 HIS B CA 1
ATOM 4611 C C . HIS B 1 212 ? 14.867 -4.281 -6.262 1 98.75 212 HIS B C 1
ATOM 4613 O O . HIS B 1 212 ? 14.273 -3.668 -5.375 1 98.75 212 HIS B O 1
ATOM 4619 N N . ILE B 1 213 ? 14.641 -5.551 -6.59 1 98.88 213 ILE B N 1
ATOM 4620 C CA . ILE B 1 213 ? 13.492 -6.27 -6.055 1 98.88 213 ILE B CA 1
ATOM 4621 C C . ILE B 1 213 ? 13.969 -7.371 -5.109 1 98.88 213 ILE B C 1
ATOM 4623 O O . ILE B 1 213 ? 14.906 -8.109 -5.422 1 98.88 213 ILE B O 1
ATOM 4627 N N . GLY B 1 214 ? 13.328 -7.414 -3.928 1 98.88 214 GLY B N 1
ATOM 4628 C CA . GLY B 1 214 ? 13.531 -8.523 -3.012 1 98.88 214 GLY B CA 1
ATOM 4629 C C . GLY B 1 214 ? 12.484 -9.609 -3.143 1 98.88 214 GLY B C 1
ATOM 4630 O O . GLY B 1 214 ? 11.305 -9.312 -3.363 1 98.88 214 GLY B O 1
ATOM 4631 N N . VAL B 1 215 ? 12.898 -10.859 -2.99 1 98.75 215 VAL B N 1
ATOM 4632 C CA . VAL B 1 215 ? 11.992 -12 -2.922 1 98.75 215 VAL B CA 1
ATOM 4633 C C . VAL B 1 215 ? 12.242 -12.781 -1.633 1 98.75 215 VAL B C 1
ATOM 4635 O O . VAL B 1 215 ? 13.344 -13.297 -1.416 1 98.75 215 VAL B O 1
ATOM 4638 N N . VAL B 1 216 ? 11.211 -12.844 -0.829 1 98.12 216 VAL B N 1
ATOM 4639 C CA . VAL B 1 216 ? 11.336 -13.57 0.429 1 98.12 216 VAL B CA 1
ATOM 4640 C C . VAL B 1 216 ? 10.883 -15.016 0.237 1 98.12 216 VAL B C 1
ATOM 4642 O O . VAL B 1 216 ? 9.719 -15.273 -0.091 1 98.12 216 VAL B O 1
ATOM 4645 N N . GLY B 1 217 ? 11.789 -15.898 0.5 1 94.62 217 GLY B N 1
ATOM 4646 C CA . GLY B 1 217 ? 11.492 -17.312 0.309 1 94.62 217 GLY B CA 1
ATOM 4647 C C . GLY B 1 217 ? 11.742 -17.781 -1.111 1 94.62 217 GLY B C 1
ATOM 4648 O O . GLY B 1 217 ? 11.375 -17.109 -2.07 1 94.62 217 GLY B O 1
ATOM 4649 N N . LEU B 1 218 ? 12.336 -18.938 -1.155 1 92.75 218 LEU B N 1
ATOM 4650 C CA . LEU B 1 218 ? 12.602 -19.531 -2.461 1 92.75 218 LEU B CA 1
ATOM 4651 C C . LEU B 1 218 ? 11.922 -20.891 -2.588 1 92.75 218 LEU B C 1
ATOM 4653 O O . LEU B 1 218 ? 12.586 -21.906 -2.738 1 92.75 218 LEU B O 1
ATOM 4657 N N . GLY B 1 219 ? 10.656 -20.859 -2.602 1 90.12 219 GLY B N 1
ATOM 4658 C CA . GLY B 1 219 ? 9.828 -22.031 -2.836 1 90.12 219 GLY B CA 1
ATOM 4659 C C . GLY B 1 219 ? 9.094 -21.984 -4.16 1 90.12 219 GLY B C 1
ATOM 4660 O O . GLY B 1 219 ? 9.625 -21.5 -5.16 1 90.12 219 GLY B O 1
ATOM 4661 N N . GLY B 1 220 ? 7.895 -22.641 -4.125 1 88.25 220 GLY B N 1
ATOM 4662 C CA . GLY B 1 220 ? 7.098 -22.703 -5.34 1 88.25 220 GLY B CA 1
ATOM 4663 C C . GLY B 1 220 ? 6.781 -21.328 -5.91 1 88.25 220 GLY B C 1
ATOM 4664 O O . GLY B 1 220 ? 6.957 -21.094 -7.105 1 88.25 220 GLY B O 1
ATOM 4665 N N . LEU B 1 221 ? 6.383 -20.422 -5.098 1 93.44 221 LEU B N 1
ATOM 4666 C CA . LEU B 1 221 ? 6.082 -19.062 -5.547 1 93.44 221 LEU B CA 1
ATOM 4667 C C . LEU B 1 221 ? 7.363 -18.266 -5.734 1 93.44 221 LEU B C 1
ATOM 4669 O O . LEU B 1 221 ? 7.5 -17.531 -6.723 1 93.44 221 LEU B O 1
ATOM 4673 N N . GLY B 1 222 ? 8.273 -18.453 -4.891 1 96.38 222 GLY B N 1
ATOM 4674 C CA . GLY B 1 222 ? 9.484 -17.656 -4.863 1 96.38 222 GLY B CA 1
ATOM 4675 C C . GLY B 1 222 ? 10.32 -17.797 -6.125 1 96.38 222 GLY B C 1
ATOM 4676 O O . GLY B 1 222 ? 10.82 -16.797 -6.652 1 96.38 222 GLY B O 1
ATOM 4677 N N . HIS B 1 223 ? 10.477 -19.031 -6.57 1 96.25 223 HIS B N 1
ATOM 4678 C CA . HIS B 1 223 ? 11.32 -19.203 -7.75 1 96.25 223 HIS B CA 1
ATOM 4679 C C . HIS B 1 223 ? 10.68 -18.547 -8.977 1 96.25 223 HIS B C 1
ATOM 4681 O O . HIS B 1 223 ? 11.383 -18.047 -9.852 1 96.25 223 HIS B O 1
ATOM 4687 N N . MET B 1 224 ? 9.336 -18.547 -9.047 1 97.31 224 MET B N 1
ATOM 4688 C CA . MET B 1 224 ? 8.656 -17.859 -10.148 1 97.31 224 MET B CA 1
ATOM 4689 C C . MET B 1 224 ? 8.828 -16.344 -10.039 1 97.31 224 MET B C 1
ATOM 4691 O O . MET B 1 224 ? 9.047 -15.672 -11.039 1 97.31 224 MET B O 1
ATOM 4695 N N . ALA B 1 225 ? 8.766 -15.852 -8.828 1 98.44 225 ALA B N 1
ATOM 4696 C CA . ALA B 1 225 ? 8.969 -14.422 -8.602 1 98.44 225 ALA B CA 1
ATOM 4697 C C . ALA B 1 225 ? 10.344 -13.984 -9.078 1 98.44 225 ALA B C 1
ATOM 4699 O O . ALA B 1 225 ? 10.484 -12.945 -9.727 1 98.44 225 ALA B O 1
ATOM 4700 N N . VAL B 1 226 ? 11.32 -14.781 -8.789 1 98.38 226 VAL B N 1
ATOM 4701 C CA . VAL B 1 226 ? 12.688 -14.484 -9.195 1 98.38 226 VAL B CA 1
ATOM 4702 C C . VAL B 1 226 ? 12.789 -14.469 -10.719 1 98.38 226 VAL B C 1
ATOM 4704 O O . VAL B 1 226 ? 13.328 -13.531 -11.305 1 98.38 226 VAL B O 1
ATOM 4707 N N . LYS B 1 227 ? 12.234 -15.484 -11.352 1 98.19 227 LYS B N 1
ATOM 4708 C CA . LYS B 1 227 ? 12.336 -15.609 -12.797 1 98.19 227 LYS B CA 1
ATOM 4709 C C . LYS B 1 227 ? 11.664 -14.43 -13.5 1 98.19 227 LYS B C 1
ATOM 4711 O O . LYS B 1 227 ? 12.219 -13.859 -14.445 1 98.19 227 LYS B O 1
ATOM 4716 N N . PHE B 1 228 ? 10.477 -14.016 -13.078 1 98.69 228 PHE B N 1
ATOM 4717 C CA . PHE B 1 228 ? 9.789 -12.875 -13.68 1 98.69 228 PHE B CA 1
ATOM 4718 C C . PHE B 1 228 ? 10.547 -11.586 -13.414 1 98.69 228 PHE B C 1
ATOM 4720 O O . PHE B 1 228 ? 10.719 -10.766 -14.312 1 98.69 228 PHE B O 1
ATOM 4727 N N . ALA B 1 229 ? 10.977 -11.383 -12.141 1 98.69 229 ALA B N 1
ATOM 4728 C CA . ALA B 1 229 ? 11.703 -10.164 -11.797 1 98.69 229 ALA B CA 1
ATOM 4729 C C . ALA B 1 229 ? 12.961 -10.016 -12.656 1 98.69 229 ALA B C 1
ATOM 4731 O O . ALA B 1 229 ? 13.25 -8.93 -13.156 1 98.69 229 ALA B O 1
ATOM 4732 N N . LYS B 1 230 ? 13.641 -11.094 -12.844 1 98.12 230 LYS B N 1
ATOM 4733 C CA . LYS B 1 230 ? 14.836 -11.078 -13.688 1 98.12 230 LYS B CA 1
ATOM 4734 C C . LYS B 1 230 ? 14.484 -10.742 -15.133 1 98.12 230 LYS B C 1
ATOM 4736 O O . LYS B 1 230 ? 15.172 -9.953 -15.781 1 98.12 230 LYS B O 1
ATOM 4741 N N . ALA B 1 231 ? 13.453 -11.328 -15.625 1 98.12 231 ALA B N 1
ATOM 4742 C CA . ALA B 1 231 ? 13.031 -11.109 -17 1 98.12 231 ALA B CA 1
ATOM 4743 C C . ALA B 1 231 ? 12.648 -9.648 -17.234 1 98.12 231 ALA B C 1
ATOM 4745 O O . ALA B 1 231 ? 12.789 -9.133 -18.344 1 98.12 231 ALA B O 1
ATOM 4746 N N . PHE B 1 232 ? 12.203 -8.953 -16.219 1 98.31 232 PHE B N 1
ATOM 4747 C CA . PHE B 1 232 ? 11.828 -7.551 -16.328 1 98.31 232 PHE B CA 1
ATOM 4748 C C . PHE B 1 232 ? 13.062 -6.656 -16.328 1 98.31 232 PHE B C 1
ATOM 4750 O O . PHE B 1 232 ? 12.961 -5.445 -16.516 1 98.31 232 PHE B O 1
ATOM 4757 N N . GLY B 1 233 ? 14.211 -7.203 -16.047 1 97.88 233 GLY B N 1
ATOM 4758 C CA . GLY B 1 233 ? 15.445 -6.438 -16.078 1 97.88 233 GLY B CA 1
ATOM 4759 C C . GLY B 1 233 ? 15.789 -5.816 -14.727 1 97.88 233 GLY B C 1
ATOM 4760 O O . GLY B 1 233 ? 16.578 -4.875 -14.664 1 97.88 233 GLY B O 1
ATOM 4761 N N . THR B 1 234 ? 15.219 -6.355 -13.68 1 98.31 234 THR B N 1
ATOM 4762 C CA . THR B 1 234 ? 15.492 -5.812 -12.352 1 98.31 234 THR B CA 1
ATOM 4763 C C . THR B 1 234 ? 16.672 -6.531 -11.703 1 98.31 234 THR B C 1
ATOM 4765 O O . THR B 1 234 ? 17.094 -7.594 -12.172 1 98.31 234 THR B O 1
ATOM 4768 N N . LYS B 1 235 ? 17.281 -5.883 -10.742 1 98.5 235 LYS B N 1
ATOM 4769 C CA . LYS B 1 235 ? 18.172 -6.566 -9.82 1 98.5 235 LYS B CA 1
ATOM 4770 C C . LYS B 1 235 ? 17.391 -7.316 -8.742 1 98.5 235 LYS B C 1
ATOM 4772 O O . LYS B 1 235 ? 16.453 -6.77 -8.156 1 98.5 235 LYS B O 1
ATOM 4777 N N . VAL B 1 236 ? 17.797 -8.586 -8.539 1 98.69 236 VAL B N 1
ATOM 4778 C CA . VAL B 1 236 ? 17 -9.398 -7.633 1 98.69 236 VAL B CA 1
ATOM 4779 C C . VAL B 1 236 ? 17.844 -9.844 -6.445 1 98.69 236 VAL B C 1
ATOM 4781 O O . VAL B 1 236 ? 18.969 -10.328 -6.625 1 98.69 236 VAL B O 1
ATOM 4784 N N . THR B 1 237 ? 17.344 -9.641 -5.25 1 98.69 237 THR B N 1
ATOM 4785 C CA . THR B 1 237 ? 17.906 -10.164 -4.012 1 98.69 237 THR B CA 1
ATOM 4786 C C . THR B 1 237 ? 16.953 -11.156 -3.359 1 98.69 237 THR B C 1
ATOM 4788 O O . THR B 1 237 ? 15.789 -10.828 -3.092 1 98.69 237 THR B O 1
ATOM 4791 N N . VAL B 1 238 ? 17.438 -12.375 -3.141 1 98.5 238 VAL B N 1
ATOM 4792 C CA . VAL B 1 238 ? 16.625 -13.367 -2.43 1 98.5 238 VAL B CA 1
ATOM 4793 C C . VAL B 1 238 ? 16.922 -13.297 -0.933 1 98.5 238 VAL B C 1
ATOM 4795 O O . VAL B 1 238 ? 18.078 -13.164 -0.528 1 98.5 238 VAL B O 1
ATOM 4798 N N . ILE B 1 239 ? 15.883 -13.297 -0.143 1 98.19 239 ILE B N 1
ATOM 4799 C CA . ILE B 1 239 ? 15.977 -13.258 1.312 1 98.19 239 ILE B CA 1
ATOM 4800 C C . ILE B 1 239 ? 15.477 -14.578 1.894 1 98.19 239 ILE B C 1
ATOM 4802 O O . ILE B 1 239 ? 14.336 -14.984 1.65 1 98.19 239 ILE B O 1
ATOM 4806 N N . SER B 1 240 ? 16.281 -15.25 2.641 1 95.81 240 SER B N 1
ATOM 4807 C CA . SER B 1 240 ? 15.945 -16.531 3.238 1 95.81 240 SER B CA 1
ATOM 4808 C C . SER B 1 240 ? 16.469 -16.641 4.668 1 95.81 240 SER B C 1
ATOM 4810 O O . SER B 1 240 ? 17.297 -15.828 5.09 1 95.81 240 SER B O 1
ATOM 4812 N N . THR B 1 241 ? 15.922 -17.578 5.453 1 92.25 241 THR B N 1
ATOM 4813 C CA . THR B 1 241 ? 16.328 -17.734 6.848 1 92.25 241 THR B CA 1
ATOM 4814 C C . THR B 1 241 ? 17.641 -18.5 6.949 1 92.25 241 THR B C 1
ATOM 4816 O O . THR B 1 241 ? 18.312 -18.438 7.98 1 92.25 241 THR B O 1
ATOM 4819 N N . SER B 1 242 ? 17.969 -19.281 5.902 1 89.12 242 SER B N 1
ATOM 4820 C CA . SER B 1 242 ? 19.219 -20.031 5.906 1 89.12 242 SER B CA 1
ATOM 4821 C C . SER B 1 242 ? 19.953 -19.906 4.57 1 89.12 242 SER B C 1
ATOM 4823 O O . SER B 1 242 ? 19.359 -19.5 3.572 1 89.12 242 SER B O 1
ATOM 4825 N N . ALA B 1 243 ? 21.234 -20.312 4.57 1 90.69 243 ALA B N 1
ATOM 4826 C CA . ALA B 1 243 ? 22.078 -20.188 3.379 1 90.69 243 ALA B CA 1
ATOM 4827 C C . ALA B 1 243 ? 21.922 -21.422 2.482 1 90.69 243 ALA B C 1
ATOM 4829 O O . ALA B 1 243 ? 22.594 -21.531 1.455 1 90.69 243 ALA B O 1
ATOM 4830 N N . SER B 1 244 ? 21.031 -22.297 2.793 1 89.56 244 SER B N 1
ATOM 4831 C CA . SER B 1 244 ? 20.938 -23.578 2.123 1 89.56 244 SER B CA 1
ATOM 4832 C C . SER B 1 244 ? 20.578 -23.422 0.647 1 89.56 244 SER B C 1
ATOM 4834 O O . SER B 1 244 ? 21 -24.219 -0.19 1 89.56 244 SER B O 1
ATOM 4836 N N . LYS B 1 245 ? 19.891 -22.344 0.316 1 90.06 245 LYS B N 1
ATOM 4837 C CA . LYS B 1 245 ? 19.438 -22.172 -1.061 1 90.06 245 LYS B CA 1
ATOM 4838 C C . LYS B 1 245 ? 20.281 -21.141 -1.797 1 90.06 245 LYS B C 1
ATOM 4840 O O . LYS B 1 245 ? 19.969 -20.766 -2.93 1 90.06 245 LYS B O 1
ATOM 4845 N N . LYS B 1 246 ? 21.297 -20.672 -1.2 1 93.38 246 LYS B N 1
ATOM 4846 C CA . LYS B 1 246 ? 22.109 -19.594 -1.769 1 93.38 246 LYS B CA 1
ATOM 4847 C C . LYS B 1 246 ? 22.734 -20.031 -3.094 1 93.38 246 LYS B C 1
ATOM 4849 O O . LYS B 1 246 ? 22.672 -19.297 -4.082 1 93.38 246 LYS B O 1
ATOM 4854 N N . HIS B 1 247 ? 23.297 -21.172 -3.098 1 92.56 247 HIS B N 1
ATOM 4855 C CA . HIS B 1 247 ? 23.953 -21.672 -4.301 1 92.56 247 HIS B CA 1
ATOM 4856 C C . HIS B 1 247 ? 22.953 -21.828 -5.449 1 92.56 247 HIS B C 1
ATOM 4858 O O . HIS B 1 247 ? 23.219 -21.375 -6.566 1 92.56 247 HIS B O 1
ATOM 4864 N N . GLU B 1 248 ? 21.906 -22.391 -5.16 1 90.94 248 GLU B N 1
ATOM 4865 C CA . GLU B 1 248 ? 20.859 -22.562 -6.168 1 90.94 248 GLU B CA 1
ATOM 4866 C C . GLU B 1 248 ? 20.359 -21.219 -6.684 1 90.94 248 GLU B C 1
ATOM 4868 O O . GLU B 1 248 ? 20.188 -21.031 -7.891 1 90.94 248 GLU B O 1
ATOM 4873 N N . ALA B 1 249 ? 20.141 -20.312 -5.797 1 93.31 249 ALA B N 1
ATOM 4874 C CA . ALA B 1 249 ? 19.641 -18.984 -6.148 1 93.31 249 ALA B CA 1
ATOM 4875 C C . ALA B 1 249 ? 20.609 -18.25 -7.074 1 93.31 249 ALA B C 1
ATOM 4877 O O . ALA B 1 249 ? 20.203 -17.703 -8.102 1 93.31 249 ALA B O 1
ATOM 4878 N N . ILE B 1 250 ? 21.844 -18.281 -6.777 1 94.31 250 ILE B N 1
ATOM 4879 C CA . ILE B 1 250 ? 22.844 -17.5 -7.5 1 94.31 250 ILE B CA 1
ATOM 4880 C C . ILE B 1 250 ? 23.219 -18.203 -8.805 1 94.31 250 ILE B C 1
ATOM 4882 O O . ILE B 1 250 ? 23.203 -17.594 -9.875 1 94.31 250 ILE B O 1
ATOM 4886 N N . GLU B 1 251 ? 23.422 -19.484 -8.781 1 93.38 251 GLU B N 1
ATOM 4887 C CA . GLU B 1 251 ? 23.953 -20.203 -9.93 1 93.38 251 GLU B CA 1
ATOM 4888 C C . GLU B 1 251 ? 22.844 -20.625 -10.891 1 93.38 251 GLU B C 1
ATOM 4890 O O . GLU B 1 251 ? 23.016 -20.578 -12.109 1 93.38 251 GLU B O 1
ATOM 4895 N N . ARG B 1 252 ? 21.797 -20.984 -10.359 1 90.81 252 ARG B N 1
ATOM 4896 C CA . ARG B 1 252 ? 20.75 -21.547 -11.211 1 90.81 252 ARG B CA 1
ATOM 4897 C C . ARG B 1 252 ? 19.75 -20.469 -11.617 1 90.81 252 ARG B C 1
ATOM 4899 O O . ARG B 1 252 ? 19.344 -20.391 -12.781 1 90.81 252 ARG B O 1
ATOM 4906 N N . LEU B 1 253 ? 19.375 -19.656 -10.68 1 94.31 253 LEU B N 1
ATOM 4907 C CA . LEU B 1 253 ? 18.344 -18.672 -10.969 1 94.31 253 LEU B CA 1
ATOM 4908 C C . LEU B 1 253 ? 18.953 -17.328 -11.336 1 94.31 253 LEU B C 1
ATOM 4910 O O . LEU B 1 253 ? 18.25 -16.422 -11.82 1 94.31 253 LEU B O 1
ATOM 4914 N N . GLY B 1 254 ? 20.219 -17.109 -11.078 1 94.75 254 GLY B N 1
ATOM 4915 C CA . GLY B 1 254 ? 20.938 -15.922 -11.516 1 94.75 254 GLY B CA 1
ATOM 4916 C C . GLY B 1 254 ? 20.609 -14.695 -10.688 1 94.75 254 GLY B C 1
ATOM 4917 O O . GLY B 1 254 ? 20.625 -13.578 -11.195 1 94.75 254 GLY B O 1
ATOM 4918 N N . VAL B 1 255 ? 20.281 -14.875 -9.477 1 96.75 255 VAL B N 1
ATOM 4919 C CA . VAL B 1 255 ? 19.953 -13.711 -8.648 1 96.75 255 VAL B CA 1
ATOM 4920 C C . VAL B 1 255 ? 21.219 -12.906 -8.375 1 96.75 255 VAL B C 1
ATOM 4922 O O . VAL B 1 255 ? 22.328 -13.445 -8.398 1 96.75 255 VAL B O 1
ATOM 4925 N N . ASP B 1 256 ? 21.078 -11.656 -8.094 1 97.5 256 ASP B N 1
ATOM 4926 C CA . ASP B 1 256 ? 22.188 -10.734 -7.949 1 97.5 256 ASP B CA 1
ATOM 4927 C C . ASP B 1 256 ? 22.766 -10.773 -6.531 1 97.5 256 ASP B C 1
ATOM 4929 O O . ASP B 1 256 ? 23.953 -10.547 -6.328 1 97.5 256 ASP B O 1
ATOM 4933 N N . SER B 1 257 ? 21.891 -11.023 -5.629 1 97.06 257 SER B N 1
ATOM 4934 C CA . SER B 1 257 ? 22.328 -11.062 -4.234 1 97.06 257 SER B CA 1
ATOM 4935 C C . SER B 1 257 ? 21.438 -11.977 -3.404 1 97.06 257 SER B C 1
ATOM 4937 O O . SER B 1 257 ? 20.312 -12.289 -3.809 1 97.06 257 SER B O 1
ATOM 4939 N N . PHE B 1 258 ? 22.062 -12.469 -2.303 1 97.75 258 PHE B N 1
ATOM 4940 C CA . PHE B 1 258 ? 21.391 -13.367 -1.374 1 97.75 258 PHE B CA 1
ATOM 4941 C C . PHE B 1 258 ? 21.609 -12.914 0.066 1 97.75 258 PHE B C 1
ATOM 4943 O O . PHE B 1 258 ? 22.734 -12.688 0.49 1 97.75 258 PHE B O 1
ATOM 4950 N N . LEU B 1 259 ? 20.422 -12.742 0.815 1 97.81 259 LEU B N 1
ATOM 4951 C CA . LEU B 1 259 ? 20.469 -12.312 2.209 1 97.81 259 LEU B CA 1
ATOM 4952 C C . LEU B 1 259 ? 19.922 -13.398 3.129 1 97.81 259 LEU B C 1
ATOM 4954 O O . LEU B 1 259 ? 18.906 -14.016 2.832 1 97.81 259 LEU B O 1
ATOM 4958 N N . VAL B 1 260 ? 20.672 -13.617 4.172 1 97 260 VAL B N 1
ATOM 4959 C CA . VAL B 1 260 ? 20.156 -14.438 5.262 1 97 260 VAL B CA 1
ATOM 4960 C C . VAL B 1 260 ? 19.469 -13.555 6.301 1 97 260 VAL B C 1
ATOM 4962 O O . VAL B 1 260 ? 20.141 -12.758 6.973 1 97 260 VAL B O 1
ATOM 4965 N N . SER B 1 261 ? 18.203 -13.695 6.492 1 95 261 SER B N 1
ATOM 4966 C CA . SER B 1 261 ? 17.406 -12.797 7.309 1 95 261 SER B CA 1
ATOM 4967 C C . SER B 1 261 ? 17.828 -12.852 8.773 1 95 261 SER B C 1
ATOM 4969 O O . SER B 1 261 ? 17.625 -11.891 9.523 1 95 261 SER B O 1
ATOM 4971 N N . ARG B 1 262 ? 18.438 -13.898 9.172 1 94.38 262 ARG B N 1
ATOM 4972 C CA . ARG B 1 262 ? 18.859 -14.07 10.562 1 94.38 262 ARG B CA 1
ATOM 4973 C C . ARG B 1 262 ? 20.234 -13.453 10.797 1 94.38 262 ARG B C 1
ATOM 4975 O O . ARG B 1 262 ? 20.703 -13.398 11.93 1 94.38 262 ARG B O 1
ATOM 4982 N N . ASP B 1 263 ? 20.906 -12.992 9.812 1 95.94 263 ASP B N 1
ATOM 4983 C CA . ASP B 1 263 ? 22.188 -12.305 9.914 1 95.94 263 ASP B CA 1
ATOM 4984 C C . ASP B 1 263 ? 21.984 -10.789 10.008 1 95.94 263 ASP B C 1
ATOM 4986 O O . ASP B 1 263 ? 21.781 -10.125 8.992 1 95.94 263 ASP B O 1
ATOM 4990 N N . PRO B 1 264 ? 22.188 -10.258 11.148 1 94.62 264 PRO B N 1
ATOM 4991 C CA . PRO B 1 264 ? 21.906 -8.836 11.344 1 94.62 264 PRO B CA 1
ATOM 4992 C C . PRO B 1 264 ? 22.844 -7.93 10.555 1 94.62 264 PRO B C 1
ATOM 4994 O O . PRO B 1 264 ? 22.453 -6.848 10.109 1 94.62 264 PRO B O 1
ATOM 4997 N N . ASP B 1 265 ? 24.047 -8.336 10.391 1 96.19 265 ASP B N 1
ATOM 4998 C CA . ASP B 1 265 ? 25 -7.523 9.656 1 96.19 265 ASP B CA 1
ATOM 4999 C C . ASP B 1 265 ? 24.609 -7.41 8.188 1 96.19 265 ASP B C 1
ATOM 5001 O O . ASP B 1 265 ? 24.672 -6.328 7.602 1 96.19 265 ASP B O 1
ATOM 5005 N N . GLN B 1 266 ? 24.25 -8.516 7.578 1 96.69 266 GLN B N 1
ATOM 5006 C CA . GLN B 1 266 ? 23.797 -8.5 6.191 1 96.69 266 GLN B CA 1
ATOM 5007 C C . GLN B 1 266 ? 22.562 -7.637 6.023 1 96.69 266 GLN B C 1
ATOM 5009 O O . GLN B 1 266 ? 22.469 -6.84 5.082 1 96.69 266 GLN B O 1
ATOM 5014 N N . MET B 1 267 ? 21.688 -7.805 6.949 1 97.31 267 MET B N 1
ATOM 5015 C CA . MET B 1 267 ? 20.438 -7.066 6.883 1 97.31 267 MET B CA 1
ATOM 5016 C C . MET B 1 267 ? 20.672 -5.566 7.039 1 97.31 267 MET B C 1
ATOM 5018 O O . MET B 1 267 ? 20.094 -4.762 6.309 1 97.31 267 MET B O 1
ATOM 5022 N N . GLN B 1 268 ? 21.484 -5.199 7.926 1 96.25 268 GLN B N 1
ATOM 5023 C CA . GLN B 1 268 ? 21.797 -3.793 8.141 1 96.25 268 GLN B CA 1
ATOM 5024 C C . GLN B 1 268 ? 22.5 -3.193 6.93 1 96.25 268 GLN B C 1
ATOM 5026 O O . GLN B 1 268 ? 22.219 -2.061 6.535 1 96.25 268 GLN B O 1
ATOM 5031 N N . ALA B 1 269 ? 23.375 -3.939 6.352 1 96.56 269 ALA B N 1
ATOM 5032 C CA . ALA B 1 269 ? 24.125 -3.473 5.184 1 96.56 269 ALA B CA 1
ATOM 5033 C C . ALA B 1 269 ? 23.188 -3.25 3.994 1 96.56 269 ALA B C 1
ATOM 5035 O O . ALA B 1 269 ? 23.453 -2.395 3.145 1 96.56 269 ALA B O 1
ATOM 5036 N N . ALA B 1 270 ? 22.078 -3.953 3.943 1 97.75 270 ALA B N 1
ATOM 5037 C CA . ALA B 1 270 ? 21.156 -3.887 2.816 1 97.75 270 ALA B CA 1
ATOM 5038 C C . ALA B 1 270 ? 19.984 -2.949 3.119 1 97.75 270 ALA B C 1
ATOM 5040 O O . ALA B 1 270 ? 19.078 -2.805 2.307 1 97.75 270 ALA B O 1
ATOM 5041 N N . ALA B 1 271 ? 20.031 -2.273 4.23 1 96.81 271 ALA B N 1
ATOM 5042 C CA . ALA B 1 271 ? 18.922 -1.41 4.645 1 96.81 271 ALA B CA 1
ATOM 5043 C C . ALA B 1 271 ? 18.641 -0.333 3.6 1 96.81 271 ALA B C 1
ATOM 5045 O O . ALA B 1 271 ? 19.578 0.306 3.098 1 96.81 271 ALA B O 1
ATOM 5046 N N . GLY B 1 272 ? 17.406 -0.185 3.262 1 95.5 272 GLY B N 1
ATOM 5047 C CA . GLY B 1 272 ? 16.984 0.878 2.363 1 95.5 272 GLY B CA 1
ATOM 5048 C C . GLY B 1 272 ? 17.469 0.684 0.94 1 95.5 272 GLY B C 1
ATOM 5049 O O . GLY B 1 272 ? 17.688 1.657 0.217 1 95.5 272 GLY B O 1
ATOM 5050 N N . SER B 1 273 ? 17.641 -0.538 0.501 1 97.25 273 SER B N 1
ATOM 5051 C CA . SER B 1 273 ? 18.234 -0.759 -0.813 1 97.25 273 SER B CA 1
ATOM 5052 C C . SER B 1 273 ? 17.188 -1.235 -1.818 1 97.25 273 SER B C 1
ATOM 5054 O O . SER B 1 273 ? 17.422 -1.176 -3.029 1 97.25 273 SER B O 1
ATOM 5056 N N . LEU B 1 274 ? 16.062 -1.677 -1.342 1 98.56 274 LEU B N 1
ATOM 5057 C CA . LEU B 1 274 ? 15.109 -2.348 -2.225 1 98.56 274 LEU B CA 1
ATOM 5058 C C . LEU B 1 274 ? 13.953 -1.422 -2.582 1 98.56 274 LEU B C 1
ATOM 5060 O O . LEU B 1 274 ? 13.438 -0.708 -1.72 1 98.56 274 LEU B O 1
ATOM 5064 N N . ASP B 1 275 ? 13.516 -1.461 -3.824 1 98.44 275 ASP B N 1
ATOM 5065 C CA . ASP B 1 275 ? 12.336 -0.727 -4.285 1 98.44 275 ASP B CA 1
ATOM 5066 C C . ASP B 1 275 ? 11.055 -1.447 -3.887 1 98.44 275 ASP B C 1
ATOM 5068 O O . ASP B 1 275 ? 10.016 -0.811 -3.67 1 98.44 275 ASP B O 1
ATOM 5072 N N . GLY B 1 276 ? 11.125 -2.682 -3.861 1 98.81 276 GLY B N 1
ATOM 5073 C CA . GLY B 1 276 ? 9.984 -3.518 -3.506 1 98.81 276 GLY B CA 1
ATOM 5074 C C . GLY B 1 276 ? 10.383 -4.926 -3.107 1 98.81 276 GLY B C 1
ATOM 5075 O O . GLY B 1 276 ? 11.484 -5.379 -3.418 1 98.81 276 GLY B O 1
ATOM 5076 N N . ILE B 1 277 ? 9.484 -5.574 -2.404 1 98.94 277 ILE B N 1
ATOM 5077 C CA . ILE B 1 277 ? 9.68 -6.945 -1.945 1 98.94 277 ILE B CA 1
ATOM 5078 C C . ILE B 1 277 ? 8.422 -7.77 -2.213 1 98.94 277 ILE B C 1
ATOM 5080 O O . ILE B 1 277 ? 7.312 -7.332 -1.906 1 98.94 277 ILE B O 1
ATOM 5084 N N . ILE B 1 278 ? 8.578 -8.883 -2.842 1 98.88 278 ILE B N 1
ATOM 5085 C CA . ILE B 1 278 ? 7.531 -9.898 -2.906 1 98.88 278 ILE B CA 1
ATOM 5086 C C . ILE B 1 278 ? 7.762 -10.945 -1.817 1 98.88 278 ILE B C 1
ATOM 5088 O O . ILE B 1 278 ? 8.758 -11.664 -1.845 1 98.88 278 ILE B O 1
ATOM 5092 N N . ASP B 1 279 ? 6.871 -11.031 -0.887 1 98.5 279 ASP B N 1
ATOM 5093 C CA . ASP B 1 279 ? 6.98 -11.992 0.205 1 98.5 279 ASP B CA 1
ATOM 5094 C C . ASP B 1 279 ? 6.141 -13.242 -0.074 1 98.5 279 ASP B C 1
ATOM 5096 O O . ASP B 1 279 ? 4.91 -13.195 -0.016 1 98.5 279 ASP B O 1
ATOM 5100 N N . THR B 1 280 ? 6.82 -14.352 -0.28 1 96.12 280 THR B N 1
ATOM 5101 C CA . THR B 1 280 ? 6.137 -15.57 -0.711 1 96.12 280 THR B CA 1
ATOM 5102 C C . THR B 1 280 ? 6.062 -16.578 0.429 1 96.12 280 THR B C 1
ATOM 5104 O O . THR B 1 280 ? 5.66 -17.734 0.223 1 96.12 280 THR B O 1
ATOM 5107 N N . VAL B 1 281 ? 6.352 -16.188 1.645 1 92.56 281 VAL B N 1
ATOM 5108 C CA . VAL B 1 281 ? 6.477 -17.109 2.771 1 92.56 281 VAL B CA 1
ATOM 5109 C C . VAL B 1 281 ? 5.148 -17.188 3.523 1 92.56 281 VAL B C 1
ATOM 5111 O O . VAL B 1 281 ? 4.531 -16.156 3.812 1 92.56 281 VAL B O 1
ATOM 5114 N N . SER B 1 282 ? 4.773 -18.406 3.881 1 87.69 282 SER B N 1
ATOM 5115 C CA . SER B 1 282 ? 3.518 -18.609 4.594 1 87.69 282 SER B CA 1
ATOM 5116 C C . SER B 1 282 ? 3.754 -18.797 6.09 1 87.69 282 SER B C 1
ATOM 5118 O O . SER B 1 282 ? 2.811 -18.75 6.883 1 87.69 282 SER B O 1
ATOM 5120 N N . ALA B 1 283 ? 4.945 -18.984 6.48 1 86.75 283 ALA B N 1
ATOM 5121 C CA . ALA B 1 283 ? 5.277 -19.109 7.898 1 86.75 283 ALA B CA 1
ATOM 5122 C C . ALA B 1 283 ? 5.27 -17.75 8.586 1 86.75 283 ALA B C 1
ATOM 5124 O O . ALA B 1 283 ? 5.504 -16.719 7.945 1 86.75 283 ALA B O 1
ATOM 5125 N N . ILE B 1 284 ? 5.07 -17.844 9.844 1 90.81 284 ILE B N 1
ATOM 5126 C CA . ILE B 1 284 ? 5.078 -16.609 10.625 1 90.81 284 ILE B CA 1
ATOM 5127 C C . ILE B 1 284 ? 6.488 -16.031 10.656 1 90.81 284 ILE B C 1
ATOM 5129 O O . ILE B 1 284 ? 7.461 -16.75 10.891 1 90.81 284 ILE B O 1
ATOM 5133 N N . HIS B 1 285 ? 6.594 -14.805 10.391 1 93.38 285 HIS B N 1
ATOM 5134 C CA . HIS B 1 285 ? 7.855 -14.078 10.445 1 93.38 285 HIS B CA 1
ATOM 5135 C C . HIS B 1 285 ? 7.625 -12.578 10.641 1 93.38 285 HIS B C 1
ATOM 5137 O O . HIS B 1 285 ? 6.566 -12.062 10.273 1 93.38 285 HIS B O 1
ATOM 5143 N N . PRO B 1 286 ? 8.586 -11.891 11.211 1 94.88 286 PRO B N 1
ATOM 5144 C CA . PRO B 1 286 ? 8.414 -10.453 11.445 1 94.88 286 PRO B CA 1
ATOM 5145 C C . PRO B 1 286 ? 8.477 -9.633 10.164 1 94.88 286 PRO B C 1
ATOM 5147 O O . PRO B 1 286 ? 9.258 -9.953 9.258 1 94.88 286 PRO B O 1
ATOM 5150 N N . LEU B 1 287 ? 7.758 -8.547 10.133 1 96.88 287 LEU B N 1
ATOM 5151 C CA . LEU B 1 287 ? 7.711 -7.695 8.945 1 96.88 287 LEU B CA 1
ATOM 5152 C C . LEU B 1 287 ? 8.742 -6.574 9.047 1 96.88 287 LEU B C 1
ATOM 5154 O O . LEU B 1 287 ? 9.227 -6.078 8.023 1 96.88 287 LEU B O 1
ATOM 5158 N N . LEU B 1 288 ? 9.102 -6.164 10.242 1 96.56 288 LEU B N 1
ATOM 5159 C CA . LEU B 1 288 ? 9.93 -4.984 10.453 1 96.56 288 LEU B CA 1
ATOM 5160 C C . LEU B 1 288 ? 11.266 -5.117 9.719 1 96.56 288 LEU B C 1
ATOM 5162 O O . LEU B 1 288 ? 11.672 -4.207 8.992 1 96.56 288 LEU B O 1
ATOM 5166 N N . PRO B 1 289 ? 11.992 -6.27 9.812 1 97.25 289 PRO B N 1
ATOM 5167 C CA . PRO B 1 289 ? 13.266 -6.379 9.094 1 97.25 289 PRO B CA 1
ATOM 5168 C C . PRO B 1 289 ? 13.102 -6.223 7.586 1 97.25 289 PRO B C 1
ATOM 5170 O O . PRO B 1 289 ? 14 -5.699 6.918 1 97.25 289 PRO B O 1
ATOM 5173 N N . LEU B 1 290 ? 11.992 -6.66 7.035 1 98.25 290 LEU B N 1
ATOM 5174 C CA . LEU B 1 290 ? 11.734 -6.543 5.605 1 98.25 290 LEU B CA 1
ATOM 5175 C C . LEU B 1 290 ? 11.422 -5.102 5.223 1 98.25 290 LEU B C 1
ATOM 5177 O O . LEU B 1 290 ? 11.914 -4.598 4.215 1 98.25 290 LEU B O 1
ATOM 5181 N N . ILE B 1 291 ? 10.641 -4.453 6.062 1 98.12 291 ILE B N 1
ATOM 5182 C CA . ILE B 1 291 ? 10.289 -3.057 5.828 1 98.12 291 ILE B CA 1
ATOM 5183 C C . ILE B 1 291 ? 11.547 -2.191 5.859 1 98.12 291 ILE B C 1
ATOM 5185 O O . ILE B 1 291 ? 11.672 -1.247 5.078 1 98.12 291 ILE B O 1
ATOM 5189 N N . ASP B 1 292 ? 12.484 -2.527 6.695 1 97.19 292 ASP B N 1
ATOM 5190 C CA . ASP B 1 292 ? 13.719 -1.766 6.844 1 97.19 292 ASP B CA 1
ATOM 5191 C C . ASP B 1 292 ? 14.586 -1.875 5.594 1 97.19 292 ASP B C 1
ATOM 5193 O O . ASP B 1 292 ? 15.438 -1.022 5.348 1 97.19 292 ASP B O 1
ATOM 5197 N N . LEU B 1 293 ? 14.375 -2.883 4.832 1 98.25 293 LEU B N 1
ATOM 5198 C CA . LEU B 1 293 ? 15.148 -3.074 3.609 1 98.25 293 LEU B CA 1
ATOM 5199 C C . LEU B 1 293 ? 14.633 -2.168 2.494 1 98.25 293 LEU B C 1
ATOM 5201 O O . LEU B 1 293 ? 15.32 -1.966 1.489 1 98.25 293 LEU B O 1
ATOM 5205 N N . LEU B 1 294 ? 13.453 -1.638 2.619 1 98.06 294 LEU B N 1
ATOM 5206 C CA . LEU B 1 294 ? 12.797 -0.875 1.564 1 98.06 294 LEU B CA 1
ATOM 5207 C C . LEU B 1 294 ? 13.312 0.559 1.526 1 98.06 294 LEU B C 1
ATOM 5209 O O . LEU B 1 294 ? 13.555 1.164 2.574 1 98.06 294 LEU B O 1
ATOM 5213 N N . LYS B 1 295 ? 13.445 1.036 0.285 1 95.94 295 LYS B N 1
ATOM 5214 C CA . LYS B 1 295 ? 13.602 2.473 0.083 1 95.94 295 LYS B CA 1
ATOM 5215 C C . LYS B 1 295 ? 12.336 3.229 0.46 1 95.94 295 LYS B C 1
ATOM 5217 O O . LYS B 1 295 ? 11.297 2.615 0.735 1 95.94 295 LYS B O 1
ATOM 5222 N N . SER B 1 296 ? 12.492 4.57 0.568 1 94.38 296 SER B N 1
ATOM 5223 C CA . SER B 1 296 ? 11.266 5.359 0.631 1 94.38 296 SER B CA 1
ATOM 5224 C C . SER B 1 296 ? 10.336 5.023 -0.527 1 94.38 296 SER B C 1
ATOM 5226 O O . SER B 1 296 ? 10.789 4.754 -1.641 1 94.38 296 SER B O 1
ATOM 5228 N N . HIS B 1 297 ? 9.008 4.988 -0.213 1 95.44 297 HIS B N 1
ATOM 5229 C CA . HIS B 1 297 ? 7.961 4.641 -1.169 1 95.44 297 HIS B CA 1
ATOM 5230 C C . HIS B 1 297 ? 8.016 3.158 -1.53 1 95.44 297 HIS B C 1
ATOM 5232 O O . HIS B 1 297 ? 7.387 2.729 -2.5 1 95.44 297 HIS B O 1
ATOM 5238 N N . GLY B 1 298 ? 8.859 2.414 -0.811 1 97.75 298 GLY B N 1
ATOM 5239 C CA . GLY B 1 298 ? 8.992 0.989 -1.072 1 97.75 298 GLY B CA 1
ATOM 5240 C C . GLY B 1 298 ? 7.723 0.209 -0.789 1 97.75 298 GLY B C 1
ATOM 5241 O O . GLY B 1 298 ? 6.887 0.64 0.009 1 97.75 298 GLY B O 1
ATOM 5242 N N . LYS B 1 299 ? 7.602 -0.955 -1.436 1 98.69 299 LYS B N 1
ATOM 5243 C CA . LYS B 1 299 ? 6.387 -1.758 -1.355 1 98.69 299 LYS B CA 1
ATOM 5244 C C . LYS B 1 299 ? 6.695 -3.186 -0.917 1 98.69 299 LYS B C 1
ATOM 5246 O O . LYS B 1 299 ? 7.551 -3.85 -1.507 1 98.69 299 LYS B O 1
ATOM 5251 N N . LEU B 1 300 ? 6.094 -3.59 0.153 1 98.81 300 LEU B N 1
ATOM 5252 C CA . LEU B 1 300 ? 6.109 -4.988 0.569 1 98.81 300 LEU B CA 1
ATOM 5253 C C . LEU B 1 300 ? 4.797 -5.676 0.214 1 98.81 300 LEU B C 1
ATOM 5255 O O . LEU B 1 300 ? 3.754 -5.371 0.795 1 98.81 300 LEU B O 1
ATOM 5259 N N . VAL B 1 301 ? 4.859 -6.562 -0.732 1 98.75 301 VAL B N 1
ATOM 5260 C CA . VAL B 1 301 ? 3.643 -7.219 -1.202 1 98.75 301 VAL B CA 1
ATOM 5261 C C . VAL B 1 301 ? 3.605 -8.656 -0.698 1 98.75 301 VAL B C 1
ATOM 5263 O O . VAL B 1 301 ? 4.488 -9.453 -1.015 1 98.75 301 VAL B O 1
ATOM 5266 N N . MET B 1 302 ? 2.588 -8.945 0.025 1 98.19 302 MET B N 1
ATOM 5267 C CA . MET B 1 302 ? 2.383 -10.281 0.581 1 98.19 302 MET B CA 1
ATOM 5268 C C . MET B 1 302 ? 1.599 -11.164 -0.389 1 98.19 302 MET B C 1
ATOM 5270 O O . MET B 1 302 ? 0.475 -10.828 -0.766 1 98.19 302 MET B O 1
ATOM 5274 N N . VAL B 1 303 ? 2.193 -12.258 -0.764 1 96.75 303 VAL B N 1
ATOM 5275 C CA . VAL B 1 303 ? 1.48 -13.234 -1.578 1 96.75 303 VAL B CA 1
ATOM 5276 C C . VAL B 1 303 ? 1.36 -14.555 -0.815 1 96.75 303 VAL B C 1
ATOM 5278 O O . VAL B 1 303 ? 0.541 -15.406 -1.163 1 96.75 303 VAL B O 1
ATOM 5281 N N . GLY B 1 304 ? 2.195 -14.711 0.169 1 91.56 304 GLY B N 1
ATOM 5282 C CA . GLY B 1 304 ? 2.051 -15.766 1.161 1 91.56 304 GLY B CA 1
ATOM 5283 C C . GLY B 1 304 ? 1.406 -15.289 2.449 1 91.56 304 GLY B C 1
ATOM 5284 O O . GLY B 1 304 ? 1.683 -14.18 2.912 1 91.56 304 GLY B O 1
ATOM 5285 N N . ALA B 1 305 ? 0.519 -16.109 2.998 1 85.75 305 ALA B N 1
ATOM 5286 C CA . ALA B 1 305 ? -0.183 -15.656 4.195 1 85.75 305 ALA B CA 1
ATOM 5287 C C . ALA B 1 305 ? 0.076 -16.594 5.371 1 85.75 305 ALA B C 1
ATOM 5289 O O . ALA B 1 305 ? -0.298 -17.766 5.332 1 85.75 305 ALA B O 1
ATOM 5290 N N . PRO B 1 306 ? 0.645 -16.031 6.379 1 85.19 306 PRO B N 1
ATOM 5291 C CA . PRO B 1 306 ? 0.769 -16.828 7.602 1 85.19 306 PRO B CA 1
ATOM 5292 C C . PRO B 1 306 ? -0.569 -17.031 8.305 1 85.19 306 PRO B C 1
ATOM 5294 O O . PRO B 1 306 ? -1.523 -16.297 8.062 1 85.19 306 PRO B O 1
ATOM 5297 N N . GLU B 1 307 ? -0.576 -18.016 9.141 1 83.38 307 GLU B N 1
ATOM 5298 C CA . GLU B 1 307 ? -1.798 -18.344 9.867 1 83.38 307 GLU B CA 1
ATOM 5299 C C . GLU B 1 307 ? -2.148 -17.25 10.875 1 83.38 307 GLU B C 1
ATOM 5301 O O . GLU B 1 307 ? -3.322 -16.906 11.039 1 83.38 307 GLU B O 1
ATOM 5306 N N . LYS B 1 308 ? -1.18 -16.781 11.508 1 90.38 308 LYS B N 1
ATOM 5307 C CA . LYS B 1 308 ? -1.383 -15.703 12.477 1 90.38 308 LYS B CA 1
ATOM 5308 C C . LYS B 1 308 ? -0.97 -14.359 11.891 1 90.38 308 LYS B C 1
ATOM 5310 O O . LYS B 1 308 ? 0.041 -14.266 11.188 1 90.38 308 LYS B O 1
ATOM 5315 N N . PRO B 1 309 ? -1.713 -13.367 12.219 1 93.44 309 PRO B N 1
ATOM 5316 C CA . PRO B 1 309 ? -1.354 -12.047 11.703 1 93.44 309 PRO B CA 1
ATOM 5317 C C . PRO B 1 309 ? -0.076 -11.5 12.336 1 93.44 309 PRO B C 1
ATOM 5319 O O . PRO B 1 309 ? 0.055 -11.484 13.562 1 93.44 309 PRO B O 1
ATOM 5322 N N . PRO B 1 310 ? 0.771 -11.078 11.516 1 95.06 310 PRO B N 1
ATOM 5323 C CA . PRO B 1 310 ? 1.969 -10.438 12.07 1 95.06 310 PRO B CA 1
ATOM 5324 C C . PRO B 1 310 ? 1.6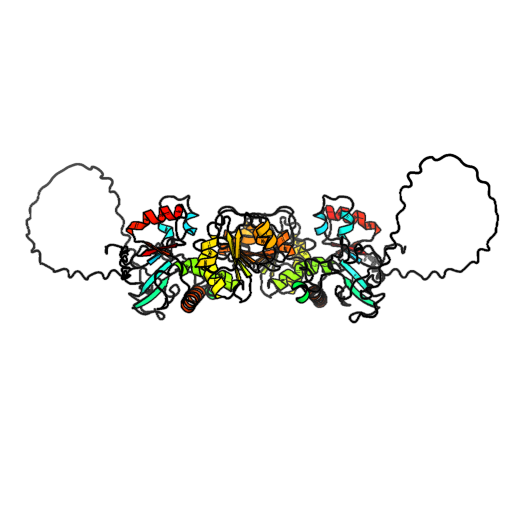96 -9.031 12.594 1 95.06 310 PRO B C 1
ATOM 5326 O O . PRO B 1 310 ? 0.651 -8.445 12.297 1 95.06 310 PRO B O 1
ATOM 5329 N N . GLU B 1 311 ? 2.672 -8.555 13.398 1 95.25 311 GLU B N 1
ATOM 5330 C CA . GLU B 1 311 ? 2.631 -7.156 13.828 1 95.25 311 GLU B CA 1
ATOM 5331 C C . GLU B 1 311 ? 3.086 -6.223 12.711 1 95.25 311 GLU B C 1
ATOM 5333 O O . GLU B 1 311 ? 4.027 -6.535 11.977 1 95.25 311 GLU B O 1
ATOM 5338 N N . LEU B 1 312 ? 2.414 -5.129 12.633 1 96.56 312 LEU B N 1
ATOM 5339 C CA . LEU B 1 312 ? 2.76 -4.133 11.625 1 96.56 312 LEU B CA 1
ATOM 5340 C C . LEU B 1 312 ? 3.369 -2.895 12.273 1 96.56 312 LEU B C 1
ATOM 5342 O O . LEU B 1 312 ? 2.658 -2.098 12.883 1 96.56 312 LEU B O 1
ATOM 5346 N N . PRO B 1 313 ? 4.648 -2.701 12.156 1 95.12 313 PRO B N 1
ATOM 5347 C CA . PRO B 1 313 ? 5.234 -1.439 12.617 1 95.12 313 PRO B CA 1
ATOM 5348 C C . PRO B 1 313 ? 4.773 -0.242 11.789 1 95.12 313 PRO B C 1
ATOM 5350 O O . PRO B 1 313 ? 5.055 -0.171 10.586 1 95.12 313 PRO B O 1
ATOM 5353 N N . ILE B 1 314 ? 4.207 0.683 12.391 1 94.81 314 ILE B N 1
ATOM 5354 C CA . ILE B 1 314 ? 3.559 1.772 11.672 1 94.81 314 ILE B CA 1
ATOM 5355 C C . ILE B 1 314 ? 4.562 2.896 11.422 1 94.81 314 ILE B C 1
ATOM 5357 O O . ILE B 1 314 ? 4.566 3.502 10.344 1 94.81 314 ILE B O 1
ATOM 5361 N N . PHE B 1 315 ? 5.426 3.197 12.305 1 92.44 315 PHE B N 1
ATOM 5362 C CA . PHE B 1 315 ? 6.324 4.344 12.234 1 92.44 315 PHE B CA 1
ATOM 5363 C C . PHE B 1 315 ? 7.234 4.234 11.016 1 92.44 315 PHE B C 1
ATOM 5365 O O . PHE B 1 315 ? 7.367 5.191 10.242 1 92.44 315 PHE B O 1
ATOM 5372 N N . PRO B 1 316 ? 7.797 3.023 10.836 1 93 316 PRO B N 1
ATOM 5373 C CA . PRO B 1 316 ? 8.633 2.904 9.641 1 93 316 PRO B CA 1
ATOM 5374 C C . PRO B 1 316 ? 7.852 3.121 8.344 1 93 316 PRO B C 1
ATOM 5376 O O . PRO B 1 316 ? 8.398 3.631 7.363 1 93 316 PRO B O 1
ATOM 5379 N N . LEU B 1 317 ? 6.594 2.734 8.312 1 96.44 317 LEU B N 1
ATOM 5380 C CA . LEU B 1 317 ? 5.762 2.973 7.141 1 96.44 317 LEU B CA 1
ATOM 5381 C C . LEU B 1 317 ? 5.547 4.469 6.918 1 96.44 317 LEU B C 1
ATOM 5383 O O . LEU B 1 317 ? 5.664 4.957 5.793 1 96.44 317 LEU B O 1
ATOM 5387 N N . ILE B 1 318 ? 5.301 5.141 7.992 1 94.38 318 ILE B N 1
ATOM 5388 C CA . ILE B 1 318 ? 4.988 6.566 7.926 1 94.38 318 ILE B CA 1
ATOM 5389 C C . ILE B 1 318 ? 6.227 7.344 7.484 1 94.38 318 ILE B C 1
ATOM 5391 O O . ILE B 1 318 ? 6.156 8.172 6.574 1 94.38 318 ILE B O 1
ATOM 5395 N N . LEU B 1 319 ? 7.332 7.051 8.031 1 88.88 319 LEU B N 1
ATOM 5396 C CA . LEU B 1 319 ? 8.547 7.82 7.805 1 88.88 319 LEU B CA 1
ATOM 5397 C C . LEU B 1 319 ? 9.039 7.652 6.367 1 88.88 319 LEU B C 1
ATOM 5399 O O . LEU B 1 319 ? 9.594 8.586 5.785 1 88.88 319 LEU B O 1
ATOM 5403 N N . GLY B 1 320 ? 8.742 6.547 5.816 1 92 320 GLY B N 1
ATOM 5404 C CA . GLY B 1 320 ? 9.25 6.277 4.477 1 92 320 GLY B CA 1
ATOM 5405 C C . GLY B 1 320 ? 8.164 6.27 3.42 1 92 320 GLY B C 1
ATOM 5406 O O . GLY B 1 320 ? 8.422 5.98 2.252 1 92 320 GLY B O 1
ATOM 5407 N N . ARG B 1 321 ? 6.957 6.578 3.867 1 96.06 321 ARG B N 1
ATOM 5408 C CA . ARG B 1 321 ? 5.812 6.438 2.973 1 96.06 321 ARG B CA 1
ATOM 5409 C C . ARG B 1 321 ? 5.812 5.07 2.293 1 96.06 321 ARG B C 1
ATOM 5411 O O . ARG B 1 321 ? 5.695 4.98 1.07 1 96.06 321 ARG B O 1
ATOM 5418 N N . LYS B 1 322 ? 6.039 4.117 3.061 1 97.75 322 LYS B N 1
ATOM 5419 C CA . LYS B 1 322 ? 6.07 2.732 2.596 1 97.75 322 LYS B CA 1
ATOM 5420 C C . LYS B 1 322 ? 4.703 2.074 2.738 1 97.75 322 LYS B C 1
ATOM 5422 O O . LYS B 1 322 ? 3.814 2.611 3.406 1 97.75 322 LYS B O 1
ATOM 5427 N N . LEU B 1 323 ? 4.52 0.926 2.02 1 98.56 323 LEU B N 1
ATOM 5428 C CA . LEU B 1 323 ? 3.236 0.247 2.139 1 98.56 323 LEU B CA 1
ATOM 5429 C C . LEU B 1 323 ? 3.424 -1.265 2.207 1 98.56 323 LEU B C 1
ATOM 5431 O O . LEU B 1 323 ? 4.453 -1.787 1.774 1 98.56 323 LEU B O 1
ATOM 5435 N N . VAL B 1 324 ? 2.484 -1.919 2.861 1 98.69 324 VAL B N 1
ATOM 5436 C CA . VAL B 1 324 ? 2.291 -3.365 2.84 1 98.69 324 VAL B CA 1
ATOM 5437 C C . VAL B 1 324 ? 0.985 -3.701 2.123 1 98.69 324 VAL B C 1
ATOM 5439 O O . VAL B 1 324 ? -0.064 -3.131 2.432 1 98.69 324 VAL B O 1
ATOM 5442 N N . ALA B 1 325 ? 1.126 -4.57 1.168 1 98.56 325 ALA B N 1
ATOM 5443 C CA . ALA B 1 325 ? -0.038 -4.918 0.358 1 98.56 325 ALA B CA 1
ATOM 5444 C C . ALA B 1 325 ? -0.196 -6.434 0.248 1 98.56 325 ALA B C 1
ATOM 5446 O O . ALA B 1 325 ? 0.695 -7.188 0.646 1 98.56 325 ALA B O 1
ATOM 5447 N N . GLY B 1 326 ? -1.367 -6.773 -0.183 1 97.75 326 GLY B N 1
ATOM 5448 C CA . GLY B 1 326 ? -1.637 -8.156 -0.54 1 97.75 326 GLY B CA 1
ATOM 5449 C C . GLY B 1 326 ? -1.982 -8.336 -2.006 1 97.75 326 GLY B C 1
ATOM 5450 O O . GLY B 1 326 ? -2.523 -7.43 -2.639 1 97.75 326 GLY B O 1
ATOM 5451 N N . SER B 1 327 ? -1.657 -9.469 -2.453 1 96.88 327 SER B N 1
ATOM 5452 C CA . SER B 1 327 ? -2.004 -9.789 -3.832 1 96.88 327 SER B CA 1
ATOM 5453 C C . SER B 1 327 ? -2.344 -11.273 -3.98 1 96.88 327 SER B C 1
ATOM 5455 O O . SER B 1 327 ? -1.609 -12.133 -3.496 1 96.88 327 SER B O 1
ATOM 5457 N N . ALA B 1 328 ? -3.43 -11.5 -4.562 1 92.62 328 ALA B N 1
ATOM 5458 C CA . ALA B 1 328 ? -3.826 -12.867 -4.883 1 92.62 328 ALA B CA 1
ATOM 5459 C C . ALA B 1 328 ? -3.453 -13.227 -6.316 1 92.62 328 ALA B C 1
ATOM 5461 O O . ALA B 1 328 ? -2.371 -12.875 -6.793 1 92.62 328 ALA B O 1
ATOM 5462 N N . THR B 1 329 ? -4.258 -14 -6.93 1 91.88 329 THR B N 1
ATOM 5463 C CA . THR B 1 329 ? -4.047 -14.297 -8.344 1 91.88 329 THR B CA 1
ATOM 5464 C C . THR B 1 329 ? -4.535 -13.141 -9.219 1 91.88 329 THR B C 1
ATOM 5466 O O . THR B 1 329 ? -4.953 -12.102 -8.703 1 91.88 329 THR B O 1
ATOM 5469 N N . GLY B 1 330 ? -4.41 -13.172 -10.469 1 92.44 330 GLY B N 1
ATOM 5470 C CA . GLY B 1 330 ? -4.867 -12.164 -11.406 1 92.44 330 GLY B CA 1
ATOM 5471 C C . GLY B 1 330 ? -6.105 -12.586 -12.18 1 92.44 330 GLY B C 1
ATOM 5472 O O . GLY B 1 330 ? -6.543 -13.734 -12.086 1 92.44 330 GLY B O 1
ATOM 5473 N N . GLY B 1 331 ? -6.699 -11.633 -12.812 1 94.31 331 GLY B N 1
ATOM 5474 C CA . GLY B 1 331 ? -7.809 -11.93 -13.703 1 94.31 331 GLY B CA 1
ATOM 5475 C C . GLY B 1 331 ? -7.398 -12.734 -14.922 1 94.31 331 GLY B C 1
ATOM 5476 O O . GLY B 1 331 ? -6.215 -13.008 -15.125 1 94.31 331 GLY B O 1
ATOM 5477 N N . ILE B 1 332 ? -8.391 -13.102 -15.734 1 95.56 332 ILE B N 1
ATOM 5478 C CA . ILE B 1 332 ? -8.148 -13.977 -16.875 1 95.56 332 ILE B CA 1
ATOM 5479 C C . ILE B 1 332 ? -7.301 -13.242 -17.922 1 95.56 332 ILE B C 1
ATOM 5481 O O . ILE B 1 332 ? -6.363 -13.812 -18.484 1 95.56 332 ILE B O 1
ATOM 5485 N N . LYS B 1 333 ? -7.602 -11.992 -18.156 1 97.06 333 LYS B N 1
ATOM 5486 C CA . LYS B 1 333 ? -6.824 -11.203 -19.109 1 97.06 333 LYS B CA 1
ATOM 5487 C C . LYS B 1 333 ? -5.355 -11.133 -18.688 1 97.06 333 LYS B C 1
ATOM 5489 O O . LYS B 1 333 ? -4.465 -11.328 -19.516 1 97.06 333 LYS B O 1
ATOM 5494 N N . GLU B 1 334 ? -5.156 -10.852 -17.453 1 97.31 334 GLU B N 1
ATOM 5495 C CA . GLU B 1 334 ? -3.793 -10.781 -16.953 1 97.31 334 GLU B CA 1
ATOM 5496 C C . GLU B 1 334 ? -3.104 -12.141 -17.016 1 97.31 334 GLU B C 1
ATOM 5498 O O . GLU B 1 334 ? -1.898 -12.219 -17.266 1 97.31 334 GLU B O 1
ATOM 5503 N N . THR B 1 335 ? -3.836 -13.18 -16.75 1 97.38 335 THR B N 1
ATOM 5504 C CA . THR B 1 335 ? -3.289 -14.531 -16.828 1 97.38 335 THR B CA 1
ATOM 5505 C C . THR B 1 335 ? -2.812 -14.836 -18.25 1 97.38 335 THR B C 1
ATOM 5507 O O . THR B 1 335 ? -1.729 -15.391 -18.438 1 97.38 335 THR B O 1
ATOM 5510 N N . GLN B 1 336 ? -3.611 -14.445 -19.219 1 97.94 336 GLN B N 1
ATOM 5511 C CA . GLN B 1 336 ? -3.189 -14.609 -20.594 1 97.94 336 GLN B CA 1
ATOM 5512 C C . GLN B 1 336 ? -1.917 -13.82 -20.891 1 97.94 336 GLN B C 1
ATOM 5514 O O . GLN B 1 336 ? -0.997 -14.328 -21.531 1 97.94 336 GLN B O 1
ATOM 5519 N N . GLU B 1 337 ? -1.905 -12.586 -20.422 1 98.19 337 GLU B N 1
ATOM 5520 C CA . GLU B 1 337 ? -0.723 -11.742 -20.594 1 98.19 337 GLU B CA 1
ATOM 5521 C C . GLU B 1 337 ? 0.513 -12.398 -19.984 1 98.19 337 GLU B C 1
ATOM 5523 O O . GLU B 1 337 ? 1.582 -12.414 -20.594 1 98.19 337 GLU B O 1
ATOM 5528 N N . MET B 1 338 ? 0.346 -12.914 -18.844 1 98.38 338 MET B N 1
ATOM 5529 C CA . MET B 1 338 ? 1.454 -13.562 -18.141 1 98.38 338 MET B CA 1
ATOM 5530 C C . MET B 1 338 ? 1.929 -14.797 -18.906 1 98.38 338 MET B C 1
ATOM 5532 O O . MET B 1 338 ? 3.133 -15.008 -19.062 1 98.38 338 MET B O 1
ATOM 5536 N N . VAL B 1 339 ? 1.03 -15.625 -19.359 1 98.19 339 VAL B N 1
ATOM 5537 C CA . VAL B 1 339 ? 1.37 -16.828 -20.125 1 98.19 339 VAL B CA 1
ATOM 5538 C C . VAL B 1 339 ? 2.119 -16.438 -21.391 1 98.19 339 VAL B C 1
ATOM 5540 O O . VAL B 1 339 ? 3.137 -17.047 -21.734 1 98.19 339 VAL B O 1
ATOM 5543 N N . ASP B 1 340 ? 1.649 -15.406 -22.078 1 98.44 340 ASP B N 1
ATOM 5544 C CA . ASP B 1 340 ? 2.312 -14.922 -23.297 1 98.44 340 ASP B CA 1
ATOM 5545 C C . ASP B 1 340 ? 3.715 -14.406 -22.984 1 98.44 340 ASP B C 1
ATOM 5547 O O . ASP B 1 340 ? 4.66 -14.664 -23.734 1 98.44 340 ASP B O 1
ATOM 5551 N N . PHE B 1 341 ? 3.805 -13.719 -21.953 1 98.62 341 PHE B N 1
ATOM 5552 C CA . PHE B 1 341 ? 5.098 -13.188 -21.531 1 98.62 341 PHE B CA 1
ATOM 5553 C C . PHE B 1 341 ? 6.07 -14.312 -21.219 1 98.62 341 PHE B C 1
ATOM 5555 O O . PHE B 1 341 ? 7.234 -14.266 -21.609 1 98.62 341 PHE B O 1
ATOM 5562 N N . ALA B 1 342 ? 5.559 -15.273 -20.438 1 98.31 342 ALA B N 1
ATOM 5563 C CA . ALA B 1 342 ? 6.383 -16.422 -20.078 1 98.31 342 ALA B CA 1
ATOM 5564 C C . ALA B 1 342 ? 6.867 -17.156 -21.328 1 98.31 342 ALA B C 1
ATOM 5566 O O . ALA B 1 342 ? 8.039 -17.516 -21.438 1 98.31 342 ALA B O 1
ATOM 5567 N N . ALA B 1 343 ? 6.02 -17.344 -22.25 1 98 343 ALA B N 1
ATOM 5568 C CA . ALA B 1 343 ? 6.371 -18 -23.516 1 98 343 ALA B CA 1
ATOM 5569 C C . ALA B 1 343 ? 7.418 -17.219 -24.281 1 98 343 ALA B C 1
ATOM 5571 O O . ALA B 1 343 ? 8.391 -17.781 -24.781 1 98 343 ALA B O 1
ATOM 5572 N N . LYS B 1 344 ? 7.211 -15.938 -24.344 1 97.81 344 LYS B N 1
ATOM 5573 C CA . LYS B 1 344 ? 8.109 -15.055 -25.078 1 97.81 344 LYS B CA 1
ATOM 5574 C C . LYS B 1 344 ? 9.5 -15.039 -24.469 1 97.81 344 LYS B C 1
ATOM 5576 O O . LYS B 1 344 ? 10.5 -14.93 -25.172 1 97.81 344 LYS B O 1
ATOM 5581 N N . ASN B 1 345 ? 9.562 -15.188 -23.203 1 97.75 345 ASN B N 1
ATOM 5582 C CA . ASN B 1 345 ? 10.836 -15.047 -22.5 1 97.75 345 ASN B CA 1
ATOM 5583 C C . ASN B 1 345 ? 11.367 -16.391 -22.016 1 97.75 345 ASN B C 1
ATOM 5585 O O . ASN B 1 345 ? 12.328 -16.438 -21.25 1 97.75 345 ASN B O 1
ATOM 5589 N N . ASN B 1 346 ? 10.68 -17.438 -22.359 1 96.19 346 ASN B N 1
ATOM 5590 C CA . ASN B 1 346 ? 11.078 -18.797 -22.016 1 96.19 346 ASN B CA 1
ATOM 5591 C C . ASN B 1 346 ? 11.141 -19 -20.516 1 96.19 346 ASN B C 1
ATOM 5593 O O . ASN B 1 346 ? 12.125 -19.531 -20 1 96.19 346 ASN B O 1
ATOM 5597 N N . ILE B 1 347 ? 10.172 -18.516 -19.859 1 97.44 347 ILE B N 1
ATOM 5598 C CA . ILE B 1 347 ? 10.047 -18.688 -18.422 1 97.44 347 ILE B CA 1
ATOM 5599 C C . ILE B 1 347 ? 9.141 -19.875 -18.109 1 97.44 347 ILE B C 1
ATOM 5601 O O . ILE B 1 347 ? 7.973 -19.891 -18.5 1 97.44 347 ILE B O 1
ATOM 5605 N N . THR B 1 348 ? 9.664 -20.891 -17.422 1 95.56 348 THR B N 1
ATOM 5606 C CA . THR B 1 348 ? 8.906 -22.062 -17 1 95.56 348 THR B CA 1
ATOM 5607 C C . THR B 1 348 ? 9.211 -22.406 -15.547 1 95.56 348 THR B C 1
ATOM 5609 O O . THR B 1 348 ? 10.32 -22.156 -15.062 1 95.56 348 THR B O 1
ATOM 5612 N N . PRO B 1 349 ? 8.219 -22.875 -14.898 1 94.44 349 PRO B N 1
ATOM 5613 C CA . PRO B 1 349 ? 8.5 -23.328 -13.539 1 94.44 349 PRO B CA 1
ATOM 5614 C C . PRO B 1 349 ? 9.391 -24.578 -13.508 1 94.44 349 PRO B C 1
ATOM 5616 O O . PRO B 1 349 ? 9.352 -25.391 -14.438 1 94.44 349 PRO B O 1
ATOM 5619 N N . ASP B 1 350 ? 10.234 -24.656 -12.5 1 91.12 350 ASP B N 1
ATOM 5620 C CA . ASP B 1 350 ? 10.914 -25.906 -12.211 1 91.12 350 ASP B CA 1
ATOM 5621 C C . ASP B 1 350 ? 9.977 -26.906 -11.539 1 91.12 350 ASP B C 1
ATOM 5623 O O . ASP B 1 350 ? 9.391 -26.594 -10.5 1 91.12 350 ASP B O 1
ATOM 5627 N N . VAL B 1 351 ? 9.844 -28.047 -12.203 1 88.12 351 VAL B N 1
ATOM 5628 C CA . VAL B 1 351 ? 8.82 -28.969 -11.711 1 88.12 351 VAL B CA 1
ATOM 5629 C C . VAL B 1 351 ? 9.398 -30.391 -11.641 1 88.12 351 VAL B C 1
ATOM 5631 O O . VAL B 1 351 ? 10.391 -30.688 -12.312 1 88.12 351 VAL B O 1
ATOM 5634 N N . GLU B 1 352 ? 8.852 -31.125 -10.727 1 83.94 352 GLU B N 1
ATOM 5635 C CA . GLU B 1 352 ? 8.992 -32.562 -10.734 1 83.94 352 GLU B CA 1
ATOM 5636 C C . GLU B 1 352 ? 7.73 -33.25 -11.266 1 83.94 352 GLU B C 1
ATOM 5638 O O . GLU B 1 352 ? 6.664 -33.156 -10.656 1 83.94 352 GLU B O 1
ATOM 5643 N N . ILE B 1 353 ? 7.883 -33.906 -12.398 1 83.06 353 ILE B N 1
ATOM 5644 C CA . ILE B 1 353 ? 6.738 -34.562 -13 1 83.06 353 ILE B CA 1
ATOM 5645 C C . ILE B 1 353 ? 6.547 -35.938 -12.367 1 83.06 353 ILE B C 1
ATOM 5647 O O . ILE B 1 353 ? 7.48 -36.75 -12.312 1 83.06 353 ILE B O 1
ATOM 5651 N N . VAL B 1 354 ? 5.387 -36.125 -11.875 1 78.38 354 VAL B N 1
ATOM 5652 C CA . VAL B 1 354 ? 5.133 -37.375 -11.211 1 78.38 354 VAL B CA 1
ATOM 5653 C C . VAL B 1 354 ? 3.893 -38.031 -11.812 1 78.38 354 VAL B C 1
ATOM 5655 O O . VAL B 1 354 ? 3.021 -37.375 -12.359 1 78.38 354 VAL B O 1
ATOM 5658 N N . ALA B 1 355 ? 3.857 -39.344 -11.727 1 75.75 355 ALA B N 1
ATOM 5659 C CA . ALA B 1 355 ? 2.705 -40.125 -12.195 1 75.75 355 ALA B CA 1
ATOM 5660 C C . ALA B 1 355 ? 1.617 -40.188 -11.133 1 75.75 355 ALA B C 1
ATOM 5662 O O . ALA B 1 355 ? 1.855 -39.844 -9.969 1 75.75 355 ALA B O 1
ATOM 5663 N N . MET B 1 356 ? 0.425 -40.562 -11.547 1 71.19 356 MET B N 1
ATOM 5664 C CA . MET B 1 356 ? -0.733 -40.594 -10.656 1 71.19 356 MET B CA 1
ATOM 5665 C C . MET B 1 356 ? -0.496 -41.531 -9.492 1 71.19 356 MET B C 1
ATOM 5667 O O . MET B 1 356 ? -0.962 -41.312 -8.375 1 71.19 356 MET B O 1
ATOM 5671 N N . ASP B 1 357 ? 0.202 -42.656 -9.773 1 71.62 357 ASP B N 1
ATOM 5672 C CA . ASP B 1 357 ? 0.423 -43.625 -8.727 1 71.62 357 ASP B CA 1
ATOM 5673 C C . ASP B 1 357 ? 1.394 -43.094 -7.668 1 71.62 357 ASP B C 1
ATOM 5675 O O . ASP B 1 357 ? 1.508 -43.688 -6.582 1 71.62 357 ASP B O 1
ATOM 5679 N N . TYR B 1 358 ? 1.983 -42.031 -8.016 1 78.81 358 TYR B N 1
ATOM 5680 C CA . TYR B 1 358 ? 2.975 -41.438 -7.117 1 78.81 358 TYR B CA 1
ATOM 5681 C C . TYR B 1 358 ? 2.357 -40.344 -6.266 1 78.81 358 TYR B C 1
ATOM 5683 O O . TYR B 1 358 ? 3.033 -39.75 -5.426 1 78.81 358 TYR B O 1
ATOM 5691 N N . VAL B 1 359 ? 1.12 -40.125 -6.371 1 73.81 359 VAL B N 1
ATOM 5692 C CA . VAL B 1 359 ? 0.45 -38.969 -5.801 1 73.81 359 VAL B CA 1
ATOM 5693 C C . VAL B 1 359 ? 0.589 -39 -4.277 1 73.81 359 VAL B C 1
ATOM 5695 O O . VAL B 1 359 ? 0.857 -37.969 -3.66 1 73.81 359 VAL B O 1
ATOM 5698 N N . ASN B 1 360 ? 0.437 -40.094 -3.727 1 72.75 360 ASN B N 1
ATOM 5699 C CA . ASN B 1 360 ? 0.509 -40.188 -2.271 1 72.75 360 ASN B CA 1
ATOM 5700 C C . ASN B 1 360 ? 1.91 -39.875 -1.76 1 72.75 360 ASN B C 1
ATOM 5702 O O . ASN B 1 360 ? 2.064 -39.156 -0.769 1 72.75 360 ASN B O 1
ATOM 5706 N N . THR B 1 361 ? 2.816 -40.406 -2.467 1 79.94 361 THR B N 1
ATOM 5707 C CA . THR B 1 361 ? 4.199 -40.125 -2.109 1 79.94 361 THR B CA 1
ATOM 5708 C C . THR B 1 361 ? 4.516 -38.656 -2.303 1 79.94 361 THR B C 1
ATOM 5710 O O . THR B 1 361 ? 5.199 -38.031 -1.475 1 79.94 361 THR B O 1
ATOM 5713 N N . ALA B 1 362 ? 4.027 -38.125 -3.297 1 76.94 362 ALA B N 1
ATOM 5714 C CA . ALA B 1 362 ? 4.246 -36.719 -3.59 1 76.94 362 ALA B CA 1
ATOM 5715 C C . ALA B 1 362 ? 3.668 -35.812 -2.492 1 76.94 362 ALA B C 1
ATOM 5717 O O . ALA B 1 362 ? 4.285 -34.844 -2.092 1 76.94 362 ALA B O 1
ATOM 5718 N N . LEU B 1 363 ? 2.547 -36.188 -2.006 1 73.5 363 LEU B N 1
ATOM 5719 C CA . LEU B 1 363 ? 1.903 -35.406 -0.94 1 73.5 363 LEU B CA 1
ATOM 5720 C C . LEU B 1 363 ? 2.725 -35.469 0.344 1 73.5 363 LEU B C 1
ATOM 5722 O O . LEU B 1 363 ? 2.855 -34.469 1.051 1 73.5 363 LEU B O 1
ATOM 5726 N N . GLU B 1 364 ? 3.215 -36.625 0.594 1 76.69 364 GLU B N 1
ATOM 5727 C CA . GLU B 1 364 ? 4.074 -36.781 1.764 1 76.69 364 GLU B CA 1
ATOM 5728 C C . GLU B 1 364 ? 5.328 -35.938 1.648 1 76.69 364 GLU B C 1
ATOM 5730 O O . GLU B 1 364 ? 5.73 -35.281 2.613 1 76.69 364 GLU B O 1
ATOM 5735 N N . ARG B 1 365 ? 5.855 -35.938 0.531 1 80.12 365 ARG B N 1
ATOM 5736 C CA . ARG B 1 365 ? 7.059 -35.125 0.296 1 80.12 365 ARG B CA 1
ATOM 5737 C C . ARG B 1 365 ? 6.758 -33.656 0.394 1 80.12 365 ARG B C 1
ATOM 5739 O O . ARG B 1 365 ? 7.566 -32.875 0.921 1 80.12 365 ARG B O 1
ATOM 5746 N N . LEU B 1 366 ? 5.633 -33.281 -0.061 1 73.56 366 LEU B N 1
ATOM 5747 C CA . LEU B 1 366 ? 5.223 -31.875 0.007 1 73.56 366 LEU B CA 1
ATOM 5748 C C . LEU B 1 366 ? 5.082 -31.406 1.456 1 73.56 366 LEU B C 1
ATOM 5750 O O . LEU B 1 366 ? 5.484 -30.297 1.801 1 73.56 366 LEU B O 1
ATOM 5754 N N . SER B 1 367 ? 4.582 -32.25 2.246 1 72.44 367 SER B N 1
ATOM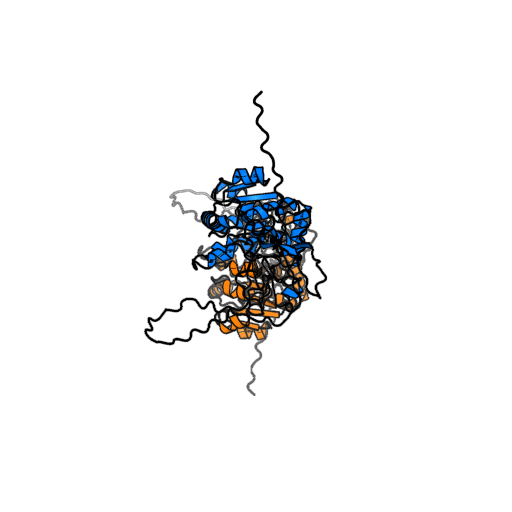 5755 C CA . SER B 1 367 ? 4.379 -31.922 3.652 1 72.44 367 SER B CA 1
ATOM 5756 C C . SER B 1 367 ? 5.711 -31.734 4.371 1 72.44 367 SER B C 1
ATOM 5758 O O . SER B 1 367 ? 5.777 -31.031 5.391 1 72.44 367 SER B O 1
ATOM 5760 N N . LYS B 1 368 ? 6.73 -32.375 3.775 1 71.56 368 LYS B N 1
ATOM 5761 C CA . LYS B 1 368 ? 8.07 -32.25 4.34 1 71.56 368 LYS B CA 1
ATOM 5762 C C . LYS B 1 368 ? 8.898 -31.219 3.594 1 71.56 368 LYS B C 1
ATOM 5764 O O . LYS B 1 368 ? 10.125 -31.156 3.756 1 71.56 368 LYS B O 1
ATOM 5769 N N . ALA B 1 369 ? 8.211 -30.516 2.766 1 70.06 369 ALA B N 1
ATOM 5770 C CA . ALA B 1 369 ? 8.867 -29.484 1.95 1 70.06 369 ALA B CA 1
ATOM 5771 C C . ALA B 1 369 ? 9.984 -30.094 1.109 1 70.06 369 ALA B C 1
ATOM 5773 O O . ALA B 1 369 ? 10.992 -29.422 0.847 1 70.06 369 ALA B O 1
ATOM 5774 N N . ASP B 1 370 ? 9.797 -31.344 0.885 1 73.88 370 ASP B N 1
ATOM 5775 C CA . ASP B 1 370 ? 10.75 -32.031 0.027 1 73.88 370 ASP B CA 1
ATOM 5776 C C . ASP B 1 370 ? 10.289 -32.031 -1.429 1 73.88 370 ASP B C 1
ATOM 5778 O O . ASP B 1 370 ? 9.906 -33.062 -1.974 1 73.88 370 ASP B O 1
ATOM 5782 N N . VAL B 1 371 ? 10.219 -30.938 -2.01 1 72.19 371 VAL B N 1
ATOM 5783 C CA . VAL B 1 371 ? 9.828 -30.734 -3.4 1 72.19 371 VAL B CA 1
ATOM 5784 C C . VAL B 1 371 ? 10.711 -29.672 -4.047 1 72.19 371 VAL B C 1
ATOM 5786 O O . VAL B 1 371 ? 11.039 -28.672 -3.418 1 72.19 371 VAL B O 1
ATOM 5789 N N . LYS B 1 372 ? 11.117 -30.109 -5.152 1 76.88 372 LYS B N 1
ATOM 5790 C CA . LYS B 1 372 ? 11.789 -29.062 -5.922 1 76.88 372 LYS B CA 1
ATOM 5791 C C . LYS B 1 372 ? 10.773 -28.094 -6.523 1 76.88 372 LYS B C 1
ATOM 5793 O O . LYS B 1 372 ? 10.367 -28.25 -7.676 1 76.88 372 LYS B O 1
ATOM 5798 N N . TYR B 1 373 ? 10.422 -27.203 -5.77 1 78.38 373 TYR B N 1
ATOM 5799 C CA . TYR B 1 373 ? 9.539 -26.078 -6.02 1 78.38 373 TYR B CA 1
ATOM 5800 C C . TYR B 1 373 ? 8.102 -26.547 -6.207 1 78.38 373 TYR B C 1
ATOM 5802 O O . TYR B 1 373 ? 7.203 -26.141 -5.461 1 78.38 373 TYR B O 1
ATOM 5810 N N . ARG B 1 374 ? 7.859 -27.469 -7.344 1 78.69 374 ARG B N 1
ATOM 5811 C CA . ARG B 1 374 ? 6.469 -27.844 -7.578 1 78.69 374 ARG B CA 1
ATOM 5812 C C . ARG B 1 374 ? 6.383 -29.25 -8.18 1 78.69 374 ARG B C 1
ATOM 5814 O O . ARG B 1 374 ? 7.234 -29.641 -8.977 1 78.69 374 ARG B O 1
ATOM 5821 N N . PHE B 1 375 ? 5.293 -30 -7.801 1 72.19 375 PHE B N 1
ATOM 5822 C CA . PHE B 1 375 ? 4.945 -31.266 -8.445 1 72.19 375 PHE B CA 1
ATOM 5823 C C . PHE B 1 375 ? 3.914 -31.047 -9.547 1 72.19 375 PHE B C 1
ATOM 5825 O O . PHE B 1 375 ? 2.994 -30.25 -9.391 1 72.19 375 PHE B O 1
ATOM 5832 N N . VAL B 1 376 ? 4.113 -31.703 -10.617 1 71.25 376 VAL B N 1
ATOM 5833 C CA . VAL B 1 376 ? 3.125 -31.734 -11.695 1 71.25 376 VAL B CA 1
ATOM 5834 C C . VAL B 1 376 ? 2.697 -33.188 -11.961 1 71.25 376 VAL B C 1
ATOM 5836 O O . VAL B 1 376 ? 3.539 -34.062 -12.164 1 71.25 376 VAL B O 1
ATOM 5839 N N . LEU B 1 377 ? 1.374 -33.344 -11.852 1 72.81 377 LEU B N 1
ATOM 5840 C CA . LEU B 1 377 ? 0.83 -34.688 -12.109 1 72.81 377 LEU B CA 1
ATOM 5841 C C . LEU B 1 377 ? 0.545 -34.875 -13.594 1 72.81 377 LEU B C 1
ATOM 5843 O O . LEU B 1 377 ? -0.159 -34.062 -14.203 1 72.81 377 LEU B O 1
ATOM 5847 N N . ASP B 1 378 ? 1.131 -35.938 -14.102 1 65.88 378 ASP B N 1
ATOM 5848 C CA . ASP B 1 378 ? 0.867 -36.281 -15.492 1 65.88 378 ASP B CA 1
ATOM 5849 C C . ASP B 1 378 ? -0.32 -37.25 -15.594 1 65.88 378 ASP B C 1
ATOM 5851 O O . ASP B 1 378 ? -0.158 -38.469 -15.477 1 65.88 378 ASP B O 1
ATOM 5855 N N . ILE B 1 379 ? -1.519 -36.75 -15.703 1 59.81 379 ILE B N 1
ATOM 5856 C CA . ILE B 1 379 ? -2.738 -37.562 -15.727 1 59.81 379 ILE B CA 1
ATOM 5857 C C . ILE B 1 379 ? -2.885 -38.25 -17.078 1 59.81 379 ILE B C 1
ATOM 5859 O O . ILE B 1 379 ? -3.275 -39.406 -17.156 1 59.81 379 ILE B O 1
ATOM 5863 N N . GLY B 1 380 ? -2.658 -37.562 -18.125 1 54.12 380 GLY B N 1
ATOM 5864 C CA . GLY B 1 380 ? -2.877 -38.125 -19.453 1 54.12 380 GLY B CA 1
ATOM 5865 C C . GLY B 1 380 ? -2.186 -39.438 -19.688 1 54.12 380 GLY B C 1
ATOM 5866 O O . GLY B 1 380 ? -2.781 -40.375 -20.234 1 54.12 380 GLY B O 1
ATOM 5867 N N . ASN B 1 381 ? -0.978 -39.562 -19.094 1 50.12 381 ASN B N 1
ATOM 5868 C CA . ASN B 1 381 ? -0.207 -40.75 -19.422 1 50.12 381 ASN B CA 1
ATOM 5869 C C . ASN B 1 381 ? -0.364 -41.812 -18.359 1 50.12 381 ASN B C 1
ATOM 5871 O O . ASN B 1 381 ? 0.131 -42.938 -18.531 1 50.12 381 ASN B O 1
ATOM 5875 N N . THR B 1 382 ? -1.054 -41.5 -17.219 1 49.75 382 THR B N 1
ATOM 5876 C CA . THR B 1 382 ? -1.006 -42.5 -16.141 1 49.75 382 THR B CA 1
ATOM 5877 C C . THR B 1 382 ? -2.408 -43 -15.797 1 49.75 382 THR B C 1
ATOM 5879 O O . THR B 1 382 ? -2.566 -43.938 -15.039 1 49.75 382 THR B O 1
ATOM 5882 N N . LEU B 1 383 ? -3.412 -42.219 -15.797 1 46.34 383 LEU B N 1
ATOM 5883 C CA . LEU B 1 383 ? -4.723 -42.75 -15.422 1 46.34 383 LEU B CA 1
ATOM 5884 C C . LEU B 1 383 ? -5.172 -43.844 -16.391 1 46.34 383 LEU B C 1
ATOM 5886 O O . LEU B 1 383 ? -5.023 -43.688 -17.609 1 46.34 383 LEU B O 1
ATOM 5890 N N . ASN B 1 384 ? -5.105 -45.062 -15.805 1 40.06 384 ASN B N 1
ATOM 5891 C CA . ASN B 1 384 ? -5.75 -46.125 -16.562 1 40.06 384 ASN B CA 1
ATOM 5892 C C . ASN B 1 384 ? -7.086 -45.688 -17.156 1 40.06 384 ASN B C 1
ATOM 5894 O O . ASN B 1 384 ? -7.832 -44.938 -16.5 1 40.06 384 ASN B O 1
ATOM 5898 N N . LYS B 1 385 ? -7.152 -45.531 -18.406 1 37.88 385 LYS B N 1
ATOM 5899 C CA . LYS B 1 385 ? -8.391 -45.281 -19.141 1 37.88 385 LYS B CA 1
ATOM 5900 C C . LYS B 1 385 ? -9.578 -45.969 -18.484 1 37.88 385 LYS B C 1
ATOM 5902 O O . LYS B 1 385 ? -9.586 -47.188 -18.312 1 37.88 385 LYS B O 1
ATOM 5907 N N . SER B 1 386 ? -10.078 -45.438 -17.266 1 32.09 386 SER B N 1
ATOM 5908 C CA . SER B 1 386 ? -11.32 -46.125 -16.953 1 32.09 386 SER B CA 1
ATOM 5909 C C . SER B 1 386 ? -12.383 -45.844 -18.016 1 32.09 386 SER B C 1
ATOM 5911 O O . SER B 1 386 ? -12.445 -44.75 -18.562 1 32.09 386 SER B O 1
#

Secondary structure (DSSP, 8-state):
--------------PPP-EEE-----------------------------------------------------EEEE-GGGGGSTTS-SSSGGGGGBT-EEEE-----TT--S--TT-EEEE-SEEE--SSSHHHHTT-GGG-TT-EESSS-B-TTS-B---TTSS-EEE-GGGEEE--TTS-GGGGGGGTHHHHHHHHHHHTT--STT-EEEEE--SHHHHHHHHHHHHTT-EEEEEESSGGGHHIIIIIS--SEEEETT-HHHHHHTTT-EEEEEE---S---SHHHHHTEEEEEEEEE-S--SSPPB--HHHHHHHT-EEEE-----HHHHHHHHHHHHHHT----EEEE-GGGHHHHHHHHHTT-SSSEEEEE-TTTS---/-----------------EE-------------------------------------------------------EEEE-GGGGGSTTS-SSSTTGGGBT-EEEEE----TT--S--TT-EEEE-SEEE--SSSHHHHTT-GGG-TT-EESSS-B-TTS-B---TTSS-----GGGEEE--TTS-GGGGGGGTHHHHHHHHHHHTT--STT-EEEEE--SHHHHHHHHHHHHTT-EEEEEESSGGGHHIIIIIS--SEEEETT-HHHHHHTTT-EEEEEE---S---SHHHHHTEEEEEEEEE-S--SSPPB--HHHHHHHT-EEEE-----HHHHHHHHHHHHHHT----EEEEEGGGHHHHHHHHHTT-SSSEEEEE-TTTS---

Organism: Capsicum annuum (NCBI:txid4072)

Nearest PDB structures (foldseek):
  6k3g-assembly1_B  TM=9.256E-01  e=4.665E-49  Catharanthus roseus
  1yqd-assembly1_A  TM=9.300E-01  e=1.965E-47  Populus tremuloides
  5h83-assembly1_B  TM=9.109E-01  e=5.038E-44  Catharanthus roseus
  5vkt-assembly1_A  TM=9.228E-01  e=1.469E-42  Sorghum bicolor
  8b1v-assembly1_A  TM=9.273E-01  e=3.918E-42  Tabernanthe iboga

Solvent-accessible surface area (backbone atoms only — not comparable to full-atom values): 42180 Å² total; per-residue (Å²): 136,80,79,75,78,75,74,80,78,73,77,72,78,73,70,56,35,19,34,21,49,34,59,69,85,66,84,77,77,74,76,72,76,71,77,73,60,85,68,76,74,68,78,81,76,81,85,81,84,77,87,72,86,71,82,77,76,80,79,74,77,75,77,73,75,72,73,73,76,75,59,37,9,15,32,16,24,45,48,69,80,42,56,75,55,51,82,58,68,83,74,38,66,66,56,23,30,17,30,14,30,24,16,20,24,74,48,72,29,92,75,57,77,89,67,55,73,66,40,46,30,32,34,30,45,46,59,44,48,73,73,74,46,75,37,38,74,67,48,27,34,63,59,31,92,58,43,25,38,22,43,90,21,52,42,99,83,64,48,66,36,74,27,33,85,39,60,62,46,81,37,43,60,81,40,48,31,80,44,59,87,87,45,65,64,81,37,24,50,40,43,45,38,33,28,32,37,48,40,52,29,56,76,71,64,63,49,45,64,72,40,30,37,33,33,30,33,82,41,51,41,22,52,40,34,51,53,52,41,48,72,38,47,29,45,36,32,41,36,30,79,56,70,84,54,46,62,54,41,41,73,73,66,58,40,74,40,76,41,40,70,74,37,64,66,61,49,59,73,44,44,45,60,20,50,29,32,44,33,46,44,42,64,81,64,80,47,56,72,60,58,48,25,29,26,71,60,10,38,40,34,32,61,28,59,37,91,58,58,40,57,39,64,48,60,67,19,16,59,30,38,16,35,43,31,16,31,41,65,51,14,58,62,53,41,38,51,46,53,52,49,26,50,74,66,71,58,66,70,64,64,43,80,37,46,57,90,41,46,66,59,50,52,54,28,50,77,66,67,60,54,67,45,29,47,30,33,39,37,24,79,46,55,72,78,123,135,84,81,78,77,76,75,80,78,72,78,74,79,74,59,57,25,29,30,23,36,43,58,58,91,64,82,75,73,73,76,72,75,71,76,74,62,83,70,74,74,71,74,77,77,81,86,82,87,85,87,82,88,73,84,75,80,81,80,75,79,75,77,74,75,72,70,74,75,77,64,34,8,21,31,15,22,47,48,69,82,46,55,73,56,50,83,60,67,82,77,42,67,69,56,24,30,15,30,13,29,22,21,12,24,65,43,70,21,88,77,59,78,90,68,54,73,67,41,45,31,32,34,29,45,48,60,45,49,72,72,73,46,77,39,37,74,66,47,26,35,62,60,31,92,58,43,26,39,21,44,90,21,53,42,98,82,65,48,64,37,74,28,34,86,39,62,62,52,76,44,48,66,81,40,47,32,80,43,59,87,86,44,63,65,83,36,24,51,41,44,45,38,35,27,32,36,49,39,52,30,54,75,72,63,62,50,45,64,73,39,31,37,31,33,31,34,81,42,50,40,21,52,41,35,49,54,54,41,47,73,36,46,29,44,36,32,40,35,29,78,56,70,85,54,45,61,53,41,41,72,71,68,58,41,74,41,76,42,40,70,76,38,62,68,60,48,59,73,44,44,46,61,21,50,29,31,45,32,44,45,43,64,81,63,81,45,58,72,60,58,49,24,30,26,71,62,9,38,39,35,31,59,28,58,36,91,58,56,39,56,39,63,47,61,68,20,16,58,30,38,16,36,43,32,16,32,40,66,48,14,57,63,53,40,38,52,47,52,54,48,24,51,75,67,70,57,67,69,64,63,42,80,37,47,57,90,41,46,66,59,50,51,54,28,50,75,66,66,59,52,68,46,29,46,29,33,39,38,24,71,46,55,71,78,121

InterPro domains:
  IPR011032 GroES-like superfamily [SSF50129] (95-210)
  IPR013149 Alcohol dehydrogenase-like, C-terminal [PF00107] (220-343)
  IPR013154 Alcohol dehydrogenase-like, N-terminal [PF08240] (95-181)
  IPR020843 Enoylreductase domain [SM00829] (10-377)
  IPR036291 NAD(P)-binding domain superfamily [SSF51735] (185-347)
  IPR047109 Cinnamyl alcohol dehydrogenase-like [PTHR42683] (78-382)
  IPR047109 Cinnamyl alcohol dehydrogenase-like [cd05283] (79-378)

Sequence (772 aa):
MKNHEARPTGSASFPEANIVAAYDQPEIRQNYYRNRGQGHGRGRGRGRGKGRNNYRHNDGNKQENKKGSQNNPSKDVGCLSDLHKRSISDRLSVYIWRHEIVGVVTEIGSKVEKFKIGDKVGVGCLVGSCRKCVNCDNDLENNCRDQILTYNAIYSDGTPTYGGYSDIMVTDEHYVVHWPENLPMEAAPLLCAGITTYSPLKYFGLDKPGMHIGVVGLGGLGHMAVKFAKAFGTKVTVISTSASKKHEAIERLGVDSFLVSRDPDQMQAAAGSLDGIIDTVSAIHPLLPLIDLLKSHGKLVMVGAPEKPPELPIFPLILGRKLVAGSATGGIKETQEMVDFAAKNNITPDVEIVAMDYVNTALERLSKADVKYRFVLDIGNTLNKSMKNHEARPTGSASFPEANIVAAYDQPEIRQNYYRNRGQGHGRGRGRGRGKGRNNYRHNDGNKQENKKGSQNNPSKDVGCLSDLHKRSISDRLSVYIWRHEIVGVVTEIGSKVEKFKIGDKVGVGCLVGSCRKCVNCDNDLENNCRDQILTYNAIYSDGTPTYGGYSDIMVTDEHYVVHWPENLPMEAAPLLCAGITTYSPLKYFGLDKPGMHIGVVGLGGLGHMAVKFAKAFGTKVTVISTSASKKHEAIERLGVDSFLVSRDPDQMQAAAGSLDGIIDTVSAIHPLLPLIDLLKSHGKLVMVGAPEKPPELPIFPLILGRKLVAGSATGGIKETQEMVDFAAKNNITPDVEIVAMDYVNTALERLSKADVKYRFVLDIGNTLNKS